Protein AF-A0A1R1JCD8-F1 (afdb_monomer)

Organism: NCBI:txid101571

Nearest PDB structures (foldseek):
  4r8o-assembly1_A  TM=3.939E-01  e=8.264E-03  Phocaeicola vulgatus ATCC 8482
  6h6f-assembly1_F  TM=2.617E-01  e=3.540E-03  Photorhabdus luminescens
  2ol6-assembly1_O  TM=2.353E-01  e=2.708E-02  Borreliella burgdorferi
  3msw-assembly1_A  TM=1.859E-01  e=1.454E-02  Bacteroides fragilis NCTC 9343
  6j9f-assembly1_J  TM=6.272E-01  e=3.699E+00  Xipdecavirus Xp10

Mean predicted aligned error: 13.17 Å

Foldseek 3Di:
DDDDDDDDDDDDPDPPPDPDDDPDLPPQPQQWDDQDPVCLVVWQKFAFLDDLCPVAWAQFPVRDTQGGDDLVCQWDFDQQQFTDTDGSVLRGPSVVGGDPPDRYFQKMWTWTAGPVRDIDTFKIWGKDFDPVLVVVVCVVDDPVRNVVVVVCVVVVDSVVSNVSRNVDDPVRIATAKMKGWGAHNVRHTFWIWIWGDDPPDDRPDHTDTDDIKGWDADPVRGTAAMGRVVSVVDGFLRGQWGFAAAPVNGTAWIWGDDPQKIKIWGADNRSATAAIDIDRPDDPPCPLAHEDDPPLPDLVVQVVQEDEAAALPGDDRFYQAFFFKKWKWFADDGHAPSPPVVDDPVRIDTLDIDTQHGRRHDDDDSSSSNSSQLSQQLGPRGIWMPSHVVDIHGYHYDDPPCLVCQSNGNPDNDSQSNHHRPPDPPDD

Solvent-accessible surface area (backbone atoms only — not comparable to full-atom values): 24212 Å² total; per-residue (Å²): 139,81,90,82,89,84,88,80,86,80,84,78,83,76,80,77,83,74,79,82,75,76,92,61,76,79,72,77,51,62,54,43,38,65,89,48,78,74,47,56,76,76,38,53,60,42,8,22,53,54,49,62,79,75,50,56,66,40,54,20,70,86,72,46,78,41,65,58,55,47,75,88,56,51,74,41,70,46,55,77,25,31,58,41,85,40,50,58,78,72,44,41,42,58,79,82,54,46,43,83,96,40,66,60,34,29,19,26,38,30,30,39,55,32,94,88,63,51,79,40,70,29,36,38,37,35,32,45,73,30,71,69,45,52,53,56,50,58,72,71,44,53,73,70,54,45,54,52,45,60,51,30,70,76,68,71,55,66,78,59,47,46,56,49,40,70,70,52,52,76,85,32,49,30,68,36,34,38,35,41,41,39,28,31,83,84,67,44,78,32,31,39,38,27,26,40,42,62,90,87,52,58,89,84,53,73,48,44,80,74,47,53,37,21,44,40,61,46,98,88,64,45,52,31,33,44,31,50,54,34,61,76,70,35,53,59,76,69,23,42,26,27,40,34,44,34,99,87,52,40,29,34,35,39,38,40,44,56,92,62,30,37,38,32,40,30,33,44,100,78,17,47,58,30,46,43,47,76,46,64,59,72,63,71,70,77,53,87,43,42,72,86,73,78,87,72,81,52,73,79,56,49,74,77,30,63,46,76,31,85,44,50,82,55,83,74,69,25,36,73,54,40,66,29,61,26,39,31,35,34,60,62,85,65,63,48,67,82,48,72,87,78,52,57,80,89,60,44,46,77,65,47,72,52,60,22,38,84,76,5,45,62,86,73,54,70,69,45,40,31,51,51,33,51,47,8,47,50,38,31,30,31,24,36,36,34,64,34,91,93,36,70,31,37,28,32,38,63,70,61,67,71,43,44,53,37,41,70,33,59,82,60,54,57,90,53,37,68,48,56,72,66,62,69,84,78,72,134

Sequence (428 aa):
MAHNSNNVRRRLRVHAFALAAGLAAAPFAHAVCDPSDAALAAMTSVAVDFPLDDAGALLGLDGSRVKASDLDDPLRVTLDGRARPTLWAEQVDWSVYRLPGKRVGPTTLFFDRAADGARHLCRVEQNGFTDAFEDKRAALLTREESDRYAYERRHGGAGNRAADARAAEPGDYRLERKLVLHYDSAGRLAGFDTFSRDRDAGERTPPAQTGRVCLRYDAHGWLAASGADVCDGRAGDQAGLVYVHDADGRLLRVIRRDDGAVRVQTFDARGKPGALYLATSGQKALPHRLPEIRDAYDLSDREQRTLVLDGPNWTIPPVDYGDYDWRFLLLPGDESAGGIIAFRDDELQLLAAGKSGRNGAIRLSAAQKRRIWEAARDRPGRVIWNYAPGQDLVVVAAMPDVVWRQCAGASDRTPDACGKAGAAARNP

Radius of gyration: 29.33 Å; Cα contacts (8 Å, |Δi|>4): 805; chains: 1; bounding box: 74×102×72 Å

pLDDT: mean 76.97, std 18.31, range [27.64, 95.75]

Structure (mmCIF, N/CA/C/O backbone):
data_AF-A0A1R1JCD8-F1
#
_entry.id   AF-A0A1R1JCD8-F1
#
loop_
_atom_site.group_PDB
_atom_site.id
_atom_site.type_symbol
_atom_site.label_atom_id
_atom_site.label_alt_id
_atom_site.label_comp_id
_atom_site.label_asym_id
_atom_site.label_entity_id
_atom_site.label_seq_id
_atom_site.pdbx_PDB_ins_code
_atom_site.Cartn_x
_atom_site.Cartn_y
_atom_site.Cartn_z
_atom_site.occupancy
_atom_site.B_iso_or_equiv
_atom_site.auth_seq_id
_atom_site.auth_comp_id
_atom_site.auth_asym_id
_atom_site.auth_atom_id
_atom_site.pdbx_PDB_model_num
ATOM 1 N N . MET A 1 1 ? 50.771 -69.206 30.016 1.00 35.97 1 MET A N 1
ATOM 2 C CA . MET A 1 1 ? 49.870 -70.093 30.789 1.00 35.97 1 MET A CA 1
ATOM 3 C C . MET A 1 1 ? 49.069 -69.191 31.716 1.00 35.97 1 MET A C 1
ATOM 5 O O . MET A 1 1 ? 49.701 -68.455 32.448 1.00 35.97 1 MET A O 1
ATOM 9 N N . ALA A 1 2 ? 47.748 -69.072 31.698 1.00 34.50 2 ALA A N 1
ATOM 10 C CA . ALA A 1 2 ? 46.684 -69.807 31.035 1.00 34.50 2 ALA A CA 1
ATOM 11 C C . ALA A 1 2 ? 45.528 -68.828 30.735 1.00 34.50 2 ALA A C 1
ATOM 13 O O . ALA A 1 2 ? 45.363 -67.821 31.421 1.00 34.50 2 ALA A O 1
ATOM 14 N N . HIS A 1 3 ? 44.755 -69.128 29.693 1.00 30.06 3 HIS A N 1
ATOM 15 C CA . HIS A 1 3 ? 43.496 -68.464 29.370 1.00 30.06 3 HIS A CA 1
ATOM 16 C C . HIS A 1 3 ? 42.438 -68.723 30.449 1.00 30.06 3 HIS A C 1
ATOM 18 O O . HIS A 1 3 ? 42.308 -69.859 30.897 1.00 30.06 3 HIS A O 1
ATOM 24 N N . ASN A 1 4 ? 41.588 -67.733 30.738 1.00 31.92 4 ASN A N 1
ATOM 25 C CA . ASN A 1 4 ? 40.152 -67.993 30.668 1.00 31.92 4 ASN A CA 1
ATOM 26 C C . ASN A 1 4 ? 39.325 -66.720 30.474 1.00 31.92 4 ASN A C 1
ATOM 28 O O . ASN A 1 4 ? 39.452 -65.735 31.199 1.00 31.92 4 ASN A O 1
ATOM 32 N N . SER A 1 5 ? 38.478 -66.786 29.457 1.00 31.91 5 SER A N 1
ATOM 33 C CA . SER A 1 5 ? 37.497 -65.788 29.055 1.00 31.91 5 SER A CA 1
ATOM 34 C C . SER A 1 5 ? 36.286 -65.838 29.985 1.00 31.91 5 SER A C 1
ATOM 36 O O . SER A 1 5 ? 35.846 -66.927 30.334 1.00 31.91 5 SER A O 1
ATOM 38 N N . ASN A 1 6 ? 35.661 -64.695 30.282 1.00 31.48 6 ASN A N 1
ATOM 39 C CA . ASN A 1 6 ? 34.199 -64.646 30.285 1.00 31.48 6 ASN A CA 1
ATOM 40 C C . ASN A 1 6 ? 33.655 -63.236 30.043 1.00 31.48 6 ASN A C 1
ATOM 42 O O . ASN A 1 6 ? 34.026 -62.253 30.679 1.00 31.48 6 ASN A O 1
ATOM 46 N N . ASN A 1 7 ? 32.774 -63.189 29.049 1.00 31.83 7 ASN A N 1
ATOM 47 C CA . ASN A 1 7 ? 32.091 -62.033 28.500 1.00 31.83 7 ASN A CA 1
ATOM 48 C C . ASN A 1 7 ? 30.900 -61.629 29.377 1.00 31.83 7 ASN A C 1
ATOM 50 O O . ASN A 1 7 ? 30.000 -62.440 29.556 1.00 31.83 7 ASN A O 1
ATOM 54 N N . VAL A 1 8 ? 30.791 -60.350 29.747 1.00 32.34 8 VAL A N 1
ATOM 55 C CA . VAL A 1 8 ? 29.488 -59.671 29.876 1.00 32.34 8 VAL A CA 1
ATOM 56 C C . VAL A 1 8 ? 29.633 -58.252 29.323 1.00 32.34 8 VAL A C 1
ATOM 58 O O . VAL A 1 8 ? 30.171 -57.350 29.961 1.00 32.34 8 VAL A O 1
ATOM 61 N N . ARG A 1 9 ? 29.169 -58.066 28.082 1.00 33.56 9 ARG A N 1
ATOM 62 C CA . ARG A 1 9 ? 29.110 -56.775 27.385 1.00 33.56 9 ARG A CA 1
ATOM 63 C C . ARG A 1 9 ? 28.024 -55.896 28.013 1.00 33.56 9 ARG A C 1
ATOM 65 O O . ARG A 1 9 ? 26.833 -56.147 27.840 1.00 33.56 9 ARG A O 1
ATOM 72 N N . ARG A 1 10 ? 28.446 -54.826 28.686 1.00 34.25 10 ARG A N 1
ATOM 73 C CA . ARG A 1 10 ? 27.611 -53.685 29.089 1.00 34.25 10 ARG A CA 1
ATOM 74 C C . ARG A 1 10 ? 27.251 -52.879 27.832 1.00 34.25 10 ARG A C 1
ATOM 76 O O . ARG A 1 10 ? 28.131 -52.323 27.181 1.00 34.25 10 ARG A O 1
ATOM 83 N N . ARG A 1 11 ? 25.965 -52.821 27.471 1.00 31.91 11 ARG A N 1
ATOM 84 C CA . ARG A 1 11 ? 25.455 -51.919 26.425 1.00 31.91 11 ARG A CA 1
ATOM 85 C C . ARG A 1 11 ? 25.437 -50.484 26.966 1.00 31.91 11 ARG A C 1
ATOM 87 O O . ARG A 1 11 ? 24.501 -50.103 27.658 1.00 31.91 11 ARG A O 1
ATOM 94 N N . LEU A 1 12 ? 26.457 -49.694 26.640 1.00 36.28 12 LEU A N 1
ATOM 95 C CA . LEU A 1 12 ? 26.398 -48.232 26.700 1.00 36.28 12 LEU A CA 1
ATOM 96 C C . LEU A 1 12 ? 25.721 -47.742 25.414 1.00 36.28 12 LEU A C 1
ATOM 98 O O . LEU A 1 12 ? 26.286 -47.839 24.328 1.00 36.28 12 LEU A O 1
ATOM 102 N N . ARG A 1 13 ? 24.481 -47.256 25.536 1.00 31.05 13 ARG A N 1
ATOM 103 C CA . ARG A 1 13 ? 23.841 -46.433 24.505 1.00 31.05 13 ARG A CA 1
ATOM 104 C C . ARG A 1 13 ? 24.541 -45.076 24.519 1.00 31.05 13 ARG A C 1
ATOM 106 O O . ARG A 1 13 ? 24.272 -44.255 25.386 1.00 31.05 13 ARG A O 1
ATOM 113 N N . VAL A 1 14 ? 25.454 -44.868 23.578 1.00 33.91 14 VAL A N 1
ATOM 114 C CA . VAL A 1 14 ? 25.950 -43.535 23.236 1.00 33.91 14 VAL A CA 1
ATOM 115 C C . VAL A 1 14 ? 24.827 -42.844 22.470 1.00 33.91 14 VAL A C 1
ATOM 117 O O . VAL A 1 14 ? 24.479 -43.250 21.362 1.00 33.91 14 VAL A O 1
ATOM 120 N N . HIS A 1 15 ? 24.208 -41.841 23.089 1.00 31.19 15 HIS A N 1
ATOM 121 C CA . HIS A 1 15 ? 23.365 -40.892 22.378 1.00 31.19 15 HIS A CA 1
ATOM 122 C C . HIS A 1 15 ? 24.271 -40.031 21.501 1.00 31.19 15 HIS A C 1
ATOM 124 O O . HIS A 1 15 ? 24.972 -39.147 21.987 1.00 31.19 15 HIS A O 1
ATOM 130 N N . ALA A 1 16 ? 24.279 -40.334 20.205 1.00 30.62 16 ALA A N 1
ATOM 131 C CA . ALA A 1 16 ? 24.777 -39.422 19.197 1.00 30.62 16 ALA A CA 1
ATOM 132 C C . ALA A 1 16 ? 23.846 -38.201 19.176 1.00 30.62 16 ALA A C 1
ATOM 134 O O . ALA A 1 16 ? 22.707 -38.283 18.718 1.00 30.62 16 ALA A O 1
ATOM 135 N N . PHE A 1 17 ? 24.332 -37.082 19.709 1.00 32.50 17 PHE A N 1
ATOM 136 C CA . PHE A 1 17 ? 23.809 -35.760 19.392 1.00 32.50 17 PHE A CA 1
ATOM 137 C C . PHE A 1 17 ? 24.084 -35.508 17.907 1.00 32.50 17 PHE A C 1
ATOM 139 O O . PHE A 1 17 ? 25.184 -35.119 17.521 1.00 32.50 17 PHE A O 1
ATOM 146 N N . ALA A 1 18 ? 23.090 -35.779 17.063 1.00 33.75 18 ALA A N 1
ATOM 147 C CA . ALA A 1 18 ? 23.060 -35.245 15.715 1.00 33.75 18 ALA A CA 1
ATOM 148 C C . ALA A 1 18 ? 22.577 -33.793 15.808 1.00 33.75 18 ALA A C 1
ATOM 150 O O . ALA A 1 18 ? 21.402 -33.525 16.057 1.00 33.75 18 ALA A O 1
ATOM 151 N N . LEU A 1 19 ? 23.518 -32.864 15.644 1.00 33.56 19 LEU A N 1
ATOM 152 C CA . LEU A 1 19 ? 23.251 -31.490 15.240 1.00 33.56 19 LEU A CA 1
ATOM 153 C C . LEU A 1 19 ? 22.434 -31.513 13.936 1.00 33.56 19 LEU A C 1
ATOM 155 O O . LEU A 1 19 ? 22.979 -31.805 12.875 1.00 33.56 19 LEU A O 1
ATOM 159 N N . ALA A 1 20 ? 21.141 -31.203 14.011 1.00 36.00 20 ALA A N 1
ATOM 160 C CA . ALA A 1 20 ? 20.385 -30.680 12.875 1.00 36.00 20 ALA A CA 1
ATOM 161 C C . ALA A 1 20 ? 20.716 -29.175 12.811 1.00 36.00 20 ALA A C 1
ATOM 163 O O . ALA A 1 20 ? 20.299 -28.412 13.674 1.00 36.00 20 ALA A O 1
ATOM 164 N N . ALA A 1 21 ? 21.735 -28.760 12.060 1.00 35.16 21 ALA A N 1
ATOM 165 C CA . ALA A 1 21 ? 21.703 -28.518 10.618 1.00 35.16 21 ALA A CA 1
ATOM 166 C C . ALA A 1 21 ? 20.669 -27.444 10.227 1.00 35.16 21 ALA A C 1
ATOM 168 O O . ALA A 1 21 ? 19.497 -27.734 10.031 1.00 35.16 21 ALA A O 1
ATOM 169 N N . GLY A 1 22 ? 21.164 -26.207 10.109 1.00 29.92 22 GLY A N 1
ATOM 170 C CA . GLY A 1 22 ? 20.742 -25.226 9.108 1.00 29.92 22 GLY A CA 1
ATOM 171 C C . GLY A 1 22 ? 19.290 -24.751 9.125 1.00 29.92 22 GLY A C 1
ATOM 172 O O . GLY A 1 22 ? 18.501 -25.163 8.285 1.00 29.92 22 GLY A O 1
ATOM 173 N N . LEU A 1 23 ? 19.003 -23.717 9.919 1.00 34.03 23 LEU A N 1
ATOM 174 C CA . LEU A 1 23 ? 18.114 -22.646 9.453 1.00 34.03 23 LEU A CA 1
ATOM 175 C C . LEU A 1 23 ? 18.895 -21.818 8.422 1.00 34.03 23 LEU A C 1
ATOM 177 O O . LEU A 1 23 ? 19.347 -20.709 8.692 1.00 34.03 23 LEU A O 1
ATOM 181 N N . ALA A 1 24 ? 19.144 -22.416 7.259 1.00 34.19 24 ALA A N 1
ATOM 182 C CA . ALA A 1 24 ? 19.473 -21.645 6.077 1.00 34.19 24 ALA A CA 1
ATOM 183 C C . ALA A 1 24 ? 18.198 -20.891 5.691 1.00 34.19 24 ALA A C 1
ATOM 185 O O . ALA A 1 24 ? 17.121 -21.492 5.666 1.00 34.19 24 ALA A O 1
ATOM 186 N N . ALA A 1 25 ? 18.323 -19.589 5.422 1.00 39.59 25 ALA A N 1
ATOM 187 C CA . ALA A 1 25 ? 17.318 -18.826 4.694 1.00 39.59 25 ALA A CA 1
ATOM 188 C C . ALA A 1 25 ? 16.778 -19.718 3.574 1.00 39.59 25 ALA A C 1
ATOM 190 O O . ALA A 1 25 ? 17.576 -20.242 2.795 1.00 39.59 25 ALA A O 1
ATOM 191 N N . ALA A 1 26 ? 15.469 -19.985 3.562 1.00 37.44 26 ALA A N 1
ATOM 192 C CA . ALA A 1 26 ? 14.886 -20.839 2.540 1.00 37.44 26 ALA A CA 1
ATOM 193 C C . ALA A 1 26 ? 15.280 -20.240 1.180 1.00 37.44 26 ALA A C 1
ATOM 195 O O . ALA A 1 26 ? 14.887 -19.103 0.904 1.00 37.44 26 ALA A O 1
ATOM 196 N N . PRO A 1 27 ? 16.101 -20.925 0.362 1.00 42.00 27 PRO A N 1
ATOM 197 C CA . PRO A 1 27 ? 16.390 -20.429 -0.967 1.00 42.00 27 PRO A CA 1
ATOM 198 C C . PRO A 1 27 ? 15.047 -20.368 -1.688 1.00 42.00 27 PRO A C 1
ATOM 200 O O . PRO A 1 27 ? 14.294 -21.345 -1.669 1.00 42.00 27 PRO A O 1
ATOM 203 N N . PHE A 1 28 ? 14.716 -19.211 -2.262 1.00 48.25 28 PHE A N 1
ATOM 204 C CA . PHE A 1 28 ? 13.578 -19.096 -3.163 1.00 48.25 28 PHE A CA 1
ATOM 205 C C . PHE A 1 28 ? 13.720 -20.212 -4.203 1.00 48.25 28 PHE A C 1
ATOM 207 O O . PHE A 1 28 ? 14.667 -20.215 -4.987 1.00 48.25 28 PHE A O 1
ATOM 214 N N . ALA A 1 29 ? 12.844 -21.214 -4.171 1.00 45.50 29 ALA A N 1
ATOM 215 C CA . ALA A 1 29 ? 12.808 -22.208 -5.229 1.00 45.50 29 ALA A CA 1
ATOM 216 C C . ALA A 1 29 ? 12.339 -21.477 -6.497 1.00 45.50 29 ALA A C 1
ATOM 218 O O . ALA A 1 29 ? 11.179 -21.083 -6.569 1.00 45.50 29 ALA A O 1
ATOM 219 N N . HIS A 1 30 ? 13.248 -21.240 -7.448 1.00 57.97 30 HIS A N 1
ATOM 220 C CA . HIS A 1 30 ? 13.035 -20.471 -8.684 1.00 57.97 30 HIS A CA 1
ATOM 221 C C . HIS A 1 30 ? 12.098 -21.184 -9.671 1.00 57.97 30 HIS A C 1
ATOM 223 O O . HIS A 1 30 ? 12.516 -21.628 -10.735 1.00 57.97 30 HIS A O 1
ATOM 229 N N . ALA A 1 31 ? 10.826 -21.348 -9.318 1.00 66.00 31 ALA A N 1
ATOM 230 C CA . ALA A 1 31 ? 9.914 -22.170 -10.111 1.00 66.00 31 ALA A CA 1
ATOM 231 C C . ALA A 1 31 ? 9.322 -21.462 -11.337 1.00 66.00 31 ALA A C 1
ATOM 233 O O . ALA A 1 31 ? 8.748 -22.127 -12.195 1.00 66.00 31 ALA A O 1
ATOM 234 N N . VAL A 1 32 ? 9.459 -20.136 -11.421 1.00 79.69 32 VAL A N 1
ATOM 235 C CA . VAL A 1 32 ? 8.959 -19.340 -12.554 1.00 79.69 32 VAL A CA 1
ATOM 236 C C . VAL A 1 32 ? 10.032 -18.413 -13.112 1.00 79.69 32 VAL A C 1
ATOM 238 O O . VAL A 1 32 ? 10.230 -18.376 -14.317 1.00 79.69 32 VAL A O 1
ATOM 241 N N . CYS A 1 33 ? 10.739 -17.686 -12.247 1.00 86.00 33 CYS A N 1
ATOM 242 C CA . CYS A 1 33 ? 11.747 -16.715 -12.658 1.00 86.00 33 CYS A CA 1
ATOM 243 C C . CYS A 1 33 ? 13.133 -17.143 -12.174 1.00 86.00 33 CYS A C 1
ATOM 245 O O . CYS A 1 33 ? 13.333 -17.328 -10.972 1.00 86.00 33 CYS A O 1
ATOM 247 N N . ASP A 1 34 ? 14.089 -17.241 -13.097 1.00 81.00 34 ASP A N 1
ATOM 248 C CA . ASP A 1 34 ? 15.517 -17.257 -12.776 1.00 81.00 34 ASP A CA 1
ATOM 249 C C . ASP A 1 34 ? 16.024 -15.801 -12.739 1.00 81.00 34 ASP A C 1
ATOM 251 O O . ASP A 1 34 ? 15.993 -15.112 -13.762 1.00 81.00 34 ASP A O 1
ATOM 255 N N . PRO A 1 35 ? 16.460 -15.292 -11.573 1.00 71.00 35 PRO A N 1
ATOM 256 C CA . PRO A 1 35 ? 16.855 -13.895 -11.425 1.00 71.00 35 PRO A CA 1
ATOM 257 C C . PRO A 1 35 ? 18.234 -13.575 -12.032 1.00 71.00 35 PRO A C 1
ATOM 259 O O . PRO A 1 35 ? 18.656 -12.415 -11.989 1.00 71.00 35 PRO A O 1
ATOM 262 N N . SER A 1 36 ? 18.964 -14.570 -12.553 1.00 75.88 36 SER A N 1
ATOM 263 C CA . SER A 1 36 ? 20.306 -14.382 -13.102 1.00 75.88 36 SER A CA 1
ATOM 264 C C . SER A 1 36 ? 20.299 -13.580 -14.406 1.00 75.88 36 SER A C 1
ATOM 266 O O . SER A 1 36 ? 19.432 -13.735 -15.266 1.00 75.88 36 SER A O 1
ATOM 268 N N . ASP A 1 37 ? 21.328 -12.751 -14.602 1.00 74.62 37 ASP A N 1
ATOM 269 C CA . ASP A 1 37 ? 21.477 -11.980 -15.845 1.00 74.62 37 ASP A CA 1
ATOM 270 C C . ASP A 1 37 ? 21.623 -12.897 -17.079 1.00 74.62 37 ASP A C 1
ATOM 272 O O . ASP A 1 37 ? 21.238 -12.521 -18.186 1.00 74.62 37 ASP A O 1
ATOM 276 N N . ALA A 1 38 ? 22.117 -14.128 -16.893 1.00 77.62 38 ALA A N 1
ATOM 277 C CA . ALA A 1 38 ? 22.184 -15.140 -17.945 1.00 77.62 38 ALA A CA 1
ATOM 278 C C . ALA A 1 38 ? 20.787 -15.591 -18.410 1.00 77.62 38 ALA A C 1
ATOM 280 O O . ALA A 1 38 ? 20.562 -15.747 -19.612 1.00 77.62 38 ALA A O 1
ATOM 281 N N . ALA A 1 39 ? 19.837 -15.752 -17.486 1.00 81.06 39 ALA A N 1
ATOM 282 C CA . ALA A 1 39 ? 18.470 -16.146 -17.811 1.00 81.06 39 ALA A CA 1
ATOM 283 C C . ALA A 1 39 ? 17.680 -15.041 -18.528 1.00 81.06 39 ALA A C 1
ATOM 285 O O . ALA A 1 39 ? 16.843 -15.340 -19.382 1.00 81.06 39 ALA A O 1
ATOM 286 N N . LEU A 1 40 ? 18.000 -13.762 -18.286 1.00 80.62 40 LEU A N 1
ATOM 287 C CA . LEU A 1 40 ? 17.359 -12.634 -18.982 1.00 80.62 40 LEU A CA 1
ATOM 288 C C . LEU A 1 40 ? 17.490 -12.718 -20.505 1.00 80.62 40 LEU A C 1
ATOM 290 O O . LEU A 1 40 ? 16.622 -12.226 -21.232 1.00 80.62 40 LEU A O 1
ATOM 294 N N . ALA A 1 41 ? 18.562 -13.344 -21.001 1.00 81.56 41 ALA A N 1
ATOM 295 C CA . ALA A 1 41 ? 18.780 -13.541 -22.427 1.00 81.56 41 ALA A CA 1
ATOM 296 C C . ALA A 1 41 ? 17.684 -14.409 -23.075 1.00 81.56 41 ALA A C 1
ATOM 298 O O . ALA A 1 41 ? 17.354 -14.177 -24.243 1.00 81.56 41 ALA A O 1
ATOM 299 N N . ALA A 1 42 ? 17.096 -15.341 -22.321 1.00 85.19 42 ALA A N 1
ATOM 300 C CA . ALA A 1 42 ? 16.033 -16.239 -22.769 1.00 85.19 42 ALA A CA 1
ATOM 301 C C . ALA A 1 42 ? 14.616 -15.687 -22.513 1.00 85.19 42 ALA A C 1
ATOM 303 O O . ALA A 1 42 ? 13.673 -16.099 -23.187 1.00 85.19 42 ALA A O 1
ATOM 304 N N . MET A 1 43 ? 14.465 -14.738 -21.583 1.00 90.06 43 MET A N 1
ATOM 305 C CA . MET A 1 43 ? 13.170 -14.143 -21.238 1.00 90.06 43 MET A CA 1
ATOM 306 C C . MET A 1 43 ? 12.607 -13.246 -22.345 1.00 90.06 43 MET A C 1
ATOM 308 O O . MET A 1 43 ? 13.332 -12.610 -23.118 1.00 90.06 43 MET A O 1
ATOM 312 N N . THR A 1 44 ? 11.278 -13.121 -22.365 1.00 91.81 44 THR A N 1
ATOM 313 C CA . THR A 1 44 ? 10.597 -12.149 -23.226 1.00 91.81 44 THR A CA 1
ATOM 314 C C . THR A 1 44 ? 10.765 -10.754 -22.638 1.00 91.81 44 THR A C 1
ATOM 316 O O . THR A 1 44 ? 10.276 -10.502 -21.539 1.00 91.81 44 THR A O 1
ATOM 319 N N . SER A 1 45 ? 11.389 -9.828 -23.372 1.00 93.25 45 SER A N 1
ATOM 320 C CA . SER A 1 45 ? 11.497 -8.434 -22.932 1.00 93.25 45 SER A CA 1
ATOM 321 C C . SER A 1 45 ? 10.504 -7.498 -23.629 1.00 93.25 45 SER A C 1
ATOM 323 O O . SER A 1 45 ? 10.058 -7.719 -24.763 1.00 93.25 45 SER A O 1
ATOM 325 N N . VAL A 1 46 ? 10.140 -6.427 -22.929 1.00 94.94 46 VAL A N 1
ATOM 326 C CA . VAL A 1 46 ? 9.385 -5.294 -23.462 1.00 94.94 46 VAL A CA 1
ATOM 327 C C . VAL A 1 46 ? 10.099 -4.012 -23.055 1.00 94.94 46 VAL A C 1
ATOM 329 O O . VAL A 1 46 ? 10.143 -3.685 -21.874 1.00 94.94 46 VAL A O 1
ATOM 332 N N . ALA A 1 47 ? 10.655 -3.300 -24.032 1.00 93.88 47 ALA A N 1
ATOM 333 C CA . ALA A 1 47 ? 11.213 -1.967 -23.837 1.00 93.88 47 ALA A CA 1
ATOM 334 C C . ALA A 1 47 ? 10.123 -0.902 -24.019 1.00 93.88 47 ALA A C 1
ATOM 336 O O . ALA A 1 47 ? 9.340 -0.997 -24.966 1.00 93.88 47 ALA A O 1
ATOM 337 N N . VAL A 1 48 ? 10.094 0.109 -23.153 1.00 91.75 48 VAL A N 1
ATOM 338 C CA . VAL A 1 48 ? 9.195 1.275 -23.226 1.00 91.75 48 VAL A CA 1
ATOM 339 C C . VAL A 1 48 ? 9.996 2.569 -23.043 1.00 91.75 48 VAL A C 1
ATOM 341 O O . VAL A 1 48 ? 11.096 2.547 -22.487 1.00 91.75 48 VAL A O 1
ATOM 344 N N . ASP A 1 49 ? 9.478 3.692 -23.540 1.00 84.81 49 ASP A N 1
ATOM 345 C CA . ASP A 1 49 ? 10.213 4.957 -23.702 1.00 84.81 49 ASP A CA 1
ATOM 346 C C . ASP A 1 49 ? 10.115 5.947 -22.532 1.00 84.81 49 ASP A C 1
ATOM 348 O O . ASP A 1 49 ? 10.723 7.020 -22.575 1.00 84.81 49 ASP A O 1
ATOM 352 N N . PHE A 1 50 ? 9.418 5.577 -21.461 1.00 78.44 50 PHE A N 1
ATOM 353 C CA . PHE A 1 50 ? 9.283 6.376 -20.245 1.00 78.44 50 PHE A CA 1
ATOM 354 C C . PHE A 1 50 ? 9.709 5.591 -18.993 1.00 78.44 50 PHE A C 1
ATOM 356 O O . PHE A 1 50 ? 9.614 4.358 -18.962 1.00 78.44 50 PHE A O 1
ATOM 363 N N . PRO A 1 51 ? 10.191 6.275 -17.940 1.00 74.88 51 PRO A N 1
ATOM 364 C CA . PRO A 1 51 ? 10.318 5.672 -16.619 1.00 74.88 51 PRO A CA 1
ATOM 365 C C . PRO A 1 51 ? 8.926 5.473 -16.003 1.00 74.88 51 PRO A C 1
ATOM 367 O O . PRO A 1 51 ? 8.025 6.289 -16.195 1.00 74.88 51 PRO A O 1
ATOM 370 N N . LEU A 1 52 ? 8.743 4.385 -15.254 1.00 76.31 52 LEU A N 1
ATOM 371 C CA . LEU A 1 52 ? 7.444 4.053 -14.644 1.00 76.31 52 LEU A CA 1
ATOM 372 C C . LEU A 1 52 ? 6.935 5.110 -13.657 1.00 76.31 52 LEU A C 1
ATOM 374 O O . LEU A 1 52 ? 5.725 5.270 -13.519 1.00 76.31 52 LEU A O 1
ATOM 378 N N . ASP A 1 53 ? 7.839 5.865 -13.038 1.00 68.50 53 ASP A N 1
ATOM 379 C CA . ASP A 1 53 ? 7.486 6.905 -12.067 1.00 68.50 53 ASP A CA 1
ATOM 380 C C . ASP A 1 53 ? 6.786 8.110 -12.735 1.00 68.50 53 ASP A C 1
ATOM 382 O O . ASP A 1 53 ? 6.002 8.808 -12.095 1.00 68.50 53 ASP A O 1
ATOM 386 N N . ASP A 1 54 ? 6.976 8.289 -14.050 1.00 67.69 54 ASP A N 1
ATOM 387 C CA . ASP A 1 54 ? 6.349 9.344 -14.861 1.00 67.69 54 ASP A CA 1
ATOM 388 C C . ASP A 1 54 ? 5.075 8.850 -15.592 1.00 67.69 54 ASP A C 1
ATOM 390 O O . ASP A 1 54 ? 4.411 9.615 -16.294 1.00 67.69 54 ASP A O 1
ATOM 394 N N . ALA A 1 55 ? 4.718 7.565 -15.464 1.00 67.94 55 ALA A N 1
ATOM 395 C CA . ALA A 1 55 ? 3.749 6.891 -16.338 1.00 67.94 55 ALA A CA 1
ATOM 396 C C . ALA A 1 55 ? 2.272 7.265 -16.097 1.00 67.94 55 ALA A C 1
ATOM 398 O O . ALA A 1 55 ? 1.408 6.964 -16.924 1.00 67.94 55 ALA A O 1
ATOM 399 N N . GLY A 1 56 ? 1.948 7.903 -14.968 1.00 74.81 56 GLY A N 1
ATOM 400 C CA . GLY A 1 56 ? 0.574 8.263 -14.614 1.00 74.81 56 GLY A CA 1
ATOM 401 C C . GLY A 1 56 ? -0.371 7.050 -14.579 1.00 74.81 56 GLY A C 1
ATOM 402 O O . GLY A 1 56 ? -0.263 6.184 -13.708 1.00 74.81 56 GLY A O 1
ATOM 403 N N . ALA A 1 57 ? -1.337 7.003 -15.502 1.00 85.88 57 ALA A N 1
ATOM 404 C CA . ALA A 1 57 ? -2.275 5.889 -15.654 1.00 85.88 57 ALA A CA 1
ATOM 405 C C . ALA A 1 57 ? -2.036 5.148 -16.978 1.00 85.88 57 ALA A C 1
ATOM 407 O O . ALA A 1 57 ? -2.071 5.751 -18.050 1.00 85.88 57 ALA A O 1
ATOM 408 N N . LEU A 1 58 ? -1.857 3.833 -16.885 1.00 90.12 58 LEU A N 1
ATOM 409 C CA . LEU A 1 58 ? -1.591 2.918 -17.991 1.00 90.12 58 LEU A CA 1
ATOM 410 C C . LEU A 1 58 ? -2.835 2.090 -18.338 1.00 90.12 58 LEU A C 1
ATOM 412 O O . LEU A 1 58 ? -3.742 1.935 -17.521 1.00 90.12 58 LEU A O 1
ATOM 416 N N . LEU A 1 59 ? -2.887 1.559 -19.557 1.00 93.81 59 LEU A N 1
ATOM 417 C CA . LEU A 1 59 ? -3.957 0.688 -20.030 1.00 93.81 59 LEU A CA 1
ATOM 418 C C . LEU A 1 59 ? -3.760 -0.729 -19.485 1.00 93.81 59 LEU A C 1
ATOM 420 O O . LEU A 1 59 ? -2.697 -1.326 -19.655 1.00 93.81 59 LEU A O 1
ATOM 424 N N . GLY A 1 60 ? -4.788 -1.261 -18.832 1.00 93.06 60 GLY A N 1
ATOM 425 C CA . GLY A 1 60 ? -4.833 -2.635 -18.353 1.00 93.06 60 GLY A CA 1
ATOM 426 C C . GLY A 1 60 ? -5.142 -3.642 -19.462 1.00 93.06 60 GLY A C 1
ATOM 427 O O . GLY A 1 60 ? -5.762 -3.300 -20.469 1.00 93.06 60 GLY A O 1
ATOM 428 N N . LEU A 1 61 ? -4.770 -4.905 -19.245 1.00 92.19 61 LEU A N 1
ATOM 429 C CA . LEU A 1 61 ? -5.095 -6.048 -20.113 1.00 92.19 61 LEU A CA 1
ATOM 430 C C . LEU A 1 61 ? -6.610 -6.250 -20.296 1.00 92.19 61 LEU A C 1
ATOM 432 O O . LEU A 1 61 ? -7.047 -6.821 -21.289 1.00 92.19 61 LEU A O 1
ATOM 436 N N . ASP A 1 62 ? -7.408 -5.778 -19.341 1.00 92.50 62 ASP A N 1
ATOM 437 C CA . ASP A 1 62 ? -8.872 -5.799 -19.347 1.00 92.50 62 ASP A CA 1
ATOM 438 C C . ASP A 1 62 ? -9.498 -4.487 -19.864 1.00 92.50 62 ASP A C 1
ATOM 440 O O . ASP A 1 62 ? -10.715 -4.309 -19.810 1.00 92.50 62 ASP A O 1
ATOM 444 N N . GLY A 1 63 ? -8.678 -3.548 -20.348 1.00 91.81 63 GLY A N 1
ATOM 445 C CA . GLY A 1 63 ? -9.105 -2.217 -20.782 1.00 91.81 63 GLY A CA 1
ATOM 446 C C . GLY A 1 63 ? -9.307 -1.208 -19.645 1.00 91.81 63 GLY A C 1
ATOM 447 O O . GLY A 1 63 ? -9.711 -0.072 -19.904 1.00 91.81 63 GLY A O 1
ATOM 448 N N . SER A 1 64 ? -9.030 -1.583 -18.392 1.00 91.44 64 SER A N 1
ATOM 449 C CA . SER A 1 64 ? -9.090 -0.669 -17.249 1.00 91.44 64 SER A CA 1
ATOM 450 C C . SER A 1 64 ? -7.931 0.338 -17.244 1.00 91.44 64 SER A C 1
ATOM 452 O O . SER A 1 64 ? -6.998 0.272 -18.046 1.00 91.44 64 SER A O 1
ATOM 454 N N . ARG A 1 65 ? -7.987 1.313 -16.328 1.00 90.06 65 ARG A N 1
ATOM 455 C CA . ARG A 1 65 ? -6.870 2.228 -16.055 1.00 90.06 65 ARG A CA 1
ATOM 456 C C . ARG A 1 65 ? -6.096 1.737 -14.840 1.00 90.06 65 ARG A C 1
ATOM 458 O O . ARG A 1 65 ? -6.594 1.802 -13.717 1.00 90.06 65 ARG A O 1
ATOM 465 N N . VAL A 1 66 ? -4.855 1.329 -15.056 1.00 86.56 66 VAL A N 1
ATOM 466 C CA . VAL A 1 66 ? -3.922 0.917 -14.011 1.00 86.56 66 VAL A CA 1
ATOM 467 C C . VAL A 1 66 ? -3.069 2.118 -13.619 1.00 86.56 66 VAL A C 1
ATOM 469 O O . VAL A 1 66 ? -2.255 2.604 -14.398 1.00 86.56 66 VAL A O 1
ATOM 472 N N . LYS A 1 67 ? -3.243 2.624 -12.397 1.00 83.00 67 LYS A N 1
ATOM 473 C CA . LYS A 1 67 ? -2.348 3.653 -11.848 1.00 83.00 67 LYS A CA 1
ATOM 474 C C . LYS A 1 67 ? -0.974 3.024 -11.608 1.00 83.00 67 LYS A C 1
ATOM 476 O O . LYS A 1 67 ? -0.911 2.088 -10.811 1.00 83.00 67 LYS A O 1
ATOM 481 N N . ALA A 1 68 ? 0.084 3.530 -12.236 1.00 79.56 68 ALA A N 1
ATOM 482 C CA . ALA A 1 68 ? 1.446 3.109 -11.911 1.00 79.56 68 ALA A CA 1
ATOM 483 C C . ALA A 1 68 ? 1.789 3.519 -10.465 1.00 79.56 68 ALA A C 1
ATOM 485 O O . ALA A 1 68 ? 1.273 4.519 -9.957 1.00 79.56 68 ALA A O 1
ATOM 486 N N . SER A 1 69 ? 2.598 2.719 -9.775 1.00 73.19 69 SER A N 1
ATOM 487 C CA . SER A 1 69 ? 3.246 3.121 -8.519 1.00 73.19 69 SER A CA 1
ATOM 488 C C . SER A 1 69 ? 4.758 3.070 -8.676 1.00 73.19 69 SER A C 1
ATOM 490 O O . SER A 1 69 ? 5.256 2.522 -9.661 1.00 73.19 69 SER A O 1
ATOM 492 N N . ASP A 1 70 ? 5.455 3.665 -7.709 1.00 76.12 70 ASP A N 1
ATOM 493 C CA . ASP A 1 70 ? 6.911 3.644 -7.625 1.00 76.12 70 ASP A CA 1
ATOM 494 C C . ASP A 1 70 ? 7.434 2.202 -7.720 1.00 76.12 70 ASP A C 1
ATOM 496 O O . ASP A 1 70 ? 6.834 1.264 -7.181 1.00 76.12 70 ASP A O 1
ATOM 500 N N . LEU A 1 71 ? 8.555 2.027 -8.414 1.00 78.50 71 LEU A N 1
ATOM 501 C CA . LEU A 1 71 ? 9.251 0.750 -8.512 1.00 78.50 71 LEU A CA 1
ATOM 502 C C . LEU A 1 71 ? 9.705 0.210 -7.144 1.00 78.50 71 LEU A C 1
ATOM 504 O O . LEU A 1 71 ? 9.867 -1.003 -7.001 1.00 78.50 71 LEU A O 1
ATOM 508 N N . ASP A 1 72 ? 9.870 1.082 -6.146 1.00 77.38 72 ASP A N 1
ATOM 509 C CA . ASP A 1 72 ? 10.213 0.682 -4.779 1.00 77.38 72 ASP A CA 1
ATOM 510 C C . ASP A 1 72 ? 9.018 0.081 -4.011 1.00 77.38 72 ASP A C 1
ATOM 512 O O . ASP A 1 72 ? 9.222 -0.646 -3.037 1.00 77.38 72 ASP A O 1
ATOM 516 N N . ASP A 1 73 ? 7.782 0.308 -4.480 1.00 78.38 73 ASP A N 1
ATOM 517 C CA . ASP A 1 73 ? 6.552 -0.286 -3.939 1.00 78.38 73 ASP A CA 1
ATOM 518 C C . ASP A 1 73 ? 5.613 -0.794 -5.063 1.00 78.38 73 ASP A C 1
ATOM 520 O O . ASP A 1 73 ? 4.568 -0.201 -5.379 1.00 78.38 73 ASP A O 1
ATOM 524 N N . PRO A 1 74 ? 5.984 -1.908 -5.726 1.00 82.62 74 PRO A N 1
ATOM 525 C CA . PRO A 1 74 ? 5.231 -2.469 -6.846 1.00 82.62 74 PRO A CA 1
ATOM 526 C C . PRO A 1 74 ? 4.036 -3.326 -6.398 1.00 82.62 74 PRO A C 1
ATOM 528 O O . PRO A 1 74 ? 3.189 -3.698 -7.221 1.00 82.62 74 PRO A O 1
ATOM 531 N N . LEU A 1 75 ? 3.973 -3.681 -5.112 1.00 85.06 75 LEU A N 1
ATOM 532 C CA . LEU A 1 75 ? 2.988 -4.595 -4.553 1.00 85.06 75 LEU A CA 1
ATOM 533 C C . LEU A 1 75 ? 1.749 -3.834 -4.088 1.00 85.06 75 LEU A C 1
ATOM 535 O O . LEU A 1 75 ? 1.801 -2.986 -3.207 1.00 85.06 75 LEU A O 1
ATOM 539 N N . ARG A 1 76 ? 0.584 -4.235 -4.589 1.00 82.69 76 ARG A N 1
ATOM 540 C CA . ARG A 1 76 ? -0.706 -3.834 -4.028 1.00 82.69 76 ARG A CA 1
ATOM 541 C C . ARG A 1 76 ? -1.382 -5.029 -3.403 1.00 82.69 76 ARG A C 1
ATOM 543 O O . ARG A 1 76 ? -1.624 -6.023 -4.080 1.00 82.69 76 ARG A O 1
ATOM 550 N N . VAL A 1 77 ? -1.742 -4.928 -2.132 1.00 83.81 77 VAL A N 1
ATOM 551 C CA . VAL A 1 77 ? -2.591 -5.936 -1.498 1.00 83.81 77 VAL A CA 1
ATOM 552 C C . VAL A 1 77 ? -4.028 -5.441 -1.527 1.00 83.81 77 VAL A C 1
ATOM 554 O O . VAL A 1 77 ? -4.395 -4.538 -0.778 1.00 83.81 77 VAL A O 1
ATOM 557 N N . THR A 1 78 ? -4.844 -6.023 -2.403 1.00 81.81 78 THR A N 1
ATOM 558 C CA . THR A 1 78 ? -6.288 -5.765 -2.409 1.00 81.81 78 THR A CA 1
ATOM 559 C C . THR A 1 78 ? -6.901 -6.439 -1.186 1.00 81.81 78 THR A C 1
ATOM 561 O O . THR A 1 78 ? -6.527 -7.564 -0.850 1.00 81.81 78 THR A O 1
ATOM 564 N N . LEU A 1 79 ? -7.810 -5.736 -0.505 1.00 82.62 79 LEU A N 1
ATOM 565 C CA . LEU A 1 79 ? -8.450 -6.172 0.742 1.00 82.62 79 LEU A CA 1
ATOM 566 C C . LEU A 1 79 ? -9.972 -6.356 0.573 1.00 82.62 79 LEU A C 1
ATOM 568 O O . LEU A 1 79 ? -10.736 -6.114 1.501 1.00 82.62 79 LEU A O 1
ATOM 572 N N . ASP A 1 80 ? -10.425 -6.779 -0.609 1.00 73.25 80 ASP A N 1
ATOM 573 C CA . ASP A 1 80 ? -11.833 -6.927 -1.011 1.00 73.25 80 ASP A CA 1
ATOM 574 C C . ASP A 1 80 ? -12.457 -8.226 -0.474 1.00 73.25 80 ASP A C 1
ATOM 576 O O . ASP A 1 80 ? -12.856 -9.136 -1.197 1.00 73.25 80 ASP A O 1
ATOM 580 N N . GLY A 1 81 ? -12.491 -8.345 0.852 1.00 79.62 81 GLY A N 1
ATOM 581 C CA . GLY A 1 81 ? -12.972 -9.542 1.540 1.00 79.62 81 GLY A CA 1
ATOM 582 C C . GLY A 1 81 ? -11.932 -10.654 1.622 1.00 79.62 81 GLY A C 1
ATOM 583 O O . GLY A 1 81 ? -12.093 -11.555 2.435 1.00 79.62 81 GLY A O 1
ATOM 584 N N . ARG A 1 82 ? -10.822 -10.573 0.882 1.00 89.25 82 ARG A N 1
ATOM 585 C CA . ARG A 1 82 ? -9.617 -11.393 1.077 1.00 89.25 82 ARG A CA 1
ATOM 586 C C . ARG A 1 82 ? -8.382 -10.536 0.813 1.00 89.25 82 ARG A C 1
ATOM 588 O O . ARG A 1 82 ? -8.421 -9.653 -0.028 1.00 89.25 82 ARG A O 1
ATOM 595 N N . ALA A 1 83 ? -7.281 -10.827 1.504 1.00 90.50 83 ALA A N 1
ATOM 596 C CA . ALA A 1 83 ? -5.993 -10.205 1.203 1.00 90.50 83 ALA A CA 1
ATOM 597 C C . ALA A 1 83 ? -5.369 -10.905 -0.008 1.00 90.50 83 ALA A C 1
ATOM 599 O O . ALA A 1 83 ? -5.069 -12.102 0.057 1.00 90.50 83 ALA A O 1
ATOM 600 N N . ARG A 1 84 ? -5.209 -10.178 -1.114 1.00 89.50 84 ARG A N 1
ATOM 601 C CA . ARG A 1 84 ? -4.641 -10.704 -2.360 1.00 89.50 84 ARG A CA 1
ATOM 602 C C . ARG A 1 84 ? -3.501 -9.812 -2.837 1.00 89.50 84 ARG A C 1
ATOM 604 O O . ARG A 1 84 ? -3.754 -8.649 -3.148 1.00 89.50 84 ARG A O 1
ATOM 611 N N . PRO A 1 85 ? -2.264 -10.329 -2.900 1.00 90.06 85 PRO A N 1
ATOM 612 C CA . PRO A 1 85 ? -1.166 -9.586 -3.484 1.00 90.06 85 PRO A CA 1
ATOM 613 C C . PRO A 1 85 ? -1.370 -9.501 -4.996 1.00 90.06 85 PRO A C 1
ATOM 615 O O . PRO A 1 85 ? -1.646 -10.497 -5.659 1.00 90.06 85 PRO A O 1
ATOM 618 N N . THR A 1 86 ? -1.246 -8.297 -5.529 1.00 85.38 86 THR A N 1
ATOM 619 C CA . THR A 1 86 ? -1.346 -7.992 -6.951 1.00 85.38 86 THR A CA 1
ATOM 620 C C . THR A 1 86 ? -0.189 -7.086 -7.334 1.00 85.38 86 THR A C 1
ATOM 622 O O . THR A 1 86 ? 0.129 -6.128 -6.630 1.00 85.38 86 THR A O 1
ATOM 625 N N . LEU A 1 87 ? 0.451 -7.386 -8.456 1.00 88.25 87 LEU A N 1
ATOM 626 C CA . LEU A 1 87 ? 1.443 -6.507 -9.055 1.00 88.25 87 LEU A CA 1
ATOM 627 C C . LEU A 1 87 ? 0.717 -5.657 -10.082 1.00 88.25 87 LEU A C 1
ATOM 629 O O . LEU A 1 87 ? 0.104 -6.186 -11.011 1.00 88.25 87 LEU A O 1
ATOM 633 N N . TRP A 1 88 ? 0.747 -4.337 -9.917 1.00 86.56 88 TRP A N 1
ATOM 634 C CA . TRP A 1 88 ? 0.086 -3.448 -10.876 1.00 86.56 88 TRP A CA 1
ATOM 635 C C . TRP A 1 88 ? 0.691 -3.627 -12.276 1.00 86.56 88 TRP A C 1
ATOM 637 O O . TRP A 1 88 ? -0.035 -3.644 -13.264 1.00 86.56 88 TRP A O 1
ATOM 647 N N . ALA A 1 89 ? 2.007 -3.844 -12.354 1.00 90.19 89 ALA A N 1
ATOM 648 C CA . ALA A 1 89 ? 2.723 -3.997 -13.613 1.00 90.19 89 ALA A CA 1
ATOM 649 C C . ALA A 1 89 ? 2.337 -5.279 -14.366 1.00 90.19 89 ALA A C 1
ATOM 651 O O . ALA A 1 89 ? 2.440 -5.312 -15.585 1.00 90.19 89 ALA A O 1
ATOM 652 N N . GLU A 1 90 ? 1.838 -6.321 -13.699 1.00 90.88 90 GLU A N 1
ATOM 653 C CA . GLU A 1 90 ? 1.327 -7.514 -14.394 1.00 90.88 90 GLU A CA 1
ATOM 654 C C . GLU A 1 90 ? -0.062 -7.306 -15.006 1.00 90.88 90 GLU A C 1
ATOM 656 O O . GLU A 1 90 ? -0.454 -8.043 -15.906 1.00 90.88 90 GLU A O 1
ATOM 661 N N . GLN A 1 91 ? -0.796 -6.286 -14.559 1.00 90.25 91 GLN A N 1
ATOM 662 C CA . GLN A 1 91 ? -2.134 -5.972 -15.063 1.00 90.25 91 GLN A CA 1
ATOM 663 C C . GLN A 1 91 ? -2.098 -5.097 -16.319 1.00 90.25 91 GLN A C 1
ATOM 665 O O . GLN A 1 91 ? -3.124 -4.943 -16.973 1.00 90.25 91 GLN A O 1
ATOM 670 N N . VAL A 1 92 ? -0.947 -4.510 -16.656 1.00 92.44 92 VAL A N 1
ATOM 671 C CA . VAL A 1 92 ? -0.792 -3.568 -17.773 1.00 92.44 92 VAL A CA 1
ATOM 672 C C . VAL A 1 92 ? -0.647 -4.301 -19.107 1.00 92.44 92 VAL A C 1
ATOM 674 O O . VAL A 1 92 ? 0.130 -5.253 -19.238 1.00 92.44 92 VAL A O 1
ATOM 677 N N . ASP A 1 93 ? -1.330 -3.800 -20.137 1.00 93.75 93 ASP A N 1
ATOM 678 C CA . ASP A 1 93 ? -1.076 -4.200 -21.517 1.00 93.75 93 ASP A CA 1
ATOM 679 C C . ASP A 1 93 ? 0.164 -3.485 -22.072 1.00 93.75 93 ASP A C 1
ATOM 681 O O . ASP A 1 93 ? 0.107 -2.449 -22.738 1.00 93.75 93 ASP A O 1
ATOM 685 N N . TRP A 1 94 ? 1.329 -4.073 -21.806 1.00 92.75 94 TRP A N 1
ATOM 686 C CA . TRP A 1 94 ? 2.610 -3.541 -22.273 1.00 92.75 94 TRP A CA 1
ATOM 687 C C . TRP A 1 94 ? 2.791 -3.564 -23.794 1.00 92.75 94 TRP A C 1
ATOM 689 O O . TRP A 1 94 ? 3.731 -2.947 -24.294 1.00 92.75 94 TRP A O 1
ATOM 699 N N . SER A 1 95 ? 1.936 -4.267 -24.547 1.00 90.19 95 SER A N 1
ATOM 700 C CA . SER A 1 95 ? 2.058 -4.310 -26.008 1.00 90.19 95 SER A CA 1
ATOM 701 C C . SER A 1 95 ? 1.825 -2.937 -26.647 1.00 90.19 95 SER A C 1
ATOM 703 O O . SER A 1 95 ? 2.469 -2.615 -27.645 1.00 90.19 95 SER A O 1
ATOM 705 N N . VAL A 1 96 ? 0.993 -2.104 -26.014 1.00 91.56 96 VAL A N 1
ATOM 706 C CA . VAL A 1 96 ? 0.638 -0.750 -26.466 1.00 91.56 96 VAL A CA 1
ATOM 707 C C . VAL A 1 96 ? 1.786 0.247 -26.294 1.00 91.56 96 VAL A C 1
ATOM 709 O O . VAL A 1 96 ? 1.896 1.201 -27.059 1.00 91.56 96 VAL A O 1
ATOM 712 N N . TYR A 1 97 ? 2.665 0.013 -25.320 1.00 90.50 97 TYR A N 1
ATOM 713 C CA . TYR A 1 97 ? 3.758 0.924 -24.953 1.00 90.50 97 TYR A CA 1
ATOM 714 C C . TYR A 1 97 ? 5.118 0.509 -25.516 1.00 90.50 97 TYR A C 1
ATOM 716 O O . TYR A 1 97 ? 6.125 1.178 -25.287 1.00 90.50 97 TYR A O 1
ATOM 724 N N . ARG A 1 98 ? 5.171 -0.623 -26.223 1.00 91.94 98 ARG A N 1
ATOM 725 C CA . ARG A 1 98 ? 6.422 -1.212 -26.689 1.00 91.94 98 ARG A CA 1
ATOM 726 C C . ARG A 1 98 ? 7.129 -0.292 -27.686 1.00 91.94 98 ARG A C 1
ATOM 728 O O . ARG A 1 98 ? 6.560 0.086 -28.707 1.00 91.94 98 ARG A O 1
ATOM 735 N N . LEU A 1 99 ? 8.420 -0.070 -27.459 1.00 90.00 99 LEU A N 1
ATOM 736 C CA . LEU A 1 99 ? 9.351 0.462 -28.449 1.00 90.00 99 LEU A CA 1
ATOM 737 C C . LEU A 1 99 ? 9.590 -0.577 -29.562 1.00 90.00 99 LEU A C 1
ATOM 739 O O . LEU A 1 99 ? 10.172 -1.636 -29.300 1.00 90.00 99 LEU A O 1
ATOM 743 N N . PRO A 1 100 ? 9.160 -0.319 -30.812 1.00 86.88 100 PRO A N 1
ATOM 744 C CA . PRO A 1 100 ? 9.305 -1.287 -31.894 1.00 86.88 100 PRO A CA 1
ATOM 745 C C . PRO A 1 100 ? 10.776 -1.604 -32.182 1.00 86.88 100 PRO A C 1
ATOM 747 O O . PRO A 1 100 ? 11.603 -0.705 -32.298 1.00 86.88 100 PRO A O 1
ATOM 750 N N . GLY A 1 101 ? 11.103 -2.893 -32.307 1.00 86.94 101 GLY A N 1
ATOM 751 C CA . GLY A 1 101 ? 12.455 -3.357 -32.645 1.00 86.94 101 GLY A CA 1
ATOM 752 C C . GLY A 1 101 ? 13.505 -3.196 -31.538 1.00 86.94 101 GLY A C 1
ATOM 753 O O . GLY A 1 101 ? 14.652 -3.581 -31.747 1.00 86.94 101 GLY A O 1
ATOM 754 N N . LYS A 1 102 ? 13.139 -2.670 -30.362 1.00 89.31 102 LYS A N 1
ATOM 755 C CA . LYS A 1 102 ? 14.059 -2.485 -29.236 1.00 89.31 102 LYS A CA 1
ATOM 756 C C . LYS A 1 102 ? 13.824 -3.548 -28.164 1.00 89.31 102 LYS A C 1
ATOM 758 O O . LYS A 1 102 ? 12.695 -3.813 -27.753 1.00 89.31 102 LYS A O 1
ATOM 763 N N . ARG A 1 103 ? 14.921 -4.159 -27.707 1.00 88.31 103 ARG A N 1
ATOM 764 C CA . ARG A 1 103 ? 14.929 -5.122 -26.593 1.00 88.31 103 ARG A CA 1
ATOM 765 C C . ARG A 1 103 ? 15.130 -4.438 -25.239 1.00 88.31 103 ARG A C 1
ATOM 767 O O . ARG A 1 103 ? 14.613 -4.936 -24.242 1.00 88.31 103 ARG A O 1
ATOM 774 N N . VAL A 1 104 ? 15.871 -3.330 -25.242 1.00 89.19 104 VAL A N 1
ATOM 775 C CA . VAL A 1 104 ? 16.236 -2.501 -24.086 1.00 89.19 104 VAL A CA 1
ATOM 776 C C . VAL A 1 104 ? 15.800 -1.067 -24.375 1.00 89.19 104 VAL A C 1
ATOM 778 O O . VAL A 1 104 ? 15.916 -0.609 -25.512 1.00 89.19 104 VAL A O 1
ATOM 781 N N . GLY A 1 105 ? 15.276 -0.388 -23.361 1.00 90.44 105 GLY A N 1
ATOM 782 C CA . GLY A 1 105 ? 14.883 1.019 -23.413 1.00 90.44 105 GLY A CA 1
ATOM 783 C C . GLY A 1 105 ? 14.930 1.668 -22.026 1.00 90.44 105 GLY A C 1
ATOM 784 O O . GLY A 1 105 ? 15.355 1.009 -21.071 1.00 90.44 105 GLY A O 1
ATOM 785 N N . PRO A 1 106 ? 14.467 2.927 -21.890 1.00 89.19 106 PRO A N 1
ATOM 786 C CA . PRO A 1 106 ? 14.396 3.638 -20.611 1.00 89.19 106 PRO A CA 1
ATOM 787 C C . PRO A 1 106 ? 13.738 2.837 -19.489 1.00 89.19 106 PRO A C 1
ATOM 789 O O . PRO A 1 106 ? 14.218 2.864 -18.364 1.00 89.19 106 PRO A O 1
ATOM 792 N N . THR A 1 107 ? 12.694 2.068 -19.798 1.00 92.12 107 THR A N 1
ATOM 793 C CA . THR A 1 107 ? 12.243 0.979 -18.930 1.00 92.12 107 THR A CA 1
ATOM 794 C C . THR A 1 107 ? 12.209 -0.316 -19.728 1.00 92.12 107 THR A C 1
ATOM 796 O O . THR A 1 107 ? 11.725 -0.344 -20.860 1.00 92.12 107 THR A O 1
ATOM 799 N N . THR A 1 108 ? 12.707 -1.403 -19.143 1.00 94.06 108 THR A N 1
ATOM 800 C CA . THR A 1 108 ? 12.673 -2.742 -19.739 1.00 94.06 108 THR A CA 1
ATOM 801 C C . THR A 1 108 ? 12.030 -3.725 -18.772 1.00 94.06 108 THR A C 1
ATOM 803 O O . THR A 1 108 ? 12.477 -3.883 -17.641 1.00 94.06 108 THR A O 1
ATOM 806 N N . LEU A 1 109 ? 10.972 -4.395 -19.218 1.00 94.69 109 LEU A N 1
ATOM 807 C CA . LEU A 1 109 ? 10.261 -5.413 -18.452 1.00 94.69 109 LEU A CA 1
ATOM 808 C C . LEU A 1 109 ? 10.592 -6.801 -18.994 1.00 94.69 109 LEU A C 1
ATOM 810 O O . LEU A 1 109 ? 10.511 -7.017 -20.203 1.00 94.69 109 LEU A O 1
ATOM 814 N N . PHE A 1 110 ? 10.910 -7.743 -18.114 1.00 94.31 110 PHE A N 1
ATOM 815 C CA . PHE A 1 110 ? 11.255 -9.119 -18.457 1.00 94.31 110 PHE A CA 1
ATOM 816 C C . PHE A 1 110 ? 10.200 -10.073 -17.924 1.00 94.31 110 PHE A C 1
ATOM 818 O O . PHE A 1 110 ? 9.852 -10.032 -16.744 1.00 94.31 110 PHE A O 1
ATOM 825 N N . PHE A 1 111 ? 9.715 -10.938 -18.805 1.00 93.31 111 PHE A N 1
ATOM 826 C CA . PHE A 1 111 ? 8.660 -11.890 -18.517 1.00 93.31 111 PHE A CA 1
ATOM 827 C C . PHE A 1 111 ? 9.097 -13.306 -18.845 1.00 93.31 111 PHE A C 1
ATOM 829 O O . PHE A 1 111 ? 9.744 -13.541 -19.872 1.00 93.31 111 PHE A O 1
ATOM 836 N N . ASP A 1 112 ? 8.628 -14.234 -18.024 1.00 91.88 112 ASP A N 1
ATOM 837 C CA . ASP A 1 112 ? 8.722 -15.667 -18.268 1.00 91.88 112 ASP A CA 1
ATOM 838 C C . ASP A 1 112 ? 7.339 -16.323 -18.151 1.00 91.88 112 ASP A C 1
ATOM 840 O O . ASP A 1 112 ? 6.339 -15.657 -17.852 1.00 91.88 112 ASP A O 1
ATOM 844 N N . ARG A 1 113 ? 7.257 -17.617 -18.453 1.00 88.25 113 ARG A N 1
ATOM 845 C CA . ARG A 1 113 ? 6.039 -18.410 -18.310 1.00 88.25 113 ARG A CA 1
ATOM 846 C C . ARG A 1 113 ? 6.203 -19.460 -17.225 1.00 88.25 113 ARG A C 1
ATOM 848 O O . ARG A 1 113 ? 7.162 -20.224 -17.231 1.00 88.25 113 ARG A O 1
ATOM 855 N N . ALA A 1 114 ? 5.220 -19.539 -16.338 1.00 83.56 114 ALA A N 1
ATOM 856 C CA . ALA A 1 114 ? 5.101 -20.646 -15.404 1.00 83.56 114 ALA A CA 1
ATOM 857 C C . ALA A 1 114 ? 4.733 -21.951 -16.136 1.00 83.56 114 ALA A C 1
ATOM 859 O O . ALA A 1 114 ? 4.365 -21.957 -17.315 1.00 83.56 114 ALA A O 1
ATOM 860 N N . ALA A 1 115 ? 4.816 -23.076 -15.421 1.00 80.50 115 ALA A N 1
ATOM 861 C CA . ALA A 1 115 ? 4.512 -24.403 -15.963 1.00 80.50 115 ALA A CA 1
ATOM 862 C C . ALA A 1 115 ? 3.061 -24.552 -16.468 1.00 80.50 115 ALA A C 1
ATOM 864 O O . ALA A 1 115 ? 2.794 -25.377 -17.338 1.00 80.50 115 ALA A O 1
ATOM 865 N N . ASP A 1 116 ? 2.132 -23.750 -15.947 1.00 80.50 116 ASP A N 1
ATOM 866 C CA . ASP A 1 116 ? 0.734 -23.674 -16.389 1.00 80.50 116 ASP A CA 1
ATOM 867 C C . ASP A 1 116 ? 0.531 -22.773 -17.627 1.00 80.50 116 ASP A C 1
ATOM 869 O O . ASP A 1 116 ? -0.578 -22.661 -18.149 1.00 80.50 116 ASP A O 1
ATOM 873 N N . GLY A 1 117 ? 1.603 -22.147 -18.123 1.00 83.31 117 GLY A N 1
ATOM 874 C CA . GLY A 1 117 ? 1.592 -21.226 -19.254 1.00 83.31 117 GLY A CA 1
ATOM 875 C C . GLY A 1 117 ? 1.250 -19.779 -18.891 1.00 83.31 117 GLY A C 1
ATOM 876 O O . GLY A 1 117 ? 1.271 -18.931 -19.792 1.00 83.31 117 GLY A O 1
ATOM 877 N N . ALA A 1 118 ? 0.971 -19.473 -17.619 1.00 85.56 118 ALA A N 1
ATOM 878 C CA . ALA A 1 118 ? 0.740 -18.111 -17.159 1.00 85.56 118 ALA A CA 1
ATOM 879 C C . ALA A 1 118 ? 2.008 -17.268 -17.332 1.00 85.56 118 ALA A C 1
ATOM 881 O O . ALA A 1 118 ? 3.122 -17.712 -17.055 1.00 85.56 118 ALA A O 1
ATOM 882 N N . ARG A 1 119 ? 1.843 -16.040 -17.827 1.00 89.12 119 ARG A N 1
ATOM 883 C CA . ARG A 1 119 ? 2.944 -15.090 -18.006 1.00 89.12 119 ARG A CA 1
ATOM 884 C C . ARG A 1 119 ? 3.167 -14.336 -16.701 1.00 89.12 119 ARG A C 1
ATOM 886 O O . ARG A 1 119 ? 2.242 -13.683 -16.232 1.00 89.12 119 ARG A O 1
ATOM 893 N N . HIS A 1 120 ? 4.398 -14.350 -16.209 1.00 91.56 120 HIS A N 1
ATOM 894 C CA . HIS A 1 120 ? 4.808 -13.635 -15.007 1.00 91.56 120 HIS A CA 1
ATOM 895 C C . HIS A 1 120 ? 5.869 -12.591 -15.319 1.00 91.56 120 HIS A C 1
ATOM 897 O O . HIS A 1 120 ? 6.754 -12.808 -16.149 1.00 91.56 120 HIS A O 1
ATOM 903 N N . LEU A 1 121 ? 5.778 -11.444 -14.655 1.00 93.50 121 LEU A N 1
ATOM 904 C CA . LEU A 1 121 ? 6.829 -10.441 -14.636 1.00 93.50 121 LEU A CA 1
ATOM 905 C C . LEU A 1 121 ? 7.928 -10.920 -13.685 1.00 93.50 121 LEU A C 1
ATOM 907 O O . LEU A 1 121 ? 7.665 -11.206 -12.519 1.00 93.50 121 LEU A O 1
ATOM 911 N N . CYS A 1 122 ? 9.157 -10.997 -14.181 1.00 93.12 122 CYS A N 1
ATOM 912 C CA . CYS A 1 122 ? 10.312 -11.483 -13.427 1.00 93.12 122 CYS A CA 1
ATOM 913 C C . CYS A 1 122 ? 11.258 -10.356 -13.019 1.00 93.12 122 CYS A C 1
ATOM 915 O O . CYS A 1 122 ? 11.849 -10.392 -11.940 1.00 93.12 122 CYS A O 1
ATOM 917 N N . ARG A 1 123 ? 11.413 -9.343 -13.877 1.00 93.44 123 ARG A N 1
ATOM 918 C CA . ARG A 1 123 ? 12.303 -8.210 -13.620 1.00 93.44 123 ARG A CA 1
ATOM 919 C C . ARG A 1 123 ? 11.807 -6.955 -14.315 1.00 93.44 123 ARG A C 1
ATOM 921 O O . ARG A 1 123 ? 11.266 -7.021 -15.417 1.00 93.44 123 ARG A O 1
ATOM 928 N N . VAL A 1 124 ? 12.042 -5.815 -13.686 1.00 93.75 124 VAL A N 1
ATOM 929 C CA . VAL A 1 124 ? 11.893 -4.498 -14.302 1.00 93.75 124 VAL A CA 1
ATOM 930 C C . VAL A 1 124 ? 13.202 -3.753 -14.132 1.00 93.75 124 VAL A C 1
ATOM 932 O O . VAL A 1 124 ? 13.781 -3.752 -13.050 1.00 93.75 124 VAL A O 1
ATOM 935 N N . GLU A 1 125 ? 13.659 -3.123 -15.198 1.00 93.38 125 GLU A N 1
ATOM 936 C CA . GLU A 1 125 ? 14.850 -2.288 -15.223 1.00 93.38 125 GLU A CA 1
ATOM 937 C C . GLU A 1 125 ? 14.463 -0.879 -15.631 1.00 93.38 125 GLU A C 1
ATOM 939 O O . GLU A 1 125 ? 13.769 -0.703 -16.631 1.00 93.38 125 GLU A O 1
ATOM 944 N N . GLN A 1 126 ? 14.929 0.111 -14.878 1.00 92.06 126 GLN A N 1
ATOM 945 C CA . GLN A 1 126 ? 14.905 1.507 -15.285 1.00 92.06 126 GLN A CA 1
ATOM 946 C C . GLN A 1 126 ? 16.330 1.944 -15.617 1.00 92.06 126 GLN A C 1
ATOM 948 O O . GLN A 1 126 ? 17.252 1.821 -14.804 1.00 92.06 126 GLN A O 1
ATOM 953 N N . ASN A 1 127 ? 16.489 2.453 -16.831 1.00 90.19 127 ASN A N 1
ATOM 954 C CA . ASN A 1 127 ? 17.756 2.806 -17.433 1.00 90.19 127 ASN A CA 1
ATOM 955 C C . ASN A 1 127 ? 17.843 4.318 -17.653 1.00 90.19 127 ASN A C 1
ATOM 957 O O . ASN A 1 127 ? 16.937 4.940 -18.212 1.00 90.19 127 ASN A O 1
ATOM 961 N N . GLY A 1 128 ? 18.969 4.894 -17.249 1.00 87.50 128 GLY A N 1
ATOM 962 C CA . GLY A 1 128 ? 19.415 6.205 -17.697 1.00 87.50 128 GLY A CA 1
ATOM 963 C C . GLY A 1 128 ? 20.184 6.093 -19.011 1.00 87.50 128 GLY A C 1
ATOM 964 O O . GLY A 1 128 ? 20.559 4.998 -19.435 1.00 87.50 128 GLY A O 1
ATOM 965 N N . PHE A 1 129 ? 20.440 7.231 -19.648 1.00 87.25 129 PHE A N 1
ATOM 966 C CA . PHE A 1 129 ? 21.412 7.296 -20.735 1.00 87.25 129 PHE A CA 1
ATOM 967 C C . PHE A 1 129 ? 22.829 7.411 -20.169 1.00 87.25 129 PHE A C 1
ATOM 969 O O . PHE A 1 129 ? 23.029 7.983 -19.094 1.00 87.25 129 PHE A O 1
ATOM 976 N N . THR A 1 130 ? 23.798 6.853 -20.888 1.00 88.25 130 THR A N 1
ATOM 977 C CA . THR A 1 130 ? 25.223 7.030 -20.597 1.00 88.25 130 THR A CA 1
ATOM 978 C C . THR A 1 130 ? 25.658 8.469 -20.851 1.00 88.25 130 THR A C 1
ATOM 980 O O . THR A 1 130 ? 25.065 9.182 -21.667 1.00 88.25 130 THR A O 1
ATOM 983 N N . ASP A 1 131 ? 26.737 8.885 -20.193 1.00 85.00 131 ASP A N 1
ATOM 984 C CA . ASP A 1 131 ? 27.291 10.231 -20.384 1.00 85.00 131 ASP A CA 1
ATOM 985 C C . ASP A 1 131 ? 27.772 10.392 -21.842 1.00 85.00 131 ASP A C 1
ATOM 987 O O . ASP A 1 131 ? 27.534 11.411 -22.486 1.00 85.00 131 ASP A O 1
ATOM 991 N N . ALA A 1 132 ? 28.332 9.321 -22.419 1.00 85.50 132 ALA A N 1
ATOM 992 C CA . ALA A 1 132 ? 28.756 9.272 -23.818 1.00 85.50 132 ALA A CA 1
ATOM 993 C C . ALA A 1 132 ? 27.602 9.458 -24.821 1.00 85.50 132 ALA A C 1
ATOM 995 O O . ALA A 1 132 ? 27.779 10.111 -25.855 1.00 85.50 132 ALA A O 1
ATOM 996 N N . PHE A 1 133 ? 26.423 8.888 -24.545 1.00 87.19 133 PHE A N 1
ATOM 997 C CA . PHE A 1 133 ? 25.251 9.105 -25.390 1.00 87.19 133 PHE A CA 1
ATOM 998 C C . PHE A 1 133 ? 24.767 10.551 -25.295 1.00 87.19 133 PHE A C 1
ATOM 1000 O O . PHE A 1 133 ? 24.467 11.164 -26.320 1.00 87.19 133 PHE A O 1
ATOM 1007 N N . GLU A 1 134 ? 24.725 11.111 -24.086 1.00 82.56 134 GLU A N 1
ATOM 1008 C CA . GLU A 1 134 ? 24.310 12.499 -23.869 1.00 82.56 134 GLU A CA 1
ATOM 1009 C C . GLU A 1 134 ? 25.268 13.489 -24.555 1.00 82.56 134 GLU A C 1
ATOM 1011 O O . GLU A 1 134 ? 24.805 14.425 -25.207 1.00 82.56 134 GLU A O 1
ATOM 1016 N N . ASP A 1 135 ? 26.580 13.238 -24.527 1.00 81.75 135 ASP A N 1
ATOM 1017 C CA . ASP A 1 135 ? 27.578 14.038 -25.249 1.00 81.75 135 ASP A CA 1
ATOM 1018 C C . ASP A 1 135 ? 27.393 13.955 -26.772 1.00 81.75 135 ASP A C 1
ATOM 1020 O O . ASP A 1 135 ? 27.354 14.976 -27.469 1.00 81.75 135 ASP A O 1
ATOM 1024 N N . LYS A 1 136 ? 27.225 12.735 -27.307 1.00 80.56 136 LYS A N 1
ATOM 1025 C CA . LYS A 1 136 ? 26.948 12.504 -28.736 1.00 80.56 136 LYS A CA 1
ATOM 1026 C C . LYS A 1 136 ? 25.677 13.227 -29.168 1.00 80.56 136 LYS A C 1
ATOM 1028 O O . LYS A 1 136 ? 25.636 13.826 -30.239 1.00 80.56 136 LYS A O 1
ATOM 1033 N N . ARG A 1 137 ? 24.637 13.162 -28.345 1.00 75.00 137 ARG A N 1
ATOM 1034 C CA . ARG A 1 137 ? 23.357 13.811 -28.595 1.00 75.00 137 ARG A CA 1
ATOM 1035 C C . ARG A 1 137 ? 23.490 15.331 -28.575 1.00 75.00 137 ARG A C 1
ATOM 1037 O O . ARG A 1 137 ? 23.002 15.975 -29.497 1.00 75.00 137 ARG A O 1
ATOM 1044 N N . ALA A 1 138 ? 24.158 15.904 -27.575 1.00 71.94 138 ALA A N 1
ATOM 1045 C CA . ALA A 1 138 ? 24.365 17.348 -27.480 1.00 71.94 138 ALA A CA 1
ATOM 1046 C C . ALA A 1 138 ? 25.111 17.902 -28.705 1.00 71.94 138 ALA A C 1
ATOM 1048 O O . ALA A 1 138 ? 24.777 18.981 -29.191 1.00 71.94 138 ALA A O 1
ATOM 1049 N N . ALA A 1 139 ? 26.060 17.137 -29.252 1.00 69.88 139 ALA A N 1
ATOM 1050 C CA . ALA A 1 139 ? 26.786 17.490 -30.471 1.00 69.88 139 ALA A CA 1
ATOM 1051 C C . ALA A 1 139 ? 25.928 17.460 -31.754 1.00 69.88 139 ALA A C 1
ATOM 1053 O O . ALA A 1 139 ? 26.321 18.047 -32.762 1.00 69.88 139 ALA A O 1
ATOM 1054 N N . LEU A 1 140 ? 24.777 16.777 -31.734 1.00 66.38 140 LEU A N 1
ATOM 1055 C CA . LEU A 1 140 ? 23.855 16.660 -32.870 1.00 66.38 140 LEU A CA 1
ATOM 1056 C C . LEU A 1 140 ? 22.718 17.692 -32.840 1.00 66.38 140 LEU A C 1
ATOM 1058 O O . LEU A 1 140 ? 22.029 17.849 -33.847 1.00 66.38 140 LEU A O 1
ATOM 1062 N N . LEU 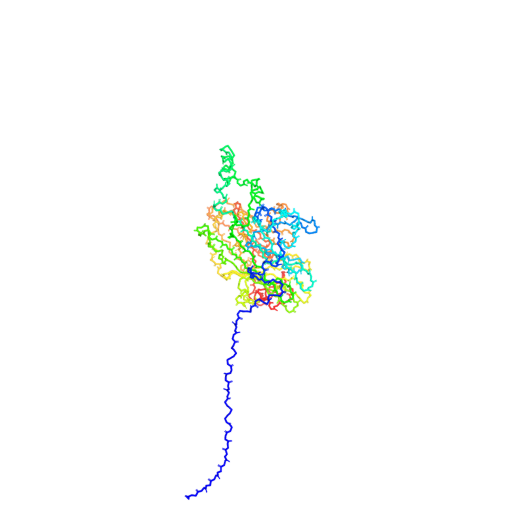A 1 141 ? 22.516 18.390 -31.720 1.00 68.00 141 LEU A N 1
ATOM 1063 C CA . LEU A 1 141 ? 21.504 19.439 -31.594 1.00 68.00 141 LEU A CA 1
ATOM 1064 C C . LEU A 1 141 ? 22.044 20.770 -32.127 1.00 68.00 141 LEU A C 1
ATOM 1066 O O . LEU A 1 141 ? 23.184 21.153 -31.856 1.00 68.00 141 LEU A O 1
ATOM 1070 N N . THR A 1 142 ? 21.214 21.527 -32.847 1.00 69.00 142 THR A N 1
ATOM 1071 C CA . THR A 1 142 ? 21.539 22.932 -33.129 1.00 69.00 142 THR A CA 1
ATOM 1072 C C . THR A 1 142 ? 21.584 23.736 -31.822 1.00 69.00 142 THR A C 1
ATOM 1074 O O . THR A 1 142 ? 21.020 23.336 -30.804 1.00 69.00 142 THR A O 1
ATOM 1077 N N . ARG A 1 143 ? 22.242 24.903 -31.819 1.00 63.50 143 ARG A N 1
ATOM 1078 C CA . ARG A 1 143 ? 22.363 25.747 -30.613 1.00 63.50 143 ARG A CA 1
ATOM 1079 C C . ARG A 1 143 ? 21.000 26.112 -30.002 1.00 63.50 143 ARG A C 1
ATOM 1081 O O . ARG A 1 143 ? 20.848 26.077 -28.789 1.00 63.50 143 ARG A O 1
ATOM 1088 N N . GLU A 1 144 ? 20.013 26.401 -30.845 1.00 61.59 144 GLU A N 1
ATOM 1089 C CA . GLU A 1 144 ? 18.651 26.770 -30.438 1.00 61.59 144 GLU A CA 1
ATOM 1090 C C . GLU A 1 144 ? 17.869 25.569 -29.867 1.00 61.59 144 GLU A C 1
ATOM 1092 O O . GLU A 1 144 ? 17.129 25.698 -28.890 1.00 61.59 144 GLU A O 1
ATOM 1097 N N . GLU A 1 145 ? 18.096 24.367 -30.406 1.00 66.38 145 GLU A N 1
ATOM 1098 C CA . GLU A 1 145 ? 17.546 23.117 -29.866 1.00 66.38 145 GLU A CA 1
ATOM 1099 C C . GLU A 1 145 ? 18.214 22.707 -28.553 1.00 66.38 145 GLU A C 1
ATOM 1101 O O . GLU A 1 145 ? 17.529 22.214 -27.659 1.00 66.38 145 GLU A O 1
ATOM 1106 N N . SER A 1 146 ? 19.518 22.955 -28.410 1.00 62.66 146 SER A N 1
ATOM 1107 C CA . SER A 1 146 ? 20.277 22.721 -27.179 1.00 62.66 146 SER A CA 1
ATOM 1108 C C . SER A 1 146 ? 19.797 23.622 -26.033 1.00 62.66 146 SER A C 1
ATOM 1110 O O . SER A 1 146 ? 19.565 23.137 -24.926 1.00 62.66 146 SER A O 1
ATOM 1112 N N . ASP A 1 147 ? 19.535 24.907 -26.302 1.00 62.16 147 ASP A N 1
ATOM 1113 C CA . ASP A 1 147 ? 19.017 25.851 -25.302 1.00 62.16 147 ASP A CA 1
ATOM 1114 C C . ASP A 1 147 ? 17.572 25.512 -24.881 1.00 62.16 147 ASP A C 1
ATOM 1116 O O . ASP A 1 147 ? 17.253 25.504 -23.685 1.00 62.16 147 ASP A O 1
ATOM 1120 N N . ARG A 1 148 ? 16.701 25.143 -25.836 1.00 61.50 148 ARG A N 1
ATOM 1121 C CA . ARG A 1 148 ? 15.342 24.648 -25.544 1.00 61.50 148 ARG A CA 1
ATOM 1122 C C . ARG A 1 148 ? 15.374 23.337 -24.756 1.00 61.50 148 ARG A C 1
ATOM 1124 O O . ARG A 1 148 ? 14.605 23.168 -23.813 1.00 61.50 148 ARG A O 1
ATOM 1131 N N . TYR A 1 149 ? 16.290 22.435 -25.089 1.00 59.31 149 TYR A N 1
ATOM 1132 C CA . TYR A 1 149 ? 16.478 21.168 -24.388 1.00 59.31 149 TYR A CA 1
ATOM 1133 C C . TYR A 1 149 ? 17.001 21.364 -22.956 1.00 59.31 149 TYR A C 1
ATOM 1135 O O . TYR A 1 149 ? 16.469 20.776 -22.016 1.00 59.31 149 TYR A O 1
ATOM 1143 N N . ALA A 1 150 ? 17.983 22.245 -22.746 1.00 58.56 150 ALA A N 1
ATOM 1144 C CA . ALA A 1 150 ? 18.473 22.600 -21.414 1.00 58.56 150 ALA A CA 1
ATOM 1145 C C . ALA A 1 150 ? 17.384 23.261 -20.550 1.00 58.56 150 ALA A C 1
ATOM 1147 O O . ALA A 1 150 ? 17.376 23.093 -19.326 1.00 58.56 150 ALA A O 1
ATOM 1148 N N . TYR A 1 151 ? 16.455 23.990 -21.176 1.00 60.28 151 TYR A N 1
ATOM 1149 C CA . TYR A 1 151 ? 15.263 24.528 -20.526 1.00 60.28 151 TYR A CA 1
ATOM 1150 C C . TYR A 1 151 ? 14.253 23.422 -20.172 1.00 60.28 151 TYR A C 1
ATOM 1152 O O . TYR A 1 151 ? 13.834 23.337 -19.020 1.00 60.28 151 TYR A O 1
ATOM 1160 N N . GLU A 1 152 ? 13.914 22.523 -21.098 1.00 57.31 152 GLU A N 1
ATOM 1161 C CA . GLU A 1 152 ? 12.981 21.410 -20.858 1.00 57.31 152 GLU A CA 1
ATOM 1162 C C . GLU A 1 152 ? 13.510 20.381 -19.847 1.00 57.31 152 GLU A C 1
ATOM 1164 O O . GLU A 1 152 ? 12.735 19.885 -19.032 1.00 57.31 152 GLU A O 1
ATOM 1169 N N . ARG A 1 153 ? 14.824 20.115 -19.810 1.00 55.78 153 ARG A N 1
ATOM 1170 C CA . ARG A 1 153 ? 15.472 19.267 -18.789 1.00 55.78 153 ARG A CA 1
ATOM 1171 C C . ARG A 1 153 ? 15.284 19.830 -17.377 1.00 55.78 153 ARG A C 1
ATOM 1173 O O . ARG A 1 153 ? 15.122 19.062 -16.435 1.00 55.78 153 ARG A O 1
ATOM 1180 N N . ARG A 1 154 ? 15.264 21.162 -17.223 1.00 52.53 154 ARG A N 1
ATOM 1181 C CA . ARG A 1 154 ? 14.958 21.826 -15.938 1.00 52.53 154 ARG A CA 1
ATOM 1182 C C . ARG A 1 154 ? 13.471 21.787 -15.578 1.00 52.53 154 ARG A C 1
ATOM 1184 O O . ARG A 1 154 ? 13.149 21.994 -14.415 1.00 52.53 154 ARG A O 1
ATOM 1191 N N . HIS A 1 155 ? 12.591 21.525 -16.546 1.00 43.53 155 HIS A N 1
ATOM 1192 C CA . HIS A 1 155 ? 11.133 21.581 -16.385 1.00 43.53 155 HIS A CA 1
ATOM 1193 C C . HIS A 1 155 ? 10.421 20.245 -16.695 1.00 43.53 155 HIS A C 1
ATOM 1195 O O . HIS A 1 155 ? 9.204 20.230 -16.847 1.00 43.53 155 HIS A O 1
ATOM 1201 N N . GLY A 1 156 ? 11.148 19.122 -16.778 1.00 45.22 156 GLY A N 1
ATOM 1202 C CA . GLY A 1 156 ? 10.566 17.778 -16.908 1.00 45.22 156 GLY A CA 1
ATOM 1203 C C . GLY A 1 156 ? 9.924 17.450 -18.266 1.00 45.22 156 GLY A C 1
ATOM 1204 O O . GLY A 1 156 ? 8.981 16.666 -18.321 1.00 45.22 156 GLY A O 1
ATOM 1205 N N . GLY A 1 157 ? 10.393 18.039 -19.371 1.00 46.72 157 GLY A N 1
ATOM 1206 C CA . GLY A 1 157 ? 9.810 17.811 -20.700 1.00 46.72 157 GLY A CA 1
ATOM 1207 C C . GLY A 1 157 ? 9.981 16.372 -21.219 1.00 46.72 157 GLY A C 1
ATOM 1208 O O . GLY A 1 157 ? 11.080 15.960 -21.580 1.00 46.72 157 GLY A O 1
ATOM 1209 N N . ALA A 1 158 ? 8.880 15.618 -21.324 1.00 45.34 158 ALA A N 1
ATOM 1210 C CA . ALA A 1 158 ? 8.855 14.228 -21.806 1.00 45.34 158 ALA A CA 1
ATOM 1211 C C . ALA A 1 158 ? 9.088 14.062 -23.328 1.00 45.34 158 ALA A C 1
ATOM 1213 O O . ALA A 1 158 ? 9.431 12.972 -23.787 1.00 45.34 158 ALA A O 1
ATOM 1214 N N . GLY A 1 159 ? 8.918 15.127 -24.123 1.00 47.84 159 GLY A N 1
ATOM 1215 C CA . GLY A 1 159 ? 8.864 15.050 -25.592 1.00 47.84 159 GLY A CA 1
ATOM 1216 C C . GLY A 1 159 ? 10.155 14.577 -26.268 1.00 47.84 159 GLY A C 1
ATOM 1217 O O . GLY A 1 159 ? 10.096 13.888 -27.285 1.00 47.84 159 GLY A O 1
ATOM 1218 N N . ASN A 1 160 ? 11.316 14.878 -25.683 1.00 62.72 160 ASN A N 1
ATOM 1219 C CA . ASN A 1 160 ? 12.604 14.511 -26.273 1.00 62.72 160 ASN A CA 1
ATOM 1220 C C . ASN A 1 160 ? 13.072 13.098 -25.879 1.00 62.72 160 ASN A C 1
ATOM 1222 O O . ASN A 1 160 ? 13.739 12.440 -26.674 1.00 62.72 160 ASN A O 1
ATOM 1226 N N . ARG A 1 161 ? 12.641 12.578 -24.720 1.00 68.69 161 ARG A N 1
ATOM 1227 C CA . ARG A 1 161 ? 13.073 11.268 -24.198 1.00 68.69 161 ARG A CA 1
ATOM 1228 C C . ARG A 1 161 ? 12.648 10.101 -25.100 1.00 68.69 161 ARG A C 1
ATOM 1230 O O . ARG A 1 161 ? 13.410 9.155 -25.279 1.00 68.69 161 ARG A O 1
ATOM 1237 N N . ALA A 1 162 ? 11.472 10.187 -25.723 1.00 71.12 162 ALA A N 1
ATOM 1238 C CA . ALA A 1 162 ? 10.991 9.166 -26.655 1.00 71.12 162 ALA A CA 1
ATOM 1239 C C . ALA A 1 162 ? 11.808 9.102 -27.957 1.00 71.12 162 ALA A C 1
ATOM 1241 O O . ALA A 1 162 ? 12.015 8.023 -28.515 1.00 71.12 162 ALA A O 1
ATOM 1242 N N . ALA A 1 163 ? 12.282 10.248 -28.454 1.00 76.12 163 ALA A N 1
ATOM 1243 C CA . ALA A 1 163 ? 13.159 10.296 -29.621 1.00 76.12 163 ALA A CA 1
ATOM 1244 C C . ALA A 1 163 ? 14.538 9.709 -29.291 1.00 76.12 163 ALA A C 1
ATOM 1246 O O . ALA A 1 163 ? 15.041 8.871 -30.041 1.00 76.12 163 ALA A O 1
ATOM 1247 N N . ASP A 1 164 ? 15.091 10.064 -28.130 1.00 81.44 164 ASP A N 1
ATOM 1248 C CA . ASP A 1 164 ? 16.359 9.512 -27.648 1.00 81.44 164 ASP A CA 1
ATOM 1249 C C . ASP A 1 164 ? 16.284 8.002 -27.475 1.00 81.44 164 ASP A C 1
ATOM 1251 O O . ASP A 1 164 ? 17.165 7.283 -27.928 1.00 81.44 164 ASP A O 1
ATOM 1255 N N . ALA A 1 165 ? 15.194 7.504 -26.887 1.00 83.00 165 ALA A N 1
ATOM 1256 C CA . ALA A 1 165 ? 14.995 6.079 -26.671 1.00 83.00 165 ALA A CA 1
ATOM 1257 C C . ALA A 1 165 ? 14.927 5.278 -27.982 1.00 83.00 165 ALA A C 1
ATOM 1259 O O . ALA A 1 165 ? 15.315 4.113 -28.029 1.00 83.00 165 ALA A O 1
ATOM 1260 N N . ARG A 1 166 ? 14.446 5.893 -29.068 1.00 81.94 166 ARG A N 1
ATOM 1261 C CA . ARG A 1 166 ? 14.452 5.273 -30.402 1.00 81.94 166 ARG A CA 1
ATOM 1262 C C . ARG A 1 166 ? 15.848 5.278 -31.025 1.00 81.94 166 ARG A C 1
ATOM 1264 O O . ARG A 1 166 ? 16.187 4.324 -31.726 1.00 81.94 166 ARG A O 1
ATOM 1271 N N . ALA A 1 167 ? 16.634 6.325 -30.779 1.00 83.56 167 ALA A N 1
ATOM 1272 C CA . ALA A 1 167 ? 17.977 6.499 -31.332 1.00 83.56 167 ALA A CA 1
ATOM 1273 C C . ALA A 1 167 ? 19.066 5.728 -30.566 1.00 83.56 167 ALA A C 1
ATOM 1275 O O . ALA A 1 167 ? 20.054 5.321 -31.171 1.00 83.56 167 ALA A O 1
ATOM 1276 N N . ALA A 1 168 ? 18.889 5.541 -29.261 1.00 86.12 168 ALA A N 1
ATOM 1277 C CA . ALA A 1 168 ? 19.837 4.871 -28.385 1.00 86.12 168 ALA A CA 1
ATOM 1278 C C . ALA A 1 168 ? 19.939 3.373 -28.691 1.00 86.12 168 ALA A C 1
ATOM 1280 O O . ALA A 1 168 ? 18.942 2.682 -28.934 1.00 86.12 168 ALA A O 1
ATOM 1281 N N . GLU A 1 169 ? 21.160 2.863 -28.659 1.00 88.19 169 GLU A N 1
ATOM 1282 C CA . GLU A 1 169 ? 21.472 1.443 -28.754 1.00 88.19 169 GLU A CA 1
ATOM 1283 C C . GLU A 1 169 ? 21.645 0.827 -27.355 1.00 88.19 169 GLU A C 1
ATOM 1285 O O . GLU A 1 169 ? 21.812 1.553 -26.379 1.00 88.19 169 GLU A O 1
ATOM 1290 N N . PRO A 1 170 ? 21.618 -0.510 -27.195 1.00 84.94 170 PRO A N 1
ATOM 1291 C CA . PRO A 1 170 ? 21.703 -1.138 -25.873 1.00 84.94 170 PRO A CA 1
ATOM 1292 C C . PRO A 1 170 ? 22.893 -0.688 -25.005 1.00 84.94 170 PRO A C 1
ATOM 1294 O O . PRO A 1 170 ? 22.765 -0.647 -23.788 1.00 84.94 170 PRO A O 1
ATOM 1297 N N . GLY A 1 171 ? 24.031 -0.332 -25.616 1.00 86.75 171 GLY A N 1
ATOM 1298 C CA . GLY A 1 171 ? 25.217 0.179 -24.911 1.00 86.75 171 GLY A CA 1
ATOM 1299 C C . GLY A 1 171 ? 25.149 1.659 -24.511 1.00 86.75 171 GLY A C 1
ATOM 1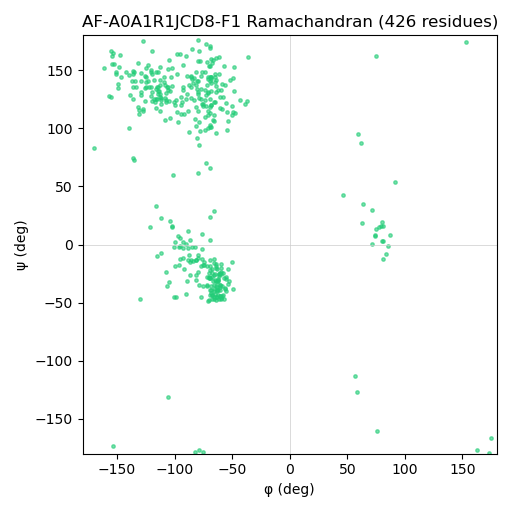300 O O . GLY A 1 171 ? 26.005 2.119 -23.763 1.00 86.75 171 GLY A O 1
ATOM 1301 N N . ASP A 1 172 ? 24.140 2.390 -24.986 1.00 90.00 172 ASP A N 1
ATOM 1302 C CA . ASP A 1 172 ? 23.879 3.789 -24.629 1.00 90.00 172 ASP A CA 1
ATOM 1303 C C . ASP A 1 172 ? 23.050 3.908 -23.338 1.00 90.00 172 ASP A C 1
ATOM 1305 O O . ASP A 1 172 ? 22.770 5.011 -22.868 1.00 90.00 172 ASP A O 1
ATOM 1309 N N . TYR A 1 173 ? 22.655 2.771 -22.759 1.00 89.75 173 TYR A N 1
ATOM 1310 C CA . TYR A 1 173 ? 21.899 2.696 -21.519 1.00 89.75 173 TYR A CA 1
ATOM 1311 C C . TYR A 1 173 ? 22.776 2.298 -20.340 1.00 89.75 173 TYR A C 1
ATOM 1313 O O . TYR A 1 173 ? 23.645 1.430 -20.430 1.00 89.75 173 TYR A O 1
ATOM 1321 N N . ARG A 1 174 ? 22.462 2.891 -19.193 1.00 90.19 174 ARG A N 1
ATOM 1322 C CA . ARG A 1 174 ? 23.008 2.536 -17.891 1.00 90.19 174 ARG A CA 1
ATOM 1323 C C . ARG A 1 174 ? 21.873 2.136 -16.966 1.00 90.19 174 ARG A C 1
ATOM 1325 O O . ARG A 1 174 ? 20.928 2.899 -16.788 1.00 90.19 174 ARG A O 1
ATOM 1332 N N . LEU A 1 175 ? 21.992 0.968 -16.344 1.00 90.94 175 LEU A N 1
ATOM 1333 C CA . LEU A 1 175 ? 21.017 0.502 -15.367 1.00 90.94 175 LEU A CA 1
ATOM 1334 C C . LEU A 1 175 ? 21.087 1.358 -14.096 1.00 90.94 175 LEU A C 1
ATOM 1336 O O . LEU A 1 175 ? 22.110 1.372 -13.413 1.00 90.94 175 LEU A O 1
ATOM 1340 N N . GLU A 1 176 ? 19.992 2.043 -13.774 1.00 90.56 176 GLU A N 1
ATOM 1341 C CA . GLU A 1 176 ? 19.889 2.897 -12.585 1.00 90.56 176 GLU A CA 1
ATOM 1342 C C . GLU A 1 176 ? 19.139 2.186 -11.464 1.00 90.56 176 GLU A C 1
ATOM 1344 O O . GLU A 1 176 ? 19.582 2.190 -10.318 1.00 90.56 176 GLU A O 1
ATOM 1349 N N . ARG A 1 177 ? 18.013 1.544 -11.787 1.00 91.75 177 ARG A N 1
ATOM 1350 C CA . ARG A 1 177 ? 17.189 0.819 -10.816 1.00 91.75 177 ARG A CA 1
ATOM 1351 C C . ARG A 1 177 ? 16.746 -0.513 -11.390 1.00 91.75 177 ARG A C 1
ATOM 1353 O O . ARG A 1 177 ? 16.501 -0.629 -12.592 1.00 91.75 177 ARG A O 1
ATOM 1360 N N . LYS A 1 178 ? 16.612 -1.519 -10.530 1.00 91.94 178 LYS A N 1
ATOM 1361 C CA . LYS A 1 178 ? 15.972 -2.784 -10.905 1.00 91.94 178 LYS A CA 1
ATOM 1362 C C . LYS A 1 178 ? 15.079 -3.318 -9.795 1.00 91.94 178 LYS A C 1
ATOM 1364 O O . LYS A 1 178 ? 15.402 -3.210 -8.617 1.00 91.94 178 LYS A O 1
ATOM 1369 N N . LEU A 1 179 ? 13.994 -3.951 -10.213 1.00 92.62 179 LEU A N 1
ATOM 1370 C CA . LEU A 1 179 ? 13.099 -4.755 -9.394 1.00 92.62 179 LEU A CA 1
ATOM 1371 C C . LEU A 1 179 ? 13.228 -6.208 -9.842 1.00 92.62 179 LEU A C 1
ATOM 1373 O O . LEU A 1 179 ? 13.105 -6.483 -11.035 1.00 92.62 179 LEU A O 1
ATOM 1377 N N . VAL A 1 180 ? 13.443 -7.128 -8.907 1.00 93.12 180 VAL A N 1
ATOM 1378 C CA . VAL A 1 180 ? 13.500 -8.575 -9.165 1.00 93.12 180 VAL A CA 1
ATOM 1379 C C . VAL A 1 180 ? 12.377 -9.253 -8.393 1.00 93.12 180 VAL A C 1
ATOM 1381 O O . VAL A 1 180 ? 12.278 -9.076 -7.183 1.00 93.12 180 VAL A O 1
ATOM 1384 N N . LEU A 1 181 ? 11.532 -10.013 -9.087 1.00 93.06 181 LEU A N 1
ATOM 1385 C CA . LEU A 1 181 ? 10.354 -10.673 -8.526 1.00 93.06 181 LEU A CA 1
ATOM 1386 C C . LEU A 1 181 ? 10.631 -12.159 -8.295 1.00 93.06 181 LEU A C 1
ATOM 1388 O O . LEU A 1 181 ? 11.193 -12.844 -9.150 1.00 93.06 181 LEU A O 1
ATOM 1392 N N . HIS A 1 182 ? 10.198 -12.658 -7.140 1.00 91.44 182 HIS A N 1
ATOM 1393 C CA . HIS A 1 182 ? 10.405 -14.037 -6.708 1.00 91.44 182 HIS A CA 1
ATOM 1394 C C . HIS A 1 182 ? 9.071 -14.752 -6.584 1.00 91.44 182 HIS A C 1
ATOM 1396 O O . HIS A 1 182 ? 8.151 -14.239 -5.949 1.00 91.44 182 HIS A O 1
ATOM 1402 N N . TYR A 1 183 ? 8.985 -15.964 -7.123 1.00 90.50 183 TYR A N 1
ATOM 1403 C CA . TYR A 1 183 ? 7.785 -16.797 -7.070 1.00 90.50 183 TYR A CA 1
ATOM 1404 C C . TYR A 1 183 ? 8.084 -18.117 -6.368 1.00 90.50 183 TYR A C 1
ATOM 1406 O O . TYR A 1 183 ? 9.203 -18.623 -6.441 1.00 90.50 183 TYR A O 1
ATOM 1414 N N . ASP A 1 184 ? 7.090 -18.665 -5.674 1.00 87.56 184 ASP A N 1
ATOM 1415 C CA . ASP A 1 184 ? 7.180 -19.990 -5.070 1.00 87.56 184 ASP A CA 1
ATOM 1416 C C . ASP A 1 184 ? 6.937 -21.110 -6.097 1.00 87.56 184 ASP A C 1
ATOM 1418 O O . ASP A 1 184 ? 6.583 -20.874 -7.252 1.00 87.56 184 ASP A O 1
ATOM 1422 N N . SER A 1 185 ? 7.088 -22.363 -5.658 1.00 84.31 185 SER A N 1
ATOM 1423 C CA . SER A 1 185 ? 6.847 -23.563 -6.472 1.00 84.31 185 SER A CA 1
ATOM 1424 C C . SER A 1 185 ? 5.430 -23.702 -7.026 1.00 84.31 185 SER A C 1
ATOM 1426 O O . SER A 1 185 ? 5.210 -24.517 -7.916 1.00 84.31 185 SER A O 1
ATOM 1428 N N . ALA A 1 186 ? 4.468 -22.960 -6.479 1.00 84.44 186 ALA A N 1
ATOM 1429 C CA . ALA A 1 186 ? 3.092 -22.930 -6.951 1.00 84.44 186 ALA A CA 1
ATOM 1430 C C . ALA A 1 186 ? 2.830 -21.742 -7.895 1.00 84.44 186 ALA A C 1
ATOM 1432 O O . ALA A 1 186 ? 1.678 -21.493 -8.239 1.00 84.44 186 ALA A O 1
ATOM 1433 N N . GLY A 1 187 ? 3.870 -20.997 -8.289 1.00 86.31 187 GLY A N 1
ATOM 1434 C CA . GLY A 1 187 ? 3.760 -19.824 -9.157 1.00 86.31 187 GLY A CA 1
ATOM 1435 C C . GLY A 1 187 ? 3.198 -18.584 -8.461 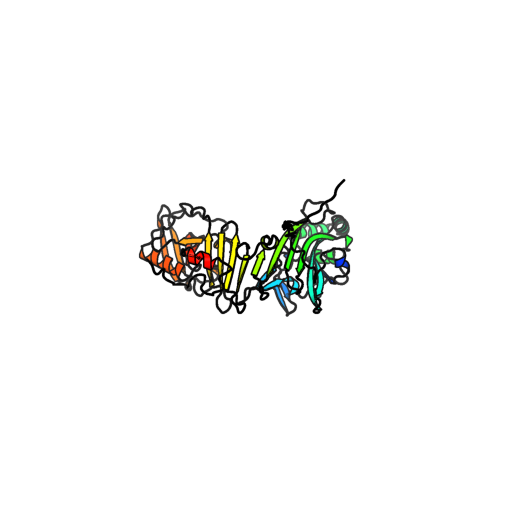1.00 86.31 187 GLY A C 1
ATOM 1436 O O . GLY A 1 187 ? 2.823 -17.620 -9.123 1.00 86.31 187 GLY A O 1
ATOM 1437 N N . ARG A 1 188 ? 3.121 -18.568 -7.124 1.00 89.44 188 ARG A N 1
ATOM 1438 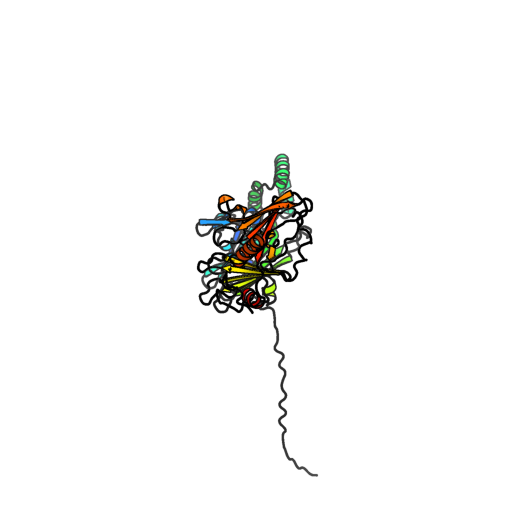C CA . ARG A 1 188 ? 2.623 -17.407 -6.372 1.00 89.44 188 ARG A CA 1
ATOM 1439 C C . ARG A 1 188 ? 3.764 -16.458 -6.058 1.00 89.44 188 ARG A C 1
ATOM 1441 O O . ARG A 1 188 ? 4.861 -16.906 -5.737 1.00 89.44 188 ARG A O 1
ATOM 1448 N N . LEU A 1 189 ? 3.492 -15.153 -6.065 1.00 91.75 189 LEU A N 1
ATOM 1449 C CA . LEU A 1 189 ? 4.475 -14.147 -5.665 1.00 91.75 189 LEU A CA 1
ATOM 1450 C C . LEU A 1 189 ? 4.938 -14.405 -4.223 1.00 91.75 189 LEU A C 1
ATOM 1452 O O . LEU A 1 189 ? 4.143 -14.330 -3.286 1.00 91.75 189 LEU A O 1
ATOM 1456 N N . ALA A 1 190 ? 6.220 -14.699 -4.055 1.00 92.19 190 ALA A N 1
ATOM 1457 C CA . ALA A 1 190 ? 6.874 -14.966 -2.780 1.00 92.19 190 ALA A CA 1
ATOM 1458 C C . ALA A 1 190 ? 7.630 -13.745 -2.241 1.00 92.19 190 ALA A C 1
ATOM 1460 O O . ALA A 1 190 ? 7.933 -13.689 -1.052 1.00 92.19 190 ALA A O 1
ATOM 1461 N N . GLY A 1 191 ? 7.936 -12.763 -3.087 1.00 92.50 191 GLY A N 1
ATOM 1462 C CA . GLY A 1 191 ? 8.646 -11.561 -2.672 1.00 92.50 191 GLY A CA 1
ATOM 1463 C C . GLY A 1 191 ? 9.239 -10.787 -3.833 1.00 92.50 191 GLY A C 1
ATOM 1464 O O . GLY A 1 191 ? 9.069 -11.155 -4.995 1.00 92.50 191 GLY A O 1
ATOM 1465 N N . PHE A 1 192 ? 9.956 -9.721 -3.506 1.00 92.88 192 PHE A N 1
ATOM 1466 C CA . PHE A 1 192 ? 10.733 -8.951 -4.461 1.00 92.88 192 PHE A CA 1
ATOM 1467 C C . PHE A 1 192 ? 11.927 -8.258 -3.808 1.00 92.88 192 PHE A C 1
ATOM 1469 O O . PHE A 1 192 ? 11.916 -7.966 -2.611 1.00 92.88 192 PHE A O 1
ATOM 1476 N N . ASP A 1 193 ? 12.941 -7.988 -4.623 1.00 93.38 193 ASP A N 1
ATOM 1477 C CA . ASP A 1 193 ? 14.122 -7.203 -4.276 1.00 93.38 193 ASP A CA 1
ATOM 1478 C C . ASP A 1 193 ? 14.159 -5.925 -5.112 1.00 93.38 193 ASP A C 1
ATOM 1480 O O . ASP A 1 193 ? 13.974 -5.972 -6.332 1.00 93.38 193 ASP A O 1
ATOM 1484 N N . THR A 1 194 ? 14.456 -4.798 -4.471 1.00 93.12 194 THR A N 1
ATOM 1485 C CA . THR A 1 194 ? 14.672 -3.511 -5.139 1.00 93.12 194 THR A CA 1
ATOM 1486 C C . THR A 1 194 ? 16.144 -3.141 -5.077 1.00 93.12 194 THR A C 1
ATOM 1488 O O . THR A 1 194 ? 16.850 -3.441 -4.109 1.00 93.12 194 THR A O 1
ATOM 1491 N N . PHE A 1 195 ? 16.629 -2.522 -6.145 1.00 93.31 195 PHE A N 1
ATOM 1492 C CA . PHE A 1 195 ? 18.005 -2.081 -6.269 1.00 93.31 195 PHE A CA 1
ATOM 1493 C C . PHE A 1 195 ? 18.037 -0.689 -6.878 1.00 93.31 195 PHE A C 1
ATOM 1495 O O . PHE A 1 195 ? 17.321 -0.419 -7.845 1.00 93.31 195 PHE A O 1
ATOM 1502 N N . SER A 1 196 ? 18.937 0.147 -6.376 1.00 92.31 196 SER A N 1
ATOM 1503 C CA . SER A 1 196 ? 19.202 1.474 -6.918 1.00 92.31 196 SER A CA 1
ATOM 1504 C C . SER A 1 196 ? 20.699 1.721 -6.999 1.00 92.31 196 SER A C 1
ATOM 1506 O O . SER A 1 196 ? 21.488 1.218 -6.195 1.00 92.31 196 SER A O 1
ATOM 1508 N N . ARG A 1 197 ? 21.097 2.499 -7.998 1.00 90.31 197 ARG A N 1
ATOM 1509 C CA . ARG A 1 197 ? 22.433 3.063 -8.110 1.00 90.31 197 ARG A CA 1
ATOM 1510 C C . ARG A 1 197 ? 22.477 4.371 -7.329 1.00 90.31 197 ARG A C 1
ATOM 1512 O O . ARG A 1 197 ? 21.565 5.191 -7.438 1.00 90.31 197 ARG A O 1
ATOM 1519 N N . ASP A 1 198 ? 23.537 4.570 -6.553 1.00 85.44 198 ASP A N 1
ATOM 1520 C CA . ASP A 1 198 ? 23.802 5.881 -5.967 1.00 85.44 198 ASP A CA 1
ATOM 1521 C C . ASP A 1 198 ? 24.109 6.882 -7.081 1.00 85.44 198 ASP A C 1
ATOM 1523 O O . ASP A 1 198 ? 24.827 6.571 -8.034 1.00 85.44 198 ASP A O 1
ATOM 1527 N N . ARG A 1 199 ? 23.591 8.106 -6.949 1.00 78.31 199 ARG A N 1
ATOM 1528 C CA . ARG A 1 199 ? 23.758 9.162 -7.959 1.00 78.31 199 ARG A CA 1
ATOM 1529 C C . ARG A 1 199 ? 25.229 9.445 -8.274 1.00 78.31 199 ARG A C 1
ATOM 1531 O O . ARG A 1 199 ? 25.567 9.675 -9.432 1.00 78.31 199 ARG A O 1
ATOM 1538 N N . ASP A 1 200 ? 26.075 9.400 -7.249 1.00 81.19 200 ASP A N 1
ATOM 1539 C CA . ASP A 1 200 ? 27.503 9.718 -7.340 1.00 81.19 200 ASP A CA 1
ATOM 1540 C C . ASP A 1 200 ? 28.364 8.490 -7.678 1.00 81.19 200 ASP A C 1
ATOM 1542 O O . ASP A 1 200 ? 29.589 8.585 -7.785 1.00 81.19 200 ASP A O 1
ATOM 1546 N N . ALA A 1 201 ? 27.748 7.315 -7.848 1.00 82.00 201 ALA A N 1
ATOM 1547 C CA . ALA A 1 201 ? 28.471 6.127 -8.259 1.00 82.00 201 ALA A CA 1
ATOM 1548 C C . ALA A 1 201 ? 28.966 6.272 -9.705 1.00 82.00 201 ALA A C 1
ATOM 1550 O O . ALA A 1 201 ? 28.280 6.808 -10.581 1.00 82.00 201 ALA A O 1
ATOM 1551 N N . GLY A 1 202 ? 30.157 5.735 -9.977 1.00 79.75 202 GLY A N 1
ATOM 1552 C CA . GLY A 1 202 ? 30.706 5.685 -11.330 1.00 79.75 202 GLY A CA 1
ATOM 1553 C C . GLY A 1 202 ? 29.784 4.948 -12.309 1.00 79.75 202 GLY A C 1
ATOM 1554 O O . GLY A 1 202 ? 29.009 4.071 -11.928 1.00 79.75 202 GLY A O 1
ATOM 1555 N N . GLU A 1 203 ? 29.887 5.287 -13.593 1.00 75.88 203 GLU A N 1
ATOM 1556 C CA . GLU A 1 203 ? 28.999 4.799 -14.660 1.00 75.88 203 GLU A CA 1
ATOM 1557 C C . GLU A 1 203 ? 28.920 3.264 -14.762 1.00 75.88 203 GLU A C 1
ATOM 1559 O O . GLU A 1 203 ? 27.891 2.707 -15.131 1.00 75.88 203 GLU A O 1
ATOM 1564 N N . ARG A 1 204 ? 30.006 2.575 -14.395 1.00 80.44 204 ARG A N 1
ATOM 1565 C CA . ARG A 1 204 ? 30.125 1.109 -14.440 1.00 80.44 204 ARG A CA 1
ATOM 1566 C C . ARG A 1 204 ? 29.744 0.414 -13.134 1.00 80.44 204 ARG A C 1
ATOM 1568 O O . ARG A 1 204 ? 29.801 -0.812 -13.067 1.00 80.44 204 ARG A O 1
ATOM 1575 N N . THR A 1 205 ? 29.419 1.171 -12.091 1.00 85.56 205 THR A N 1
ATOM 1576 C CA . THR A 1 205 ? 29.034 0.601 -10.802 1.00 85.56 205 THR A CA 1
ATOM 1577 C C . THR A 1 205 ? 27.608 0.056 -10.906 1.00 85.56 205 THR A C 1
ATOM 1579 O O . THR A 1 205 ? 26.697 0.826 -11.217 1.00 85.56 205 THR A O 1
ATOM 1582 N N . PRO A 1 206 ? 27.383 -1.247 -10.660 1.00 84.44 206 PRO A N 1
ATOM 1583 C CA . PRO A 1 206 ? 26.043 -1.819 -10.718 1.00 84.44 206 PRO A CA 1
ATOM 1584 C C . PRO A 1 206 ? 25.165 -1.304 -9.560 1.00 84.44 206 PRO A C 1
ATOM 1586 O O . PRO A 1 206 ? 25.698 -0.988 -8.493 1.00 84.44 206 PRO A O 1
ATOM 1589 N N . PRO A 1 207 ? 23.827 -1.269 -9.724 1.00 91.25 207 PRO A N 1
ATOM 1590 C CA . PRO A 1 207 ? 22.904 -0.962 -8.633 1.00 91.25 207 PRO A CA 1
ATOM 1591 C C . PRO A 1 207 ? 23.078 -1.905 -7.437 1.00 91.25 207 PRO A C 1
ATOM 1593 O O . PRO A 1 207 ? 23.179 -3.126 -7.607 1.00 91.25 207 PRO A O 1
ATOM 1596 N N . ALA A 1 208 ? 23.053 -1.343 -6.230 1.00 92.88 208 ALA A N 1
ATOM 1597 C CA . ALA A 1 208 ? 23.081 -2.091 -4.978 1.00 92.88 208 ALA A CA 1
ATOM 1598 C C . ALA A 1 208 ? 21.655 -2.374 -4.490 1.00 92.88 208 ALA A C 1
ATOM 1600 O O . ALA A 1 208 ? 20.722 -1.648 -4.830 1.00 92.88 208 ALA A O 1
ATOM 1601 N N . GLN A 1 209 ? 21.475 -3.441 -3.709 1.00 92.62 209 GLN A N 1
ATOM 1602 C CA . GLN A 1 209 ? 20.166 -3.779 -3.156 1.00 92.62 209 GLN A CA 1
ATOM 1603 C C . GLN A 1 209 ? 19.759 -2.741 -2.103 1.00 92.62 209 GLN A C 1
ATOM 1605 O O . GLN A 1 209 ? 20.497 -2.515 -1.147 1.00 92.62 209 GLN A O 1
ATOM 1610 N N . THR A 1 210 ? 18.586 -2.138 -2.274 1.00 92.00 210 THR A N 1
ATOM 1611 C CA . THR A 1 210 ? 18.034 -1.109 -1.380 1.00 92.00 210 THR A CA 1
ATOM 1612 C C . THR A 1 210 ? 16.871 -1.623 -0.544 1.00 92.00 210 THR A C 1
ATOM 1614 O O . THR A 1 210 ? 16.626 -1.101 0.541 1.00 92.00 210 THR A O 1
ATOM 1617 N N . GLY A 1 211 ? 16.181 -2.668 -1.001 1.00 89.75 211 GLY A N 1
ATOM 1618 C CA . GLY A 1 211 ? 15.041 -3.230 -0.292 1.00 89.75 211 GLY A CA 1
ATOM 1619 C C . GLY A 1 211 ? 14.787 -4.695 -0.614 1.00 89.75 211 GLY A C 1
ATOM 1620 O O . GLY A 1 211 ? 15.280 -5.258 -1.597 1.00 89.75 211 GLY A O 1
ATOM 1621 N N . ARG A 1 212 ? 14.014 -5.323 0.270 1.00 91.44 212 ARG A N 1
ATOM 1622 C CA . ARG A 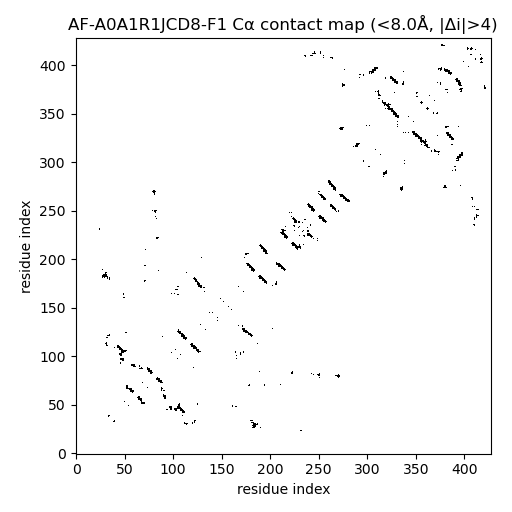1 212 ? 13.487 -6.675 0.113 1.00 91.44 212 ARG A CA 1
ATOM 1623 C C . ARG A 1 212 ? 12.147 -6.776 0.823 1.00 91.44 212 ARG A C 1
ATOM 1625 O O . ARG A 1 212 ? 12.028 -6.367 1.975 1.00 91.44 212 ARG A O 1
ATOM 1632 N N . VAL A 1 213 ? 11.172 -7.385 0.164 1.00 90.81 213 VAL A N 1
ATOM 1633 C CA . VAL A 1 213 ? 9.875 -7.725 0.754 1.00 90.81 213 VAL A CA 1
ATOM 1634 C C . VAL A 1 213 ? 9.584 -9.186 0.467 1.00 90.81 213 VAL A C 1
ATOM 1636 O O . VAL A 1 213 ? 9.675 -9.618 -0.678 1.00 90.81 213 VAL A O 1
ATOM 1639 N N . CYS A 1 214 ? 9.195 -9.946 1.487 1.00 92.38 214 CYS A N 1
ATOM 1640 C CA . CYS A 1 214 ? 8.751 -11.327 1.329 1.00 92.38 214 CYS A CA 1
ATOM 1641 C C . CYS A 1 214 ? 7.281 -11.457 1.688 1.00 92.38 214 CYS A C 1
ATOM 1643 O O . CYS A 1 214 ? 6.767 -10.742 2.547 1.00 92.38 214 CYS A O 1
ATOM 1645 N N . LEU A 1 215 ? 6.609 -12.384 1.020 1.00 93.38 215 LEU A N 1
ATOM 1646 C CA . LEU A 1 215 ? 5.217 -12.737 1.225 1.00 93.38 215 LEU A CA 1
ATOM 1647 C C . LEU A 1 215 ? 5.164 -14.165 1.750 1.00 93.38 215 LEU A C 1
ATOM 1649 O O . LEU A 1 215 ? 5.824 -15.068 1.235 1.00 93.38 215 LEU A O 1
ATOM 1653 N N . ARG A 1 216 ? 4.338 -14.380 2.769 1.00 92.94 216 ARG A N 1
ATOM 1654 C CA . ARG A 1 216 ? 4.100 -15.701 3.341 1.00 92.94 216 ARG A CA 1
ATOM 1655 C C . ARG A 1 216 ? 2.625 -16.033 3.277 1.00 92.94 216 ARG A C 1
ATOM 1657 O O . ARG A 1 216 ? 1.789 -15.225 3.670 1.00 92.94 216 ARG A O 1
ATOM 1664 N N . TYR A 1 217 ? 2.331 -17.256 2.862 1.00 92.44 217 TYR A N 1
ATOM 1665 C CA . TYR A 1 217 ? 0.977 -17.788 2.790 1.00 92.44 217 TYR A CA 1
ATOM 1666 C C . TYR A 1 217 ? 0.727 -18.793 3.920 1.00 92.44 217 TYR A C 1
ATOM 1668 O O . TYR A 1 217 ? 1.665 -19.433 4.406 1.00 92.44 217 TYR A O 1
ATOM 1676 N N . ASP A 1 218 ? -0.523 -18.923 4.360 1.00 89.62 218 ASP A N 1
ATOM 1677 C CA . ASP A 1 218 ? -0.924 -19.970 5.300 1.00 89.62 218 ASP A CA 1
ATOM 1678 C C . ASP A 1 218 ? -1.186 -21.315 4.596 1.00 89.62 218 ASP A C 1
ATOM 1680 O O . ASP A 1 218 ? -1.016 -21.455 3.383 1.00 89.62 218 ASP A O 1
ATOM 1684 N N . ALA A 1 219 ? -1.583 -22.330 5.369 1.00 89.56 219 ALA A N 1
ATOM 1685 C CA . ALA A 1 219 ? -1.833 -23.678 4.859 1.00 89.56 219 ALA A CA 1
ATOM 1686 C C . ALA A 1 219 ? -2.991 -23.758 3.843 1.00 89.56 219 ALA A C 1
ATOM 1688 O O . ALA A 1 219 ? -3.031 -24.695 3.050 1.00 89.56 219 ALA A O 1
ATOM 1689 N N . HIS A 1 220 ? -3.904 -22.781 3.836 1.00 90.62 220 HIS A N 1
ATOM 1690 C CA . HIS A 1 220 ? -4.985 -22.672 2.850 1.00 90.62 220 HIS A CA 1
ATOM 1691 C C . HIS A 1 220 ? -4.557 -21.873 1.612 1.00 90.62 220 HIS A C 1
ATOM 1693 O O . HIS A 1 220 ? -5.323 -21.722 0.661 1.00 90.62 220 HIS A O 1
ATOM 1699 N N . GLY A 1 221 ? -3.329 -21.348 1.620 1.00 90.62 221 GLY A N 1
ATOM 1700 C CA . GLY A 1 221 ? -2.762 -20.550 0.550 1.00 90.62 221 GLY A CA 1
ATOM 1701 C C . GLY A 1 221 ? -3.183 -19.084 0.564 1.00 90.62 221 GLY A C 1
ATOM 1702 O O . GLY A 1 221 ? -2.994 -18.408 -0.446 1.00 90.62 221 GLY A O 1
ATOM 1703 N N . TRP A 1 222 ? -3.729 -18.571 1.669 1.00 92.69 222 TRP A N 1
ATOM 1704 C CA . TRP A 1 222 ? -4.047 -17.147 1.802 1.00 92.69 222 TRP A CA 1
ATOM 1705 C C . TRP A 1 222 ? -2.830 -16.367 2.276 1.00 92.69 222 TRP A C 1
ATOM 1707 O O . TRP A 1 222 ? -2.037 -16.879 3.065 1.00 92.69 222 TRP A O 1
ATOM 1717 N N . LEU A 1 223 ? -2.668 -15.131 1.792 1.00 94.25 223 LEU A N 1
ATOM 1718 C CA . LEU A 1 223 ? -1.576 -14.262 2.226 1.00 94.25 223 LEU A CA 1
ATOM 1719 C C . LEU A 1 223 ? -1.708 -14.032 3.731 1.00 94.25 223 LEU A C 1
ATOM 1721 O O . LEU A 1 223 ? -2.701 -13.471 4.162 1.00 94.25 223 LEU A O 1
ATOM 1725 N N . ALA A 1 224 ? -0.728 -14.462 4.515 1.00 93.81 224 ALA A N 1
ATOM 1726 C CA . ALA A 1 224 ? -0.754 -14.405 5.973 1.00 93.81 224 ALA A CA 1
ATOM 1727 C C . ALA A 1 224 ? 0.141 -13.293 6.525 1.00 93.81 224 ALA A C 1
ATOM 1729 O O . ALA A 1 224 ? -0.171 -12.709 7.559 1.00 93.81 224 ALA A O 1
ATOM 1730 N N . ALA A 1 225 ? 1.247 -12.987 5.846 1.00 94.00 225 ALA A N 1
ATOM 1731 C CA . ALA A 1 225 ? 2.149 -11.907 6.230 1.00 94.00 225 ALA A CA 1
ATOM 1732 C C . ALA A 1 225 ? 2.923 -11.364 5.026 1.00 94.00 225 ALA A C 1
ATOM 1734 O O . ALA A 1 225 ? 3.134 -12.081 4.043 1.00 94.00 225 ALA A O 1
ATOM 1735 N N . SER A 1 226 ? 3.371 -10.115 5.124 1.00 92.06 226 SER A N 1
ATOM 1736 C CA . SER A 1 226 ? 4.272 -9.500 4.146 1.00 92.06 226 SER A CA 1
ATOM 1737 C C . SER A 1 226 ? 5.224 -8.509 4.811 1.00 92.06 226 SER A C 1
ATOM 1739 O O . SER A 1 226 ? 4.804 -7.792 5.710 1.00 92.06 226 SER A O 1
ATOM 1741 N N . GLY A 1 227 ? 6.468 -8.415 4.351 1.00 88.69 227 GLY A N 1
ATOM 1742 C CA . GLY A 1 227 ? 7.432 -7.439 4.870 1.00 88.69 227 GLY A CA 1
ATOM 1743 C C . GLY A 1 227 ? 8.881 -7.894 4.728 1.00 88.69 227 GLY A C 1
ATOM 1744 O O . GLY A 1 227 ? 9.146 -9.020 4.304 1.00 88.69 227 GLY A O 1
ATOM 1745 N N . ALA A 1 228 ? 9.822 -7.014 5.069 1.00 86.00 228 ALA A N 1
ATOM 1746 C CA . ALA A 1 228 ? 11.253 -7.333 5.077 1.00 86.00 228 ALA A CA 1
ATOM 1747 C C . ALA A 1 228 ? 11.603 -8.341 6.183 1.00 86.00 228 ALA A C 1
ATOM 1749 O O . ALA A 1 228 ? 12.356 -9.284 5.983 1.00 86.00 228 ALA A O 1
ATOM 1750 N N . ASP A 1 229 ? 10.975 -8.196 7.338 1.00 81.81 229 ASP A N 1
ATOM 1751 C CA . ASP A 1 229 ? 11.112 -9.070 8.496 1.00 81.81 229 ASP A CA 1
ATOM 1752 C C . ASP A 1 229 ? 10.576 -10.493 8.249 1.00 81.81 229 ASP A C 1
ATOM 1754 O O . ASP A 1 229 ? 11.068 -11.461 8.834 1.00 81.81 229 ASP A O 1
ATOM 1758 N N . VAL A 1 230 ? 9.614 -10.643 7.329 1.00 87.31 230 VAL A N 1
ATOM 1759 C CA . VAL A 1 230 ? 9.157 -11.956 6.850 1.00 87.31 230 VAL A CA 1
ATOM 1760 C C . VAL A 1 230 ? 10.285 -12.708 6.142 1.00 87.31 230 VAL A C 1
ATOM 1762 O O . VAL A 1 230 ? 10.367 -13.934 6.243 1.00 87.31 230 VAL A O 1
ATOM 1765 N N . CYS A 1 231 ? 11.194 -11.994 5.475 1.00 86.81 231 CYS A N 1
ATOM 1766 C CA . CYS A 1 231 ? 12.370 -12.591 4.845 1.00 86.81 231 CYS A CA 1
ATOM 1767 C C . CYS A 1 231 ? 13.352 -13.169 5.861 1.00 86.81 231 CYS A C 1
ATOM 1769 O O . CYS A 1 231 ? 13.978 -14.192 5.591 1.00 86.81 231 CYS A O 1
ATOM 1771 N N . ASP A 1 232 ? 13.424 -12.572 7.052 1.00 83.44 232 ASP A N 1
ATOM 1772 C CA . ASP A 1 232 ? 14.237 -13.057 8.172 1.00 83.44 232 ASP A CA 1
ATOM 1773 C C . ASP A 1 232 ? 13.604 -14.277 8.872 1.00 83.44 232 ASP A C 1
ATOM 1775 O O . ASP A 1 232 ? 14.036 -14.698 9.946 1.00 83.44 232 ASP A O 1
ATOM 1779 N N . GLY A 1 233 ? 12.543 -14.846 8.289 1.00 80.00 233 GLY A N 1
ATOM 1780 C CA . GLY A 1 233 ? 11.821 -16.001 8.812 1.00 80.00 233 GLY A CA 1
ATOM 1781 C C . GLY A 1 233 ? 10.811 -15.664 9.908 1.00 80.00 233 GLY A C 1
ATOM 1782 O O . GLY A 1 233 ? 10.170 -16.583 10.432 1.00 80.00 233 GLY A O 1
ATOM 1783 N N . ARG A 1 234 ? 10.620 -14.380 10.247 1.00 79.19 234 ARG A N 1
ATOM 1784 C CA . ARG A 1 234 ? 9.569 -13.967 11.186 1.00 79.19 234 ARG A CA 1
ATOM 1785 C C . ARG A 1 234 ? 8.199 -14.161 10.543 1.00 79.19 234 ARG A C 1
ATOM 1787 O O . ARG A 1 234 ? 7.999 -13.946 9.352 1.00 79.19 234 ARG A O 1
ATOM 1794 N N . ALA A 1 235 ? 7.235 -14.626 11.326 1.00 72.12 235 ALA A N 1
ATOM 1795 C CA . ALA A 1 235 ? 5.888 -14.893 10.840 1.00 72.12 235 ALA A CA 1
ATOM 1796 C C . ALA A 1 235 ? 4.859 -14.789 11.963 1.00 72.12 235 ALA A C 1
ATOM 1798 O O . ALA A 1 235 ? 5.205 -14.803 13.147 1.00 72.12 235 ALA A O 1
ATOM 1799 N N . GLY A 1 236 ? 3.582 -14.711 11.582 1.00 78.75 236 GLY A N 1
ATOM 1800 C CA . GLY A 1 236 ? 2.491 -14.547 12.537 1.00 78.75 236 GLY A CA 1
ATOM 1801 C C . GLY A 1 236 ? 2.701 -13.279 13.359 1.00 78.75 236 GLY A C 1
ATOM 1802 O O . GLY A 1 236 ? 2.942 -12.216 12.801 1.00 78.75 236 GLY A O 1
ATOM 1803 N N . ASP A 1 237 ? 2.677 -13.387 14.683 1.00 77.00 237 ASP A N 1
ATOM 1804 C CA . ASP A 1 237 ? 2.762 -12.220 15.570 1.00 77.00 237 ASP A CA 1
ATOM 1805 C C . ASP A 1 237 ? 4.116 -11.507 15.587 1.00 77.00 237 ASP A C 1
ATOM 1807 O O . ASP A 1 237 ? 4.208 -10.380 16.067 1.00 77.00 237 ASP A O 1
ATOM 1811 N N . GLN A 1 238 ? 5.152 -12.133 15.033 1.00 75.75 238 GLN A N 1
ATOM 1812 C CA . GLN A 1 238 ? 6.465 -11.512 14.876 1.00 75.75 238 GLN A CA 1
ATOM 1813 C C . GLN A 1 238 ? 6.601 -10.726 13.572 1.00 75.75 238 GLN A C 1
ATOM 1815 O O . GLN A 1 238 ? 7.615 -10.056 13.404 1.00 75.75 238 GLN A O 1
ATOM 1820 N N . ALA A 1 239 ? 5.620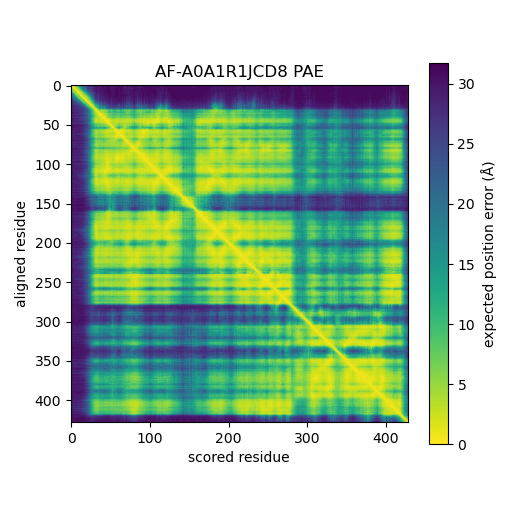 -10.834 12.666 1.00 78.75 239 ALA A N 1
ATOM 1821 C CA . ALA A 1 239 ? 5.644 -10.110 11.408 1.00 78.75 239 ALA A CA 1
ATOM 1822 C C . ALA A 1 239 ? 5.126 -8.662 11.558 1.00 78.75 239 ALA A C 1
ATOM 1824 O O . ALA A 1 239 ? 4.166 -8.407 12.301 1.00 78.75 239 ALA A O 1
ATOM 1825 N N . GLY A 1 240 ? 5.739 -7.736 10.819 1.00 77.88 240 GLY A N 1
ATOM 1826 C CA . GLY A 1 240 ? 5.429 -6.309 10.755 1.00 77.88 240 GLY A CA 1
ATOM 1827 C C . GLY A 1 240 ? 4.107 -6.023 10.053 1.00 77.88 240 GLY A C 1
ATOM 1828 O O . GLY A 1 240 ? 3.418 -5.075 10.414 1.00 77.88 240 GLY A O 1
ATOM 1829 N N . LEU A 1 241 ? 3.679 -6.879 9.120 1.00 89.50 241 LEU A N 1
ATOM 1830 C CA . LEU A 1 241 ? 2.336 -6.835 8.544 1.00 89.50 241 LEU A CA 1
ATOM 1831 C C . LEU A 1 241 ? 1.744 -8.242 8.436 1.00 89.50 241 LEU A C 1
ATOM 1833 O O . LEU A 1 241 ? 2.333 -9.139 7.830 1.00 89.50 241 LEU A O 1
ATOM 1837 N N . VAL A 1 242 ? 0.560 -8.420 9.018 1.00 93.88 242 VAL A N 1
ATOM 1838 C CA . VAL A 1 242 ? -0.157 -9.695 9.121 1.00 93.88 242 VAL A CA 1
ATOM 1839 C C . VAL A 1 242 ? -1.584 -9.531 8.631 1.00 93.88 242 VAL A C 1
ATOM 1841 O O . VAL A 1 242 ? -2.253 -8.549 8.952 1.00 93.88 242 VAL A O 1
ATOM 1844 N N . TYR A 1 243 ? -2.074 -10.539 7.922 1.00 94.75 243 TYR A N 1
ATOM 1845 C CA . TYR A 1 243 ? -3.449 -10.627 7.452 1.00 94.75 243 TYR A CA 1
ATOM 1846 C C . TYR A 1 243 ? -4.098 -11.849 8.101 1.00 94.75 243 TYR A C 1
ATOM 1848 O O . TYR A 1 243 ? -3.595 -12.967 7.988 1.00 94.75 243 TYR A O 1
ATOM 1856 N N . VAL A 1 244 ? -5.199 -11.631 8.816 1.00 95.12 244 VAL A N 1
ATOM 1857 C CA . VAL A 1 244 ? -5.919 -12.684 9.536 1.00 95.12 244 VAL A CA 1
ATOM 1858 C C . VAL A 1 244 ? -7.216 -12.978 8.804 1.00 95.12 244 VAL A C 1
ATOM 1860 O O . VAL A 1 244 ? -8.053 -12.086 8.646 1.00 95.12 244 VAL A O 1
ATOM 1863 N N . HIS A 1 245 ? -7.396 -14.233 8.401 1.00 95.25 245 HIS A N 1
ATOM 1864 C CA . HIS A 1 245 ? -8.604 -14.725 7.742 1.00 95.25 245 HIS A CA 1
ATOM 1865 C C . HIS A 1 245 ? -9.360 -15.715 8.627 1.00 95.25 245 HIS A C 1
ATOM 1867 O O . HIS A 1 245 ? -8.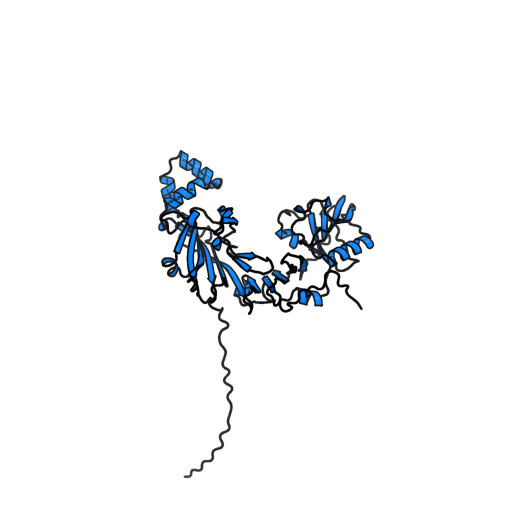751 -16.402 9.452 1.00 95.25 245 HIS A O 1
ATOM 1873 N N . ASP A 1 246 ? -10.676 -15.808 8.438 1.00 93.00 246 ASP A N 1
ATOM 1874 C CA . ASP A 1 246 ? -11.470 -16.919 8.976 1.00 93.00 246 ASP A CA 1
ATOM 1875 C C . ASP A 1 246 ? -11.270 -18.211 8.160 1.00 93.00 246 ASP A C 1
ATOM 1877 O O . ASP A 1 246 ? -10.474 -18.261 7.224 1.00 93.00 246 ASP A O 1
ATOM 1881 N N . ALA A 1 247 ? -11.973 -19.282 8.538 1.00 90.94 247 ALA A N 1
ATOM 1882 C CA . ALA A 1 247 ? -11.869 -20.594 7.897 1.00 90.94 247 ALA A CA 1
ATOM 1883 C C . ALA A 1 247 ? -12.360 -20.629 6.435 1.00 90.94 247 ALA A C 1
ATOM 1885 O O . ALA A 1 247 ? -12.004 -21.553 5.709 1.00 90.94 247 ALA A O 1
ATOM 1886 N N . ASP A 1 248 ? -13.116 -19.624 5.989 1.00 91.00 248 ASP A N 1
ATOM 1887 C CA . ASP A 1 248 ? -13.581 -19.491 4.601 1.00 91.00 248 ASP A CA 1
ATOM 1888 C C . ASP A 1 248 ? -12.650 -18.577 3.772 1.00 91.00 248 ASP A C 1
ATOM 1890 O O . ASP A 1 248 ? -12.828 -18.355 2.565 1.00 91.00 248 ASP A O 1
ATOM 1894 N N . GLY A 1 249 ? -11.606 -18.041 4.408 1.00 91.00 249 GLY A N 1
ATOM 1895 C CA . GLY A 1 249 ? -10.629 -17.159 3.789 1.00 91.00 249 GLY A CA 1
ATOM 1896 C C . GLY A 1 249 ? -11.111 -15.725 3.666 1.00 91.00 249 GLY A C 1
ATOM 1897 O O . GLY A 1 249 ? -10.575 -14.984 2.833 1.00 91.00 249 GLY A O 1
ATOM 1898 N N . ARG A 1 250 ? -12.123 -15.335 4.448 1.00 93.00 250 ARG A N 1
ATOM 1899 C CA . ARG A 1 250 ? -12.557 -13.946 4.541 1.00 93.00 250 ARG A CA 1
ATOM 1900 C C . ARG A 1 250 ? -11.616 -13.188 5.464 1.00 93.00 250 ARG A C 1
ATOM 1902 O O . ARG A 1 250 ? -11.313 -13.635 6.566 1.00 93.00 250 ARG A O 1
ATOM 1909 N N . LEU A 1 251 ? -11.154 -12.030 5.009 1.00 93.88 251 LEU A N 1
ATOM 1910 C CA . LEU A 1 251 ? -10.292 -11.144 5.775 1.00 93.88 251 LEU A CA 1
ATOM 1911 C C . LEU A 1 251 ? -11.062 -10.611 6.985 1.00 93.88 251 LEU A C 1
ATOM 1913 O O . LEU A 1 251 ? -12.117 -10.001 6.839 1.00 93.88 251 LEU A O 1
ATOM 1917 N N . LEU A 1 252 ? -10.520 -10.851 8.173 1.00 93.31 252 LEU A N 1
ATOM 1918 C CA . LEU A 1 252 ? -11.049 -10.351 9.437 1.00 93.31 252 LEU A CA 1
ATOM 1919 C C . LEU A 1 252 ? -10.300 -9.107 9.882 1.00 93.31 252 LEU A C 1
ATOM 1921 O O . LEU A 1 252 ? -10.910 -8.152 10.361 1.00 93.31 252 LEU A O 1
ATOM 1925 N N . ARG A 1 253 ? -8.964 -9.152 9.796 1.00 92.88 253 ARG A N 1
ATOM 1926 C CA . ARG A 1 253 ? -8.084 -8.125 10.353 1.00 92.88 253 ARG A CA 1
ATOM 1927 C C . ARG A 1 253 ? -6.789 -7.995 9.569 1.00 92.88 253 ARG A C 1
ATOM 1929 O O . ARG A 1 253 ? -6.247 -8.987 9.087 1.00 92.88 253 ARG A O 1
ATOM 1936 N N . VAL A 1 254 ? -6.261 -6.779 9.541 1.00 92.00 254 VAL A N 1
ATOM 1937 C CA . VAL A 1 254 ? -4.875 -6.486 9.177 1.00 92.00 254 VAL A CA 1
ATOM 1938 C C . VAL A 1 254 ? -4.176 -5.917 10.399 1.00 92.00 254 VAL A C 1
ATOM 1940 O O . VAL A 1 254 ? -4.652 -4.942 10.980 1.00 92.00 254 VAL A O 1
ATOM 1943 N N . ILE A 1 255 ? -3.064 -6.534 10.789 1.00 90.81 255 ILE A N 1
ATOM 1944 C CA . ILE A 1 255 ? -2.263 -6.137 11.946 1.00 90.81 255 ILE A CA 1
ATOM 1945 C C . ILE A 1 255 ? -0.932 -5.599 11.432 1.00 90.81 255 ILE A C 1
ATOM 1947 O O . ILE A 1 255 ? -0.203 -6.324 10.759 1.00 90.81 255 ILE A O 1
ATOM 1951 N N . ARG A 1 256 ? -0.614 -4.343 11.746 1.00 87.19 256 ARG A N 1
ATOM 1952 C CA . ARG A 1 256 ? 0.682 -3.718 11.462 1.00 87.19 256 ARG A CA 1
ATOM 1953 C C . ARG A 1 256 ? 1.453 -3.502 12.761 1.00 87.19 256 ARG A C 1
ATOM 1955 O O . ARG A 1 256 ? 0.844 -3.123 13.760 1.00 87.19 256 ARG A O 1
ATOM 1962 N N . ARG A 1 257 ? 2.762 -3.739 12.753 1.00 82.25 257 ARG A N 1
ATOM 1963 C CA . ARG A 1 257 ? 3.659 -3.527 13.891 1.00 82.25 257 ARG A CA 1
ATOM 1964 C C . ARG A 1 257 ? 4.882 -2.740 13.442 1.00 82.25 257 ARG A C 1
ATOM 1966 O O . ARG A 1 257 ? 5.679 -3.264 12.674 1.00 82.25 257 ARG A O 1
ATOM 1973 N N . ASP A 1 258 ? 5.030 -1.537 13.984 1.00 73.19 258 ASP A N 1
ATOM 1974 C CA . ASP A 1 258 ? 6.117 -0.607 13.672 1.00 73.19 258 ASP A CA 1
ATOM 1975 C C . ASP A 1 258 ? 6.695 -0.086 14.999 1.00 73.19 258 ASP A C 1
ATOM 1977 O O . ASP A 1 258 ? 5.964 0.514 15.783 1.00 73.19 258 ASP A O 1
ATOM 1981 N N . ASP A 1 259 ? 7.973 -0.342 15.298 1.00 67.88 259 ASP A N 1
ATOM 1982 C CA . ASP A 1 259 ? 8.700 0.235 16.448 1.00 67.88 259 ASP A CA 1
ATOM 1983 C C . ASP A 1 259 ? 7.954 0.212 17.805 1.00 67.88 259 ASP A C 1
ATOM 1985 O O . ASP A 1 259 ? 7.960 1.172 18.575 1.00 67.88 259 ASP A O 1
ATOM 1989 N N . GLY A 1 260 ? 7.286 -0.905 18.118 1.00 65.19 260 GLY A N 1
ATOM 1990 C CA . GLY A 1 260 ? 6.517 -1.084 19.359 1.00 65.19 260 GLY A CA 1
ATOM 1991 C C . GLY A 1 260 ? 5.087 -0.524 19.316 1.00 65.19 260 GLY A C 1
ATOM 1992 O O . GLY A 1 260 ? 4.283 -0.802 20.208 1.00 65.19 260 GLY A O 1
ATOM 1993 N N . ALA A 1 261 ? 4.714 0.205 18.267 1.00 73.38 261 ALA A N 1
ATOM 1994 C CA . ALA A 1 261 ? 3.321 0.474 17.952 1.00 73.38 261 ALA A CA 1
ATOM 1995 C C . ALA A 1 261 ? 2.700 -0.736 17.243 1.00 73.38 261 ALA A C 1
ATOM 1997 O O . ALA A 1 261 ? 3.317 -1.386 16.400 1.00 73.38 261 ALA A O 1
ATOM 1998 N N . VAL A 1 262 ? 1.453 -1.041 17.585 1.00 79.75 262 VAL A N 1
ATOM 1999 C CA . VAL A 1 262 ? 0.670 -2.101 16.958 1.00 79.75 262 VAL A CA 1
ATOM 2000 C C . VAL A 1 262 ? -0.677 -1.531 16.547 1.00 79.75 262 VAL A C 1
ATOM 2002 O O . VAL A 1 262 ? -1.391 -0.937 17.352 1.00 79.75 262 VAL A O 1
ATOM 2005 N N . ARG A 1 263 ? -1.042 -1.740 15.289 1.00 81.31 263 ARG A N 1
ATOM 2006 C CA . ARG A 1 263 ? -2.284 -1.273 14.684 1.00 81.31 263 ARG A CA 1
ATOM 2007 C C . ARG A 1 263 ? -3.087 -2.451 14.175 1.00 81.31 263 ARG A C 1
ATOM 2009 O O . ARG A 1 263 ? -2.537 -3.316 13.507 1.00 81.31 263 ARG A O 1
ATOM 2016 N N . VAL A 1 264 ? -4.389 -2.455 14.430 1.00 86.69 264 VAL A N 1
ATOM 2017 C CA . VAL A 1 264 ? -5.317 -3.488 13.966 1.00 86.69 264 VAL A CA 1
ATOM 2018 C C . VAL A 1 264 ? -6.484 -2.828 13.243 1.00 86.69 264 VAL A C 1
ATOM 2020 O O . VAL A 1 264 ? -7.277 -2.124 13.859 1.00 86.69 264 VAL A O 1
ATOM 2023 N N . GLN A 1 265 ? -6.609 -3.073 11.942 1.00 85.88 265 GLN A N 1
ATOM 2024 C CA . GLN A 1 265 ? -7.773 -2.684 11.144 1.00 85.88 265 GLN A CA 1
ATOM 2025 C C . GLN A 1 265 ? -8.668 -3.909 10.959 1.00 85.88 265 GLN A C 1
ATOM 2027 O O . GLN A 1 265 ? -8.213 -4.924 10.438 1.00 85.88 265 GLN A O 1
ATOM 2032 N N . THR A 1 266 ? -9.928 -3.827 11.379 1.00 88.06 266 THR A N 1
ATOM 2033 C CA . THR A 1 266 ? -10.917 -4.908 11.206 1.00 88.06 266 THR A CA 1
ATOM 2034 C C . THR A 1 266 ? -11.673 -4.778 9.886 1.00 88.06 266 THR A C 1
ATOM 2036 O O . THR A 1 266 ? -11.676 -3.703 9.283 1.00 88.06 266 THR A O 1
ATOM 2039 N N . PHE A 1 267 ? -12.309 -5.864 9.442 1.00 85.62 267 PHE A N 1
ATOM 2040 C CA . PHE A 1 267 ? -13.079 -5.938 8.202 1.00 85.62 267 PHE A CA 1
ATOM 2041 C C . PHE A 1 267 ? -14.425 -6.635 8.428 1.00 85.62 267 PHE A C 1
ATOM 2043 O O . PHE A 1 267 ? -14.527 -7.606 9.184 1.00 85.62 267 PHE A O 1
ATOM 2050 N N . ASP A 1 268 ? -15.471 -6.122 7.783 1.00 82.00 268 ASP A N 1
ATOM 2051 C CA . ASP A 1 268 ? -16.825 -6.664 7.897 1.00 82.00 268 ASP A CA 1
ATOM 2052 C C . ASP A 1 268 ? -17.040 -7.933 7.038 1.00 82.00 268 ASP A C 1
ATOM 2054 O O . ASP A 1 268 ? -16.133 -8.472 6.400 1.00 82.00 268 ASP A O 1
ATOM 2058 N N . ALA A 1 269 ? -18.270 -8.457 7.023 1.00 83.44 269 ALA A N 1
ATOM 2059 C CA . ALA A 1 269 ? -18.624 -9.635 6.224 1.00 83.44 269 ALA A CA 1
ATOM 2060 C C . ALA A 1 269 ? -18.505 -9.417 4.701 1.00 83.44 269 ALA A C 1
ATOM 2062 O O . ALA A 1 269 ? -18.415 -10.384 3.950 1.00 83.44 269 ALA A O 1
ATOM 2063 N N . ARG A 1 270 ? -18.516 -8.160 4.246 1.00 81.81 270 ARG A N 1
ATOM 2064 C CA . ARG A 1 270 ? -18.420 -7.755 2.839 1.00 81.81 270 ARG A CA 1
ATOM 2065 C C . ARG A 1 270 ? -17.000 -7.324 2.456 1.00 81.81 270 ARG A C 1
ATOM 2067 O O . ARG A 1 270 ? -16.792 -6.926 1.315 1.00 81.81 270 ARG A O 1
ATOM 2074 N N . GLY A 1 271 ? -16.041 -7.395 3.382 1.00 77.50 271 GLY A N 1
ATOM 2075 C CA . GLY A 1 271 ? -14.665 -6.969 3.153 1.00 77.50 271 GLY A CA 1
ATOM 2076 C C . GLY A 1 271 ? -14.445 -5.463 3.241 1.00 77.50 271 GLY A C 1
ATOM 2077 O O . GLY A 1 271 ? -13.415 -4.978 2.783 1.00 77.50 271 GLY A O 1
ATOM 2078 N N . LYS A 1 272 ? -15.385 -4.703 3.809 1.00 79.25 272 LYS A N 1
ATOM 2079 C CA . LYS A 1 272 ? -15.186 -3.272 4.039 1.00 79.25 272 LYS A CA 1
ATOM 2080 C C . LYS A 1 272 ? -14.359 -3.037 5.305 1.00 79.25 272 LYS A C 1
ATOM 2082 O O . LYS A 1 272 ? -14.592 -3.732 6.299 1.00 79.25 272 LYS A O 1
ATOM 2087 N N . PRO A 1 273 ? -13.434 -2.059 5.305 1.00 75.94 273 PRO A N 1
ATOM 2088 C CA . PRO A 1 273 ? -12.736 -1.646 6.517 1.00 75.94 273 PRO A CA 1
ATOM 2089 C C . PRO A 1 273 ? -13.730 -1.191 7.595 1.00 75.94 273 PRO A C 1
ATOM 2091 O O . PRO A 1 273 ? -14.580 -0.342 7.337 1.00 75.94 273 PRO A O 1
ATOM 2094 N N . GLY A 1 274 ? -13.617 -1.766 8.791 1.00 74.75 274 GLY A N 1
ATOM 2095 C CA . GLY A 1 274 ? -14.392 -1.421 9.981 1.00 74.75 274 GLY A CA 1
ATOM 2096 C C . GLY A 1 274 ? -13.575 -0.639 11.015 1.00 74.75 274 GLY A C 1
ATOM 2097 O O . GLY A 1 274 ? -12.877 0.323 10.695 1.00 74.75 274 GLY A O 1
ATOM 2098 N N . ALA A 1 275 ? -13.641 -1.068 12.277 1.00 76.81 275 ALA A N 1
ATOM 2099 C CA . ALA A 1 275 ? -12.952 -0.436 13.401 1.00 76.81 275 ALA A CA 1
ATOM 2100 C C . ALA A 1 275 ? -11.419 -0.495 13.281 1.00 76.81 275 ALA A C 1
ATOM 2102 O O . ALA A 1 275 ? -10.858 -1.526 12.888 1.00 76.81 275 ALA A O 1
ATOM 2103 N N . LEU A 1 276 ? -10.772 0.598 13.694 1.00 76.25 276 LEU A N 1
ATOM 2104 C CA . LEU A 1 276 ? -9.323 0.738 13.823 1.00 76.25 276 LEU A CA 1
ATOM 2105 C C . LEU A 1 276 ? -8.936 0.759 15.307 1.00 76.25 276 LEU A C 1
ATOM 2107 O O . LEU A 1 276 ? -9.441 1.586 16.069 1.00 76.25 276 LEU A O 1
ATOM 2111 N N . TYR A 1 277 ? -8.020 -0.122 15.701 1.00 77.75 277 TYR A N 1
ATOM 2112 C CA . TYR A 1 277 ? -7.464 -0.191 17.048 1.00 77.75 277 TYR A CA 1
ATOM 2113 C C . TYR A 1 277 ? -5.955 0.025 17.029 1.00 77.75 277 TYR A C 1
ATOM 2115 O O . TYR A 1 277 ? -5.263 -0.369 16.089 1.00 77.75 277 TYR A O 1
ATOM 2123 N N . LEU A 1 278 ? -5.445 0.644 18.086 1.00 73.62 278 LEU A N 1
ATOM 2124 C CA . LEU A 1 278 ? -4.055 1.056 18.204 1.00 73.62 278 LEU A CA 1
ATOM 2125 C C . LEU A 1 278 ? -3.575 0.744 19.621 1.00 73.62 278 LEU A C 1
ATOM 2127 O O . LEU A 1 278 ? -4.210 1.163 20.587 1.00 73.62 278 LEU A O 1
ATOM 2131 N N . ALA A 1 279 ? -2.442 0.059 19.744 1.00 68.44 279 ALA A N 1
ATOM 2132 C CA . ALA A 1 279 ? -1.629 0.104 20.947 1.00 68.44 279 ALA A CA 1
ATOM 2133 C C . ALA A 1 279 ? -0.320 0.793 20.624 1.00 68.44 279 ALA A C 1
ATOM 2135 O O . ALA A 1 279 ? 0.520 0.292 19.883 1.00 68.44 279 ALA A O 1
ATOM 2136 N N . THR A 1 280 ? -0.129 1.944 21.237 1.00 57.41 280 THR A N 1
ATOM 2137 C CA . THR A 1 280 ? 1.168 2.589 21.316 1.00 57.41 280 THR A CA 1
ATOM 2138 C C . THR A 1 280 ? 1.879 2.031 22.541 1.00 57.41 280 THR A C 1
ATOM 2140 O O . THR A 1 280 ? 1.633 2.501 23.655 1.00 57.41 280 THR A O 1
ATOM 2143 N N . SER A 1 281 ? 2.753 1.031 22.378 1.00 43.22 281 SER A N 1
ATOM 2144 C CA . SER A 1 281 ? 3.757 0.785 23.414 1.00 43.22 281 SER A CA 1
ATOM 2145 C C . SER A 1 281 ? 4.711 1.980 23.350 1.00 43.22 281 SER A C 1
ATOM 2147 O O . SER A 1 281 ? 5.492 2.113 22.414 1.00 43.22 281 SER A O 1
ATOM 2149 N N . GLY A 1 282 ? 4.544 2.932 24.265 1.00 41.69 282 GLY A N 1
ATOM 2150 C CA . GLY A 1 282 ? 5.334 4.159 24.264 1.00 41.69 282 GLY A CA 1
ATOM 2151 C C . GLY A 1 282 ? 4.715 5.314 23.487 1.00 41.69 282 GLY A C 1
ATOM 2152 O O . GLY A 1 282 ? 5.412 5.968 22.714 1.00 41.69 282 GLY A O 1
ATOM 2153 N N . GLN A 1 283 ? 3.459 5.681 23.780 1.00 43.84 283 GLN A N 1
ATOM 2154 C CA . GLN A 1 283 ? 3.167 7.115 23.726 1.00 43.84 283 GLN A CA 1
ATOM 2155 C C . GLN A 1 283 ? 4.284 7.801 24.532 1.00 43.84 283 GLN A C 1
ATOM 2157 O O . GLN A 1 283 ? 4.380 7.622 25.749 1.00 43.84 283 GLN A O 1
ATOM 2162 N N . LYS A 1 284 ? 5.135 8.596 23.862 1.00 40.69 284 LYS A N 1
ATOM 2163 C CA . LYS A 1 284 ? 5.649 9.806 24.505 1.00 40.69 284 LYS A CA 1
ATOM 2164 C C . LYS A 1 284 ? 4.391 10.428 25.074 1.00 40.69 284 LYS A C 1
ATOM 2166 O O . LYS A 1 284 ? 3.489 10.703 24.282 1.00 40.69 284 LYS A O 1
ATOM 2171 N N . ALA A 1 285 ? 4.286 10.483 26.405 1.00 45.44 285 ALA A N 1
ATOM 2172 C CA . ALA A 1 285 ? 3.133 11.061 27.078 1.00 45.44 285 ALA A CA 1
ATOM 2173 C C . ALA A 1 285 ? 2.708 12.264 26.249 1.00 45.44 285 ALA A C 1
ATOM 2175 O O . ALA A 1 285 ? 3.588 13.078 25.931 1.00 45.44 285 ALA A O 1
ATOM 2176 N N . LEU A 1 286 ? 1.439 12.293 25.802 1.00 51.56 286 LEU A N 1
ATOM 2177 C CA . LEU A 1 286 ? 0.949 13.439 25.046 1.00 51.56 286 LEU A CA 1
ATOM 2178 C C . LEU A 1 286 ? 1.484 14.660 25.777 1.00 51.56 286 LEU A C 1
ATOM 2180 O O . LEU A 1 286 ? 1.349 14.703 27.012 1.00 51.56 286 LEU A O 1
ATOM 2184 N N . PRO A 1 287 ? 2.210 15.548 25.076 1.00 51.53 287 PRO A N 1
ATOM 2185 C CA . PRO A 1 287 ? 2.847 16.659 25.746 1.00 51.53 287 PRO A CA 1
ATOM 2186 C C . PRO A 1 287 ? 1.788 17.310 26.625 1.00 51.53 287 PRO A C 1
ATOM 2188 O O . PRO A 1 287 ? 0.607 17.336 26.262 1.00 51.53 287 PRO A O 1
ATOM 2191 N N . HIS A 1 288 ? 2.186 17.792 27.806 1.00 58.25 288 HIS A N 1
ATOM 2192 C CA . HIS A 1 288 ? 1.249 18.400 28.757 1.00 58.25 288 HIS A CA 1
ATOM 2193 C C . HIS A 1 288 ? 0.349 19.464 28.113 1.00 58.25 288 HIS A C 1
ATOM 2195 O O . HIS A 1 288 ? -0.651 19.849 28.708 1.00 58.25 288 HIS A O 1
ATOM 2201 N N . ARG A 1 289 ? 0.718 19.924 26.915 1.00 65.62 289 ARG A N 1
ATOM 2202 C CA . ARG A 1 289 ? -0.034 20.752 25.999 1.00 65.62 289 ARG A CA 1
ATOM 2203 C C . ARG A 1 289 ? 0.099 20.226 24.567 1.00 65.62 289 ARG A C 1
ATOM 2205 O O . ARG A 1 289 ? 1.207 19.886 24.161 1.00 65.62 289 ARG A O 1
ATOM 2212 N N . LEU A 1 290 ? -1.004 20.157 23.823 1.00 69.88 290 LEU A N 1
ATOM 2213 C CA . LEU A 1 290 ? -0.987 19.726 22.425 1.00 69.88 290 LEU A CA 1
ATOM 2214 C C . LEU A 1 290 ? -0.385 20.808 21.523 1.00 69.88 290 LEU A C 1
ATOM 2216 O O . LEU A 1 290 ? -0.930 21.921 21.509 1.00 69.88 290 LEU A O 1
ATOM 2220 N N . PRO A 1 291 ? 0.665 20.471 20.748 1.00 59.16 291 PRO A N 1
ATOM 2221 C CA . PRO A 1 291 ? 1.300 21.418 19.861 1.00 59.16 291 PRO A CA 1
ATOM 2222 C C . PRO A 1 291 ? 0.422 21.750 18.651 1.00 59.16 291 PRO A C 1
ATOM 2224 O O . PRO A 1 291 ? -0.414 20.946 18.219 1.00 59.16 291 PRO A O 1
ATOM 2227 N N . GLU A 1 292 ? 0.658 22.911 18.049 1.00 62.91 292 GLU A N 1
ATOM 2228 C CA . GLU A 1 292 ? 0.289 23.129 16.648 1.00 62.91 292 GLU A CA 1
ATOM 2229 C C . GLU A 1 292 ? 1.123 22.197 15.749 1.00 62.91 292 GLU A C 1
ATOM 2231 O O . GLU A 1 292 ? 2.356 22.227 15.786 1.00 62.91 292 GLU A O 1
ATOM 2236 N N . ILE A 1 293 ? 0.470 21.354 14.942 1.00 63.66 293 ILE A N 1
ATOM 2237 C CA . ILE A 1 293 ? 1.164 20.434 14.039 1.00 63.66 293 ILE A CA 1
ATOM 2238 C C . ILE A 1 293 ? 1.336 21.105 12.676 1.00 63.66 293 ILE A C 1
ATOM 2240 O O . ILE A 1 293 ? 0.369 21.348 11.947 1.00 63.66 293 ILE A O 1
ATOM 2244 N N . ARG A 1 294 ? 2.589 21.410 12.332 1.00 54.34 294 ARG A N 1
ATOM 2245 C CA . ARG A 1 294 ? 2.971 21.945 11.018 1.00 54.34 294 ARG A CA 1
ATOM 2246 C C . ARG A 1 294 ? 2.957 20.827 9.968 1.00 54.34 294 ARG A C 1
ATOM 2248 O O . ARG A 1 294 ? 3.190 19.673 10.305 1.00 54.34 294 ARG A O 1
ATOM 2255 N N . ASP A 1 295 ? 2.636 21.179 8.722 1.00 53.19 295 ASP A N 1
ATOM 2256 C CA . ASP A 1 295 ? 2.654 20.281 7.550 1.00 53.19 295 ASP A CA 1
ATOM 2257 C C . ASP A 1 295 ? 1.655 19.098 7.587 1.00 53.19 295 ASP A C 1
ATOM 2259 O O . ASP A 1 295 ? 1.899 18.023 7.053 1.00 53.19 295 ASP A O 1
ATOM 2263 N N . ALA A 1 296 ? 0.468 19.314 8.167 1.00 50.25 296 ALA A N 1
ATOM 2264 C CA . ALA A 1 296 ? -0.597 18.322 8.389 1.00 50.25 296 ALA A CA 1
ATOM 2265 C C . ALA A 1 296 ? -1.355 17.791 7.145 1.00 50.25 296 ALA A C 1
ATOM 2267 O O . ALA A 1 296 ? -2.502 17.358 7.268 1.00 50.25 296 ALA A O 1
ATOM 2268 N N . TYR A 1 297 ? -0.770 17.846 5.949 1.00 47.00 297 TYR A N 1
ATOM 2269 C CA . TYR A 1 297 ? -1.502 17.584 4.703 1.00 47.00 297 TYR A CA 1
ATOM 2270 C C . TYR A 1 297 ? -1.538 16.111 4.266 1.00 47.00 297 TYR A C 1
ATOM 2272 O O . TYR A 1 297 ? -2.346 15.784 3.396 1.00 47.00 297 TYR A O 1
ATOM 2280 N N . ASP A 1 298 ? -0.723 15.225 4.850 1.00 45.22 298 ASP A N 1
ATOM 2281 C CA . ASP A 1 298 ? -0.691 13.810 4.456 1.00 45.22 298 ASP A CA 1
ATOM 2282 C C . ASP A 1 298 ? -1.634 12.933 5.306 1.00 45.22 298 ASP A C 1
ATOM 2284 O O . ASP A 1 298 ? -1.703 13.038 6.533 1.00 45.22 298 ASP A O 1
ATOM 2288 N N . LEU A 1 299 ? -2.376 12.041 4.645 1.00 43.50 299 LEU A N 1
ATOM 2289 C CA . LEU A 1 299 ? -3.320 11.113 5.274 1.00 43.50 299 LEU A CA 1
ATOM 2290 C C . LEU A 1 299 ? -2.608 10.062 6.138 1.00 43.50 299 LEU A C 1
ATOM 2292 O O . LEU A 1 299 ? -3.186 9.614 7.130 1.00 43.50 299 LEU A O 1
ATOM 2296 N N . SER A 1 300 ? -1.358 9.707 5.812 1.00 41.56 300 SER A N 1
ATOM 2297 C CA . SER A 1 300 ? -0.537 8.786 6.616 1.00 41.56 300 SER A CA 1
ATOM 2298 C C . SER A 1 300 ? -0.200 9.340 8.004 1.00 41.56 300 SER A C 1
ATOM 2300 O O . SER A 1 300 ? 0.020 8.581 8.948 1.00 41.56 300 SER A O 1
ATOM 2302 N N . ASP A 1 301 ? -0.201 10.665 8.145 1.00 50.00 301 ASP A N 1
ATOM 2303 C CA . ASP A 1 301 ? 0.216 11.376 9.350 1.00 50.00 301 ASP A CA 1
ATOM 2304 C C . ASP A 1 301 ? -0.886 11.423 10.421 1.00 50.00 301 ASP A C 1
ATOM 2306 O O . ASP A 1 301 ? -0.612 11.489 11.620 1.00 50.00 301 ASP A O 1
ATOM 2310 N N . ARG A 1 302 ? -2.159 11.335 10.012 1.00 53.88 302 ARG A N 1
ATOM 2311 C CA . ARG A 1 302 ? -3.313 11.354 10.930 1.00 53.88 302 ARG A CA 1
ATOM 2312 C C . ARG A 1 302 ? -3.428 10.101 11.790 1.00 53.88 302 ARG A C 1
ATOM 2314 O O . ARG A 1 302 ? -3.906 10.173 12.917 1.00 53.88 302 ARG A O 1
ATOM 2321 N N . GLU A 1 303 ? -2.949 8.962 11.302 1.00 49.84 303 GLU A N 1
ATOM 2322 C CA . GLU A 1 303 ? -2.957 7.702 12.056 1.00 49.84 303 GLU A CA 1
ATOM 2323 C C . GLU A 1 303 ? -1.955 7.726 13.226 1.00 49.84 303 GLU A C 1
ATOM 2325 O O . GLU A 1 303 ? -2.169 7.067 14.245 1.00 49.84 303 GLU A O 1
ATOM 2330 N N . GLN A 1 304 ? -0.911 8.559 13.132 1.00 52.31 304 GLN A N 1
ATOM 2331 C CA . GLN A 1 304 ? 0.036 8.826 14.222 1.00 52.31 304 GLN A CA 1
ATOM 2332 C C . GLN A 1 304 ? -0.515 9.825 15.260 1.00 52.31 304 GLN A C 1
ATOM 2334 O O . GLN A 1 304 ? 0.029 9.962 16.356 1.00 52.31 304 GLN A O 1
ATOM 2339 N N . ARG A 1 305 ? -1.630 10.498 14.953 1.00 69.06 305 ARG A N 1
ATOM 2340 C CA . ARG A 1 305 ? -2.263 11.555 15.757 1.00 69.06 305 ARG A CA 1
ATOM 2341 C C . ARG A 1 305 ? -3.469 11.017 16.526 1.00 69.06 305 ARG A C 1
ATOM 2343 O O . ARG A 1 305 ? -4.599 11.467 16.347 1.00 69.06 305 ARG A O 1
ATOM 2350 N N . THR A 1 306 ? -3.231 10.031 17.390 1.00 72.94 306 THR A N 1
ATOM 2351 C CA . THR A 1 306 ? -4.295 9.365 18.158 1.00 72.94 306 THR A CA 1
ATOM 2352 C C . THR A 1 306 ? -4.284 9.744 19.641 1.00 72.94 306 THR A C 1
ATOM 2354 O O . THR A 1 306 ? -3.261 9.637 20.320 1.00 72.94 306 THR A O 1
ATOM 2357 N N . LEU A 1 307 ? -5.453 10.121 20.166 1.00 78.50 307 LEU A N 1
ATOM 2358 C CA . LEU A 1 307 ? -5.732 10.274 21.593 1.00 78.50 307 LEU A CA 1
ATOM 2359 C C . LEU A 1 307 ? -6.472 9.034 22.117 1.00 78.50 307 LEU A C 1
ATOM 2361 O O . LEU A 1 307 ? -7.584 8.733 21.678 1.00 78.50 307 LEU A O 1
ATOM 2365 N N . VAL A 1 308 ? -5.879 8.352 23.097 1.00 78.81 308 VAL A N 1
ATOM 2366 C CA . VAL A 1 308 ? -6.497 7.216 23.794 1.00 78.81 308 VAL A CA 1
ATOM 2367 C C . VAL A 1 308 ? -7.217 7.708 25.049 1.00 78.81 308 VAL A C 1
ATOM 2369 O O . VAL A 1 308 ? -6.673 8.491 25.824 1.00 78.81 308 VAL A O 1
ATOM 2372 N N . LEU A 1 309 ? -8.456 7.258 25.242 1.00 84.38 309 LEU A N 1
ATOM 2373 C CA . LEU A 1 309 ? -9.281 7.583 26.400 1.00 84.38 309 LEU A CA 1
ATOM 2374 C C . LEU A 1 309 ? -9.334 6.398 27.368 1.00 84.38 309 LEU A C 1
ATOM 2376 O O . LEU A 1 309 ? -10.035 5.419 27.106 1.00 84.38 309 LEU A O 1
ATOM 2380 N N . ASP A 1 310 ? -8.673 6.522 28.519 1.00 79.38 310 ASP A N 1
ATOM 2381 C CA . ASP A 1 310 ? -8.592 5.459 29.539 1.00 79.38 310 ASP A CA 1
ATOM 2382 C C . ASP A 1 310 ? -9.947 5.090 30.170 1.00 79.38 310 ASP A C 1
ATOM 2384 O O . ASP A 1 310 ? -10.104 4.037 30.783 1.00 79.38 310 ASP A O 1
ATOM 2388 N N . GLY A 1 311 ? -10.953 5.957 30.042 1.00 84.44 311 GLY A N 1
ATOM 2389 C CA . GLY A 1 311 ? -12.273 5.748 30.628 1.00 84.44 311 GLY A CA 1
ATOM 2390 C C . GLY A 1 311 ? -13.198 6.956 30.472 1.00 84.44 311 GLY A C 1
ATOM 2391 O O . GLY A 1 311 ? -12.784 7.995 29.955 1.00 84.44 311 GLY A O 1
ATOM 2392 N N . PRO A 1 312 ? -14.443 6.887 30.979 1.00 88.06 312 PRO A N 1
ATOM 2393 C CA . PRO A 1 312 ? -15.429 7.968 30.852 1.00 88.06 312 PRO A CA 1
ATOM 2394 C C . PRO A 1 312 ? -15.030 9.272 31.564 1.00 88.06 312 PRO A C 1
ATOM 2396 O O . PRO A 1 312 ? -15.581 10.328 31.260 1.00 88.06 312 PRO A O 1
ATOM 2399 N N . ASN A 1 313 ? -14.062 9.213 32.484 1.00 86.75 313 ASN A N 1
ATOM 2400 C CA . ASN A 1 313 ? -13.559 10.352 33.256 1.00 86.75 313 ASN A CA 1
ATOM 2401 C C . ASN A 1 313 ? -12.193 10.867 32.766 1.00 86.75 313 ASN A C 1
ATOM 2403 O O . ASN A 1 313 ? -11.500 11.551 33.517 1.00 86.75 313 ASN A O 1
ATOM 2407 N N . TRP A 1 314 ? -11.812 10.549 31.526 1.00 87.12 314 TRP A N 1
ATOM 2408 C CA . TRP A 1 314 ? -10.541 10.930 30.905 1.00 87.12 314 TRP A CA 1
ATOM 2409 C C . TRP A 1 314 ? -10.181 12.420 31.061 1.00 87.12 314 TRP A C 1
ATOM 2411 O O . TRP A 1 314 ? -11.039 13.305 31.192 1.00 87.12 314 TRP A O 1
ATOM 2421 N N . THR A 1 315 ? -8.882 12.708 31.042 1.00 85.44 315 THR A N 1
ATOM 2422 C CA . THR A 1 315 ? -8.345 14.069 31.162 1.00 85.44 315 THR A CA 1
ATOM 2423 C C . THR A 1 315 ? -8.115 14.659 29.780 1.00 85.44 315 THR A C 1
ATOM 2425 O O . THR A 1 315 ? -7.437 14.057 28.957 1.00 85.44 315 THR A O 1
ATOM 2428 N N . ILE A 1 316 ? -8.670 15.847 29.530 1.00 87.44 316 ILE A N 1
ATOM 2429 C CA . ILE A 1 316 ? -8.445 16.559 28.272 1.00 87.44 316 ILE A CA 1
ATOM 2430 C C . ILE A 1 316 ? -7.127 17.337 28.348 1.00 87.44 316 ILE A C 1
ATOM 2432 O O . ILE A 1 316 ? -6.965 18.135 29.279 1.00 87.44 316 ILE A O 1
ATOM 2436 N N . PRO A 1 317 ? -6.181 17.121 27.419 1.00 85.56 317 PRO A N 1
ATOM 2437 C CA . PRO A 1 317 ? -4.981 17.940 27.370 1.00 85.56 317 PRO A CA 1
ATOM 2438 C C . PRO A 1 317 ? -5.338 19.376 26.934 1.00 85.56 317 PRO A C 1
ATOM 2440 O O . PRO A 1 317 ? -6.229 19.564 26.099 1.00 85.56 317 PRO A O 1
ATOM 2443 N N . PRO A 1 318 ? -4.687 20.408 27.496 1.00 86.06 318 PRO A N 1
ATOM 2444 C CA . PRO A 1 318 ? -4.811 21.772 26.999 1.00 86.06 318 PRO A CA 1
ATOM 2445 C C . PRO A 1 318 ? -4.155 21.911 25.619 1.00 86.06 318 PRO A C 1
ATOM 2447 O O . PRO A 1 318 ? -3.283 21.127 25.246 1.00 86.06 318 PRO A O 1
ATOM 2450 N N . VAL A 1 319 ? -4.548 22.945 24.882 1.00 84.94 319 VAL A N 1
ATOM 2451 C CA . VAL A 1 319 ? -3.949 23.327 23.592 1.00 84.94 319 VAL A CA 1
ATOM 2452 C C . VAL A 1 319 ? -2.933 24.461 23.769 1.00 84.94 319 VAL A C 1
ATOM 2454 O O . VAL A 1 319 ? -2.898 25.115 24.819 1.00 84.94 319 VAL A O 1
ATOM 2457 N N . ASP A 1 320 ? -2.090 24.688 22.761 1.00 80.50 320 ASP A N 1
ATOM 2458 C CA . ASP A 1 320 ? -1.021 25.694 22.808 1.00 80.50 320 ASP A CA 1
ATOM 2459 C C . ASP A 1 320 ? -1.507 27.130 23.013 1.00 80.50 320 ASP A C 1
ATOM 2461 O O . ASP A 1 320 ? -0.912 27.880 23.795 1.00 80.50 320 ASP A O 1
ATOM 2465 N N . TYR A 1 321 ? -2.621 27.487 22.377 1.00 78.38 321 TYR A N 1
ATOM 2466 C CA . TYR A 1 321 ? -3.142 28.849 22.363 1.00 78.38 321 TYR A CA 1
ATOM 2467 C C . TYR A 1 321 ? -4.579 28.930 22.886 1.00 78.38 321 TYR A C 1
ATOM 2469 O O . TYR A 1 321 ? -5.345 27.962 22.881 1.00 78.38 321 TYR A O 1
ATOM 2477 N N . GLY A 1 322 ? -4.939 30.107 23.394 1.00 84.00 322 GLY A N 1
ATOM 2478 C CA . GLY A 1 322 ? -6.301 30.390 23.831 1.00 84.00 322 GLY A CA 1
ATOM 2479 C C . GLY A 1 322 ? -7.248 30.698 22.675 1.00 84.00 322 GLY A C 1
ATOM 2480 O O . GLY A 1 322 ? -6.815 30.966 21.558 1.00 84.00 322 GLY A O 1
ATOM 2481 N N . ASP A 1 323 ? -8.544 30.679 22.980 1.00 86.81 323 ASP A N 1
ATOM 2482 C CA . ASP A 1 323 ? -9.635 31.112 22.103 1.00 86.81 323 ASP A CA 1
ATOM 2483 C C . ASP A 1 323 ? -9.802 30.307 20.799 1.00 86.81 323 ASP A C 1
ATOM 2485 O O . ASP A 1 323 ? -10.504 30.738 19.883 1.00 86.81 323 ASP A O 1
ATOM 2489 N N . TYR A 1 324 ? -9.234 29.099 20.732 1.00 88.94 324 TYR A N 1
ATOM 2490 C CA . TYR A 1 324 ? -9.492 28.158 19.645 1.00 88.94 324 TYR A CA 1
ATOM 2491 C C . TYR A 1 324 ? -10.888 27.560 19.747 1.00 88.94 324 TYR A C 1
ATOM 2493 O O . TYR A 1 324 ? -11.264 27.002 20.782 1.00 88.94 324 TYR A O 1
ATOM 2501 N N . ASP A 1 325 ? -11.627 27.634 18.641 1.00 90.12 325 ASP A N 1
ATOM 2502 C CA . ASP A 1 325 ? -12.834 26.847 18.428 1.00 90.12 325 ASP A CA 1
ATOM 2503 C C . ASP A 1 325 ? -12.452 25.371 18.277 1.00 90.12 325 ASP A C 1
ATOM 2505 O O . ASP A 1 325 ? -11.705 24.994 17.373 1.00 90.12 325 ASP A O 1
ATOM 2509 N N . TRP A 1 326 ? -12.972 24.533 19.171 1.00 91.75 326 TRP A N 1
ATOM 2510 C CA . TRP A 1 326 ? -12.751 23.092 19.154 1.00 91.75 326 TRP A CA 1
ATOM 2511 C C . TRP A 1 326 ? -14.074 22.339 19.037 1.00 91.75 326 TRP A C 1
ATOM 2513 O O . TRP A 1 326 ? -15.122 22.782 19.519 1.00 91.75 326 TRP A O 1
ATOM 2523 N N . ARG A 1 327 ? -14.023 21.157 18.417 1.00 92.69 327 ARG A N 1
ATOM 2524 C CA . ARG A 1 327 ? -15.180 20.268 18.250 1.00 92.69 327 ARG A CA 1
ATOM 2525 C C . ARG A 1 327 ? -14.780 18.795 18.233 1.00 92.69 327 ARG A C 1
ATOM 2527 O O . ARG A 1 327 ? -13.803 18.419 17.594 1.00 92.69 327 ARG A O 1
ATOM 2534 N N . PHE A 1 328 ? -15.573 17.971 18.912 1.00 92.81 328 PHE A N 1
ATOM 2535 C CA . PHE A 1 328 ? -15.566 16.514 18.804 1.00 92.81 328 PHE A CA 1
ATOM 2536 C C . PHE A 1 328 ? -16.687 16.083 17.867 1.00 92.81 328 PHE A C 1
ATOM 2538 O O . PHE A 1 328 ? -17.855 16.406 18.102 1.00 92.81 328 PHE A O 1
ATOM 2545 N N . LEU A 1 329 ? -16.333 15.341 16.829 1.00 90.44 329 LEU A N 1
ATOM 2546 C CA . LEU A 1 329 ? -17.224 14.921 15.757 1.00 90.44 329 LEU A CA 1
ATOM 2547 C C . LEU A 1 329 ? -17.209 13.402 15.653 1.00 90.44 329 LEU A C 1
ATOM 2549 O O . LEU A 1 329 ? -16.157 12.785 15.788 1.00 90.44 329 LEU A O 1
ATOM 2553 N N . LEU A 1 330 ? -18.368 12.808 15.399 1.00 88.56 330 LEU A N 1
ATOM 2554 C CA . LEU A 1 330 ? -18.496 11.405 15.037 1.00 88.56 330 LEU A CA 1
ATOM 2555 C C . LEU A 1 330 ? -18.791 11.301 13.540 1.00 88.56 330 LEU A C 1
ATOM 2557 O O . LEU A 1 330 ? -19.768 11.874 13.055 1.00 88.56 330 LEU A O 1
ATOM 2561 N N . LEU A 1 331 ? -17.945 10.557 12.831 1.00 82.12 331 LEU A N 1
ATOM 2562 C CA . LEU A 1 331 ? -18.099 10.306 11.402 1.00 82.12 331 LEU A CA 1
ATOM 2563 C C . LEU A 1 331 ? -19.300 9.365 11.121 1.00 82.12 331 LEU A C 1
ATOM 2565 O O . LEU A 1 331 ? -19.525 8.416 11.885 1.00 82.12 331 LEU A O 1
ATOM 2569 N N . PRO A 1 332 ? -20.064 9.588 10.035 1.00 75.44 332 PRO A N 1
ATOM 2570 C CA . PRO A 1 332 ? -21.205 8.756 9.637 1.00 75.44 332 PRO A CA 1
ATOM 2571 C C . PRO A 1 332 ? -20.783 7.471 8.904 1.00 75.44 332 PRO A C 1
ATOM 2573 O O . PRO A 1 332 ? -19.702 7.389 8.332 1.00 75.44 332 PRO A O 1
ATOM 2576 N N . GLY A 1 333 ? -21.645 6.450 8.888 1.00 67.50 333 GLY A N 1
ATOM 2577 C CA . GLY A 1 333 ? -21.353 5.152 8.253 1.00 67.50 333 GLY A CA 1
ATOM 2578 C C . GLY A 1 333 ? -20.395 4.280 9.071 1.00 67.50 333 GLY A C 1
ATOM 2579 O O . GLY A 1 333 ? -20.228 4.530 10.263 1.00 67.50 333 GLY A O 1
ATOM 2580 N N . ASP A 1 334 ? -19.751 3.296 8.433 1.00 57.06 334 ASP A N 1
ATOM 2581 C CA . ASP A 1 334 ? -18.860 2.302 9.073 1.00 57.06 334 ASP A CA 1
ATOM 2582 C C . ASP A 1 334 ? -17.367 2.450 8.692 1.00 57.06 334 ASP A C 1
ATOM 2584 O O . ASP A 1 334 ? -16.516 1.819 9.310 1.00 57.06 334 ASP A O 1
ATOM 2588 N N . GLU A 1 335 ? -17.030 3.332 7.744 1.00 52.53 335 GLU A N 1
ATOM 2589 C CA . GLU A 1 335 ? -15.667 3.510 7.207 1.00 52.53 335 GLU A CA 1
ATOM 2590 C C . GLU A 1 335 ? -14.752 4.309 8.156 1.00 52.53 335 GLU A C 1
ATOM 2592 O O . GLU A 1 335 ? -15.157 5.349 8.672 1.00 52.53 335 GLU A O 1
ATOM 2597 N N . SER A 1 336 ? -13.518 3.847 8.400 1.00 53.19 336 SER A N 1
ATOM 2598 C CA . SER A 1 336 ? -12.560 4.489 9.320 1.00 53.19 336 SER A CA 1
ATOM 2599 C C . SER A 1 336 ? -12.172 5.922 8.909 1.00 53.19 336 SER A C 1
ATOM 2601 O O . SER A 1 336 ? -12.370 6.345 7.773 1.00 53.19 336 SER A O 1
ATOM 2603 N N . ALA A 1 337 ? -11.633 6.702 9.857 1.00 50.25 337 ALA A N 1
ATOM 2604 C CA . ALA A 1 337 ? -11.355 8.142 9.752 1.00 50.25 337 ALA A CA 1
ATOM 2605 C C . ALA A 1 337 ? -10.278 8.597 8.733 1.00 50.25 337 ALA A C 1
ATOM 2607 O O . ALA A 1 337 ? -9.683 9.661 8.894 1.00 50.25 337 ALA A O 1
ATOM 2608 N N . GLY A 1 338 ? -10.064 7.859 7.644 1.00 44.03 338 GLY A N 1
ATOM 2609 C CA . GLY A 1 338 ? -9.127 8.210 6.572 1.00 44.03 338 GLY A CA 1
ATOM 2610 C C . GLY A 1 338 ? -9.523 9.422 5.715 1.00 44.03 338 GLY A C 1
ATOM 2611 O O . GLY A 1 338 ? -8.818 9.739 4.764 1.00 44.03 338 GLY A O 1
ATOM 2612 N N . GLY A 1 339 ? -10.616 10.132 6.015 1.00 48.53 339 GLY A N 1
ATOM 2613 C CA . GLY A 1 339 ? -10.982 11.323 5.251 1.00 48.53 339 GLY A CA 1
ATOM 2614 C C . GLY A 1 339 ? -12.103 12.151 5.861 1.00 48.53 339 GLY A C 1
ATOM 2615 O O . GLY A 1 339 ? -13.232 12.070 5.399 1.00 48.53 339 GLY A O 1
ATOM 2616 N N . ILE A 1 340 ? -11.802 13.037 6.821 1.00 46.19 340 ILE A N 1
ATOM 2617 C CA . ILE A 1 340 ? -12.760 14.094 7.214 1.00 46.19 340 ILE A CA 1
ATOM 2618 C C . ILE A 1 340 ? -13.110 15.008 6.025 1.00 46.19 340 ILE A C 1
ATOM 2620 O O . ILE A 1 340 ? -14.203 15.550 5.967 1.00 46.19 340 ILE A O 1
ATOM 2624 N N . ILE A 1 341 ? -12.204 15.110 5.041 1.00 45.88 341 ILE A N 1
ATOM 2625 C CA . ILE A 1 341 ? -12.387 15.869 3.792 1.00 45.88 341 ILE A CA 1
ATOM 2626 C C . ILE A 1 341 ? -13.475 15.236 2.901 1.00 45.88 341 ILE A C 1
ATOM 2628 O O . ILE A 1 341 ? -14.045 15.919 2.057 1.00 45.88 341 ILE A O 1
ATOM 2632 N N . ALA A 1 342 ? -13.785 13.947 3.088 1.00 48.19 342 ALA A N 1
ATOM 2633 C CA . ALA A 1 342 ? -14.806 13.251 2.308 1.00 48.19 342 ALA A CA 1
ATOM 2634 C C . ALA A 1 342 ? -16.231 13.454 2.846 1.00 48.19 342 ALA A C 1
ATOM 2636 O O . ALA A 1 342 ? -17.184 13.148 2.134 1.00 48.19 342 ALA A O 1
ATOM 2637 N N . PHE A 1 343 ? -16.384 13.967 4.070 1.00 54.16 343 PHE A N 1
ATOM 2638 C CA . PHE A 1 343 ? -17.687 14.166 4.697 1.00 54.16 343 PHE A CA 1
ATOM 2639 C C . PHE A 1 343 ? -18.038 15.642 4.730 1.00 54.16 343 PHE A C 1
ATOM 2641 O O . PHE A 1 343 ? -17.220 16.491 5.094 1.00 54.16 343 PHE A O 1
ATOM 2648 N N . ARG A 1 344 ? -19.280 15.957 4.373 1.00 59.72 344 ARG A N 1
ATOM 2649 C CA . ARG A 1 344 ? -19.775 17.322 4.531 1.00 59.72 344 ARG A CA 1
ATOM 2650 C C . ARG A 1 344 ? -20.038 17.593 6.012 1.00 59.72 344 ARG A C 1
ATOM 2652 O O . ARG A 1 344 ? -20.434 16.690 6.747 1.00 59.72 344 ARG A O 1
ATOM 2659 N N . ASP A 1 345 ? -19.858 18.838 6.458 1.00 65.81 345 ASP A N 1
ATOM 2660 C CA . ASP A 1 345 ? -20.080 19.213 7.867 1.00 65.81 345 ASP A CA 1
ATOM 2661 C C . ASP A 1 345 ? -21.498 18.846 8.367 1.00 65.81 345 ASP A C 1
ATOM 2663 O O . ASP A 1 345 ? -21.668 18.575 9.554 1.00 65.81 345 ASP A O 1
ATOM 2667 N N . ASP A 1 346 ? -22.506 18.798 7.483 1.00 70.88 346 ASP A N 1
ATOM 2668 C CA . ASP A 1 346 ? -23.891 18.421 7.804 1.00 70.88 346 ASP A CA 1
ATOM 2669 C C . ASP A 1 346 ? -24.117 16.912 8.002 1.00 70.88 346 ASP A C 1
ATOM 2671 O O . ASP A 1 346 ? -25.143 16.509 8.549 1.00 70.88 346 ASP A O 1
ATOM 2675 N N . GLU A 1 347 ? -23.153 16.074 7.625 1.00 75.44 347 GLU A N 1
ATOM 2676 C CA . GLU A 1 347 ? -23.206 14.618 7.803 1.00 75.44 347 GLU A CA 1
ATOM 2677 C C . GLU A 1 347 ? -22.542 14.165 9.117 1.00 75.44 347 GLU A C 1
ATOM 2679 O O . GLU A 1 347 ? -22.680 13.012 9.536 1.00 75.44 347 GLU A O 1
ATOM 2684 N N . LEU A 1 348 ? -21.819 15.068 9.786 1.00 83.94 348 LEU A N 1
ATOM 2685 C CA . LEU A 1 348 ? -21.056 14.786 10.997 1.00 83.94 348 LEU A CA 1
ATOM 2686 C C . LEU A 1 348 ? -21.914 14.984 12.249 1.00 83.94 348 LEU A C 1
ATOM 2688 O O . LEU A 1 348 ? -22.499 16.043 12.476 1.00 83.94 348 LEU A O 1
ATOM 2692 N N . GLN A 1 349 ? -21.931 13.988 13.136 1.00 90.50 349 GLN A N 1
ATOM 2693 C CA . GLN A 1 349 ? -22.619 14.135 14.414 1.00 90.50 349 GLN A CA 1
ATOM 2694 C C . GLN A 1 349 ? -21.729 14.885 15.412 1.00 90.50 349 GLN A C 1
ATOM 2696 O O . GLN A 1 349 ? -20.674 14.398 15.824 1.00 90.50 349 GLN A O 1
ATOM 2701 N N . LEU A 1 350 ? -22.185 16.052 15.869 1.00 92.38 350 LEU A N 1
ATOM 2702 C CA . LEU A 1 350 ? -21.496 16.813 16.906 1.00 92.38 350 LEU A CA 1
ATOM 2703 C C . LEU A 1 350 ? -21.652 16.152 18.283 1.00 92.38 350 LEU A C 1
ATOM 2705 O O . LEU A 1 350 ? -22.757 16.035 18.817 1.00 92.38 350 LEU A O 1
ATOM 2709 N N . LEU A 1 351 ? -20.533 15.763 18.896 1.00 94.94 351 LEU A N 1
ATOM 2710 C CA . LEU A 1 351 ? -20.513 15.191 20.245 1.00 94.94 351 LEU A CA 1
ATOM 2711 C C . LEU A 1 351 ? -20.346 16.275 21.316 1.00 94.94 351 LEU A C 1
ATOM 2713 O O . LEU A 1 351 ? -21.035 16.240 22.342 1.00 94.94 351 LEU A O 1
ATOM 2717 N N . ALA A 1 352 ? -19.450 17.236 21.071 1.00 95.75 352 ALA A N 1
ATOM 2718 C CA . ALA A 1 352 ? -19.197 18.402 21.916 1.00 95.75 352 ALA A CA 1
ATOM 2719 C C . ALA A 1 352 ? -18.473 19.504 21.124 1.00 95.75 352 ALA A C 1
ATOM 2721 O O . ALA A 1 352 ? -17.707 19.199 20.216 1.00 95.75 352 ALA A O 1
ATOM 2722 N N . ALA A 1 353 ? -18.663 20.768 21.500 1.00 94.69 353 ALA A N 1
ATOM 2723 C CA . ALA A 1 353 ? -17.912 21.908 20.971 1.00 94.69 353 ALA A CA 1
ATOM 2724 C C . ALA A 1 353 ? -17.739 22.993 22.037 1.00 94.69 353 ALA A C 1
ATOM 2726 O O . ALA A 1 353 ? -18.475 23.018 23.030 1.00 94.69 353 ALA A O 1
ATOM 2727 N N . GLY A 1 354 ? -16.798 23.903 21.801 1.00 93.38 354 GLY A N 1
ATOM 2728 C CA . GLY A 1 354 ? -16.605 25.099 22.609 1.00 93.38 354 GLY A CA 1
ATOM 2729 C C . GLY A 1 354 ? -15.377 25.895 22.182 1.00 93.38 354 GLY A C 1
ATOM 2730 O O . GLY A 1 354 ? -14.804 25.650 21.126 1.00 93.38 354 GLY A O 1
ATOM 2731 N N . LYS A 1 355 ? -14.971 26.833 23.042 1.00 93.31 355 LYS A N 1
ATOM 2732 C CA . LYS A 1 355 ? -13.735 27.610 22.892 1.00 93.31 355 LYS A CA 1
ATOM 2733 C C . LYS A 1 355 ? -12.739 27.264 23.986 1.00 93.31 355 LYS A C 1
ATOM 2735 O O . LYS A 1 355 ? -13.143 27.010 25.127 1.00 93.31 355 LYS A O 1
ATOM 2740 N N . SER A 1 356 ? -11.454 27.194 23.654 1.00 91.00 356 SER A N 1
ATOM 2741 C CA . SER A 1 356 ? -10.404 27.071 24.665 1.00 91.00 356 SER A CA 1
ATOM 2742 C C . SER A 1 356 ? -10.313 28.376 25.466 1.00 91.00 356 SER A C 1
ATOM 2744 O O . SER A 1 356 ? -10.532 29.466 24.945 1.00 91.00 356 SER A O 1
ATOM 2746 N N . GLY A 1 357 ? -10.038 28.283 26.768 1.00 89.69 357 GLY A N 1
ATOM 2747 C CA . GLY A 1 357 ? -9.801 29.468 27.596 1.00 89.69 357 GLY A CA 1
ATOM 2748 C C . GLY A 1 357 ? -8.484 30.156 27.228 1.00 89.69 357 GLY A C 1
ATOM 2749 O O . GLY A 1 357 ? -7.656 29.581 26.534 1.00 89.69 357 GLY A O 1
ATOM 2750 N N . ARG A 1 358 ? -8.228 31.354 27.770 1.00 86.00 358 ARG A N 1
ATOM 2751 C CA . ARG A 1 358 ? -7.020 32.163 27.473 1.00 86.00 358 ARG A CA 1
ATOM 2752 C C . ARG A 1 358 ? -5.669 31.452 27.658 1.00 86.00 358 ARG A C 1
ATOM 2754 O O . ARG A 1 358 ? -4.668 31.891 27.112 1.00 86.00 358 ARG A O 1
ATOM 2761 N N . ASN A 1 359 ? -5.621 30.374 28.436 1.00 85.56 359 ASN A N 1
ATOM 2762 C CA . ASN A 1 359 ? -4.436 29.540 28.647 1.00 85.56 359 ASN A CA 1
ATOM 2763 C C . ASN A 1 359 ? -4.466 28.220 27.848 1.00 85.56 359 ASN A C 1
ATOM 2765 O O . ASN A 1 359 ? -3.728 27.294 28.182 1.00 85.56 359 ASN A O 1
ATOM 2769 N N . GLY A 1 360 ? -5.346 28.098 26.856 1.00 86.44 360 GLY A N 1
ATOM 2770 C CA . GLY A 1 360 ? -5.570 26.874 26.089 1.00 86.44 360 GLY A CA 1
ATOM 2771 C C . GLY A 1 360 ? -6.332 25.781 26.846 1.00 86.44 360 GLY A C 1
ATOM 2772 O O . GLY A 1 360 ? -6.449 24.659 26.360 1.00 86.44 360 GLY A O 1
ATOM 2773 N N . ALA A 1 361 ? -6.863 26.068 28.041 1.00 90.56 361 ALA A N 1
ATOM 2774 C CA . ALA A 1 361 ? -7.610 25.078 28.809 1.00 90.56 361 ALA A CA 1
ATOM 2775 C C . ALA A 1 361 ? -8.963 24.777 28.156 1.00 90.56 361 ALA A C 1
ATOM 2777 O O . ALA A 1 361 ? -9.749 25.687 27.886 1.00 90.56 361 ALA A O 1
ATOM 2778 N N . ILE A 1 362 ? -9.267 23.493 27.982 1.00 90.69 362 ILE A N 1
ATOM 2779 C CA . ILE A 1 362 ? -10.564 23.038 27.486 1.00 90.69 362 ILE A CA 1
ATOM 2780 C C . ILE A 1 362 ? -11.368 22.452 28.639 1.00 90.69 362 ILE A C 1
ATOM 2782 O O . ILE A 1 362 ? -10.856 21.702 29.470 1.00 90.69 362 ILE A O 1
ATOM 2786 N N . ARG A 1 363 ? -12.649 22.817 28.704 1.00 91.00 363 ARG A N 1
ATOM 2787 C CA . ARG A 1 363 ? -13.574 22.351 29.736 1.00 91.00 363 ARG A CA 1
ATOM 2788 C C . ARG A 1 363 ? -14.680 21.526 29.099 1.00 91.00 363 ARG A C 1
ATOM 2790 O O . ARG A 1 363 ? -15.471 22.045 28.320 1.00 91.00 363 ARG A O 1
ATOM 2797 N N . LEU A 1 364 ? -14.738 20.256 29.483 1.00 92.69 364 LEU A N 1
ATOM 2798 C CA . LEU A 1 364 ? -15.827 19.340 29.164 1.00 92.69 364 LEU A CA 1
ATOM 2799 C C . LEU A 1 364 ? -16.575 18.987 30.448 1.00 92.69 364 LEU A C 1
ATOM 2801 O O . LEU A 1 364 ? -15.949 18.698 31.472 1.00 92.69 364 LEU A O 1
ATOM 2805 N N . SER A 1 365 ? -17.905 18.971 30.392 1.00 94.31 365 SER A N 1
ATOM 2806 C CA . SER A 1 365 ? -18.720 18.405 31.466 1.00 94.31 365 SER A CA 1
ATOM 2807 C C . SER A 1 365 ? -18.516 16.889 31.559 1.00 94.31 365 SER A C 1
ATOM 2809 O O . SER A 1 365 ? -18.128 16.237 30.586 1.00 94.31 365 SER A O 1
ATOM 2811 N N . ALA A 1 366 ? -18.825 16.298 32.716 1.00 93.69 366 ALA A N 1
ATOM 2812 C CA . ALA A 1 366 ? -18.763 14.844 32.889 1.00 93.69 366 ALA A CA 1
ATOM 2813 C C . ALA A 1 366 ? -19.638 14.100 31.858 1.00 93.69 366 ALA A C 1
ATOM 2815 O O . ALA A 1 366 ? -19.227 13.080 31.310 1.00 93.69 366 ALA A O 1
ATOM 2816 N N . ALA A 1 367 ? -20.809 14.653 31.525 1.00 94.06 367 ALA A N 1
ATOM 2817 C CA . ALA A 1 367 ? -21.695 14.095 30.507 1.00 94.06 367 ALA A CA 1
ATOM 2818 C C . ALA A 1 367 ? -21.080 14.146 29.096 1.00 94.06 367 ALA A C 1
ATOM 2820 O O . ALA A 1 367 ? -21.226 13.193 28.334 1.00 94.06 367 ALA A O 1
ATOM 2821 N N . GLN A 1 368 ? -20.365 15.224 28.750 1.00 95.44 368 GLN A N 1
ATOM 2822 C CA . GLN A 1 368 ? -19.658 15.325 27.467 1.00 95.44 368 GLN A CA 1
ATOM 2823 C C . GLN A 1 368 ? -18.501 14.330 27.388 1.00 95.44 368 GLN A C 1
ATOM 2825 O O . GLN A 1 368 ? -18.394 13.609 26.399 1.00 95.44 368 GLN A O 1
ATOM 2830 N N . LYS A 1 369 ? -17.673 14.237 28.439 1.00 94.38 369 LYS A N 1
ATOM 2831 C CA . LYS A 1 369 ? -16.568 13.268 28.493 1.00 94.38 369 LYS A CA 1
ATOM 2832 C C . LYS A 1 369 ? -17.062 11.837 28.315 1.00 94.38 369 LYS A C 1
ATOM 2834 O O . LYS A 1 369 ? -16.513 11.110 27.488 1.00 94.38 369 LYS A O 1
ATOM 2839 N N . ARG A 1 370 ? -18.129 11.473 29.032 1.00 94.06 370 ARG A N 1
ATOM 2840 C CA . ARG A 1 370 ? -18.759 10.156 28.934 1.00 94.06 370 ARG A CA 1
ATOM 2841 C C . ARG A 1 370 ? -19.300 9.883 27.533 1.00 94.06 370 ARG A C 1
ATOM 2843 O O . ARG A 1 370 ? -18.999 8.833 26.987 1.00 94.06 370 ARG A O 1
ATOM 2850 N N . ARG A 1 371 ? -20.020 10.834 26.930 1.00 95.25 371 ARG A N 1
ATOM 2851 C CA . ARG A 1 371 ? -20.551 10.699 25.564 1.00 95.25 371 ARG A CA 1
ATOM 2852 C C . ARG A 1 371 ? -19.448 10.478 24.528 1.00 95.25 371 ARG A C 1
ATOM 2854 O O . ARG A 1 371 ? -19.594 9.627 23.660 1.00 95.25 371 ARG A O 1
ATOM 2861 N N . ILE A 1 372 ? -18.358 11.242 24.615 1.00 93.62 372 ILE A N 1
ATOM 2862 C CA . ILE A 1 372 ? -17.206 11.106 23.711 1.00 93.62 372 ILE A CA 1
ATOM 2863 C C . ILE A 1 372 ? -16.551 9.734 23.894 1.00 93.62 372 ILE A C 1
ATOM 2865 O O . ILE A 1 372 ? -16.272 9.059 22.909 1.00 93.62 372 ILE A O 1
ATOM 2869 N N . TRP A 1 373 ? -16.356 9.301 25.143 1.00 91.81 373 TRP A N 1
ATOM 2870 C CA . TRP A 1 373 ? -15.790 7.987 25.446 1.00 91.81 373 TRP A CA 1
ATOM 2871 C C . TRP A 1 373 ? -16.681 6.836 24.957 1.00 91.81 373 TRP A C 1
ATOM 2873 O O . TRP A 1 373 ? -16.179 5.918 24.318 1.00 91.81 373 TRP A O 1
ATOM 2883 N N . GLU A 1 374 ? -17.996 6.898 25.188 1.00 91.94 374 GLU A N 1
ATOM 2884 C CA . GLU A 1 374 ? -18.957 5.900 24.694 1.00 91.94 374 GLU A CA 1
ATOM 2885 C C . GLU A 1 374 ? -18.947 5.845 23.161 1.00 91.94 374 GLU A C 1
ATOM 2887 O O . GLU A 1 374 ? -18.835 4.761 22.597 1.00 91.94 374 GLU A O 1
ATOM 2892 N N . ALA A 1 375 ? -18.942 6.995 22.477 1.00 91.06 375 ALA A N 1
ATOM 2893 C CA . ALA A 1 375 ? -18.836 7.042 21.019 1.00 91.06 375 ALA A CA 1
ATOM 2894 C C . ALA A 1 375 ? -17.512 6.446 20.505 1.00 91.06 375 ALA A C 1
ATOM 2896 O O . ALA A 1 375 ? -17.524 5.670 19.553 1.00 91.06 375 ALA A O 1
ATOM 2897 N N . ALA A 1 376 ? -16.383 6.759 21.149 1.00 86.25 376 ALA A N 1
ATOM 2898 C CA . ALA A 1 376 ? -15.069 6.233 20.778 1.00 86.25 376 ALA A CA 1
ATOM 2899 C C . ALA A 1 376 ? -14.927 4.727 21.066 1.00 86.25 376 ALA A C 1
ATOM 2901 O O . ALA A 1 376 ? -14.184 4.034 20.375 1.00 86.25 376 ALA A O 1
ATOM 2902 N N . ARG A 1 377 ? -15.643 4.210 22.071 1.00 85.25 377 ARG A N 1
ATOM 2903 C CA . ARG A 1 377 ? -15.707 2.780 22.399 1.00 85.25 377 ARG A CA 1
ATOM 2904 C C . ARG A 1 377 ? -16.609 2.015 21.437 1.00 85.25 377 ARG A C 1
ATOM 2906 O O . ARG A 1 377 ? -16.256 0.929 20.988 1.00 85.25 377 ARG A O 1
ATOM 2913 N N . ASP A 1 378 ? -17.783 2.566 21.152 1.00 84.12 378 ASP A N 1
ATOM 2914 C CA . ASP A 1 378 ? -18.802 1.907 20.338 1.00 84.12 378 ASP A CA 1
ATOM 2915 C C . ASP A 1 378 ? -18.480 2.021 18.840 1.00 84.12 378 ASP A C 1
ATOM 2917 O O . ASP A 1 378 ? -18.914 1.184 18.053 1.00 84.12 378 ASP A O 1
ATOM 2921 N N . ARG A 1 379 ? -17.691 3.028 18.440 1.00 80.69 379 ARG A N 1
ATOM 2922 C CA . ARG A 1 379 ? -17.200 3.224 17.069 1.00 80.69 379 ARG A CA 1
ATOM 2923 C C . ARG A 1 379 ? -15.707 3.611 17.058 1.00 80.69 379 ARG A C 1
ATOM 2925 O O . ARG A 1 379 ? -15.373 4.777 16.826 1.00 80.69 379 ARG A O 1
ATOM 2932 N N . PRO A 1 380 ? -14.790 2.656 17.306 1.00 77.94 380 PRO A N 1
ATOM 2933 C CA . PRO A 1 380 ? -13.354 2.931 17.371 1.00 77.94 380 PRO A CA 1
ATOM 2934 C C . PRO A 1 380 ? -12.797 3.509 16.068 1.00 77.94 380 PRO A C 1
ATOM 2936 O O . PRO A 1 380 ? -13.079 3.010 14.978 1.00 77.94 380 PRO A O 1
ATOM 2939 N N . GLY A 1 381 ? -12.008 4.579 16.191 1.00 75.62 381 GLY A N 1
ATOM 2940 C CA . GLY A 1 381 ? -11.398 5.278 15.058 1.00 75.62 381 GLY A CA 1
ATOM 2941 C C . GLY A 1 381 ? -12.356 6.191 14.289 1.00 75.62 381 GLY A C 1
ATOM 2942 O O . GLY A 1 381 ? -12.047 6.568 13.164 1.00 75.62 381 GLY A O 1
ATOM 2943 N N . ARG A 1 382 ? -13.531 6.516 14.853 1.00 80.56 382 ARG A N 1
ATOM 2944 C CA . ARG A 1 382 ? -14.581 7.325 14.193 1.00 80.56 382 ARG A CA 1
ATOM 2945 C C . ARG A 1 382 ? -14.854 8.663 14.859 1.00 80.56 382 ARG A C 1
ATOM 2947 O O . ARG A 1 382 ? -15.594 9.476 14.307 1.00 80.56 382 ARG A O 1
ATOM 2954 N N . VAL A 1 383 ? -14.286 8.879 16.039 1.00 86.00 383 VAL A N 1
ATOM 2955 C CA . VAL A 1 383 ? -14.375 10.155 16.737 1.00 86.00 383 VAL A CA 1
ATOM 2956 C C . VAL A 1 383 ? -13.157 10.985 16.364 1.00 86.00 383 VAL A C 1
ATOM 2958 O O . VAL A 1 383 ? -12.029 10.552 16.573 1.00 86.00 383 VAL A O 1
ATOM 2961 N N . ILE A 1 384 ? -13.392 12.175 15.824 1.00 85.94 384 ILE A N 1
ATOM 2962 C CA . ILE A 1 384 ? -12.353 13.157 15.526 1.00 85.94 384 ILE A CA 1
ATOM 2963 C C . ILE A 1 384 ? -12.454 14.304 16.512 1.00 85.94 384 ILE A C 1
ATOM 2965 O O . ILE A 1 384 ? -13.545 14.807 16.791 1.00 85.94 384 ILE A O 1
ATOM 2969 N N . TRP A 1 385 ? -11.308 14.751 17.006 1.00 89.12 385 TRP A N 1
ATOM 2970 C CA . TRP A 1 385 ? -11.193 15.997 17.735 1.00 89.12 385 TRP A CA 1
ATOM 2971 C C . TRP A 1 385 ? -10.467 17.031 16.887 1.00 89.12 385 TRP A C 1
ATOM 2973 O O . TRP A 1 385 ? -9.251 16.978 16.742 1.00 89.12 385 TRP A O 1
ATOM 2983 N N . ASN A 1 386 ? -11.221 18.004 16.383 1.00 88.12 386 ASN A N 1
ATOM 2984 C CA . ASN A 1 386 ? -10.657 19.229 15.836 1.00 88.12 386 ASN A CA 1
ATOM 2985 C C . ASN A 1 386 ? -10.355 20.156 17.014 1.00 88.12 386 ASN A C 1
ATOM 2987 O O . ASN A 1 386 ? -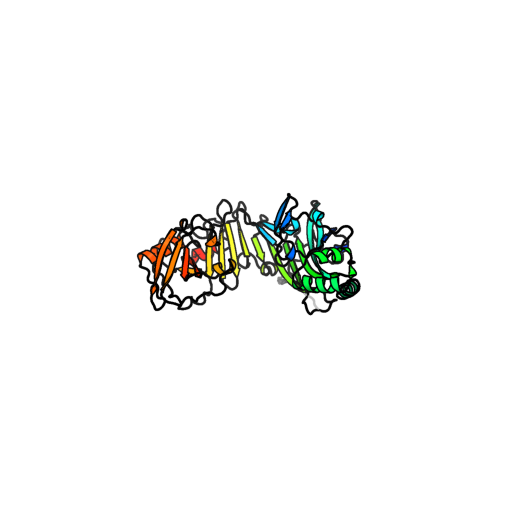11.283 20.719 17.604 1.00 88.12 386 ASN A O 1
ATOM 2991 N N . TYR A 1 387 ? -9.090 20.249 17.411 1.00 86.06 387 TYR A N 1
ATOM 2992 C CA . TYR A 1 387 ? -8.688 20.979 18.619 1.00 86.06 387 TYR A CA 1
ATOM 2993 C C . TYR A 1 387 ? -8.222 22.410 18.342 1.00 86.06 387 TYR A C 1
ATOM 2995 O O . TYR A 1 387 ? -8.200 23.232 19.259 1.00 86.06 387 TYR A O 1
ATOM 3003 N N . ALA A 1 388 ? -7.883 22.701 17.086 1.00 80.81 388 ALA A N 1
ATOM 3004 C CA . ALA A 1 388 ? -7.547 24.019 16.569 1.00 80.81 388 ALA A CA 1
ATOM 3005 C C . ALA A 1 388 ? -7.823 24.067 15.049 1.00 80.81 388 ALA A C 1
ATOM 3007 O O . ALA A 1 388 ? -8.021 23.015 14.429 1.00 80.81 388 ALA A O 1
ATOM 3008 N N . PRO A 1 389 ? -7.846 25.255 14.416 1.00 77.88 389 PRO A N 1
ATOM 3009 C CA . PRO A 1 389 ? -8.018 25.369 12.969 1.00 77.88 389 PRO A CA 1
ATOM 3010 C C . PRO A 1 389 ? -6.972 24.552 12.194 1.00 77.88 389 PRO A C 1
ATOM 3012 O O . PRO A 1 389 ? -5.774 24.755 12.361 1.00 77.88 389 PRO A O 1
ATOM 3015 N N . GLY A 1 390 ? -7.430 23.619 11.354 1.00 74.06 390 GLY A N 1
ATOM 3016 C CA . GLY A 1 390 ? -6.558 22.739 10.563 1.00 74.06 390 GLY A CA 1
ATOM 3017 C C . GLY A 1 390 ? -5.867 21.622 11.354 1.00 74.06 390 GLY A C 1
ATOM 3018 O O . GLY A 1 390 ? -5.022 20.934 10.792 1.00 74.06 390 GLY A O 1
ATOM 3019 N N . GLN A 1 391 ? -6.216 21.434 12.631 1.00 79.25 391 GLN A N 1
ATOM 3020 C CA . GLN A 1 391 ? -5.575 20.471 13.525 1.00 79.25 391 GLN A CA 1
ATOM 3021 C C . GLN A 1 391 ? -6.577 19.436 14.035 1.00 79.25 391 GLN A C 1
ATOM 3023 O O . GLN A 1 391 ? -7.581 19.796 14.661 1.00 79.25 391 GLN A O 1
ATOM 3028 N N . ASP A 1 392 ? -6.287 18.155 13.808 1.00 79.44 392 ASP A N 1
ATOM 3029 C CA . ASP A 1 392 ? -7.151 17.049 14.197 1.00 79.44 392 ASP A CA 1
ATOM 3030 C C . ASP A 1 392 ? -6.412 15.868 14.838 1.00 79.44 392 ASP A C 1
ATOM 3032 O O . ASP A 1 392 ? -5.251 15.585 14.546 1.00 79.44 392 ASP A O 1
ATOM 3036 N N . LEU A 1 393 ? -7.120 15.184 15.742 1.00 80.12 393 LEU A N 1
ATOM 3037 C CA . LEU A 1 393 ? -6.725 13.902 16.323 1.00 80.12 393 LEU A CA 1
ATOM 3038 C C . LEU A 1 393 ? -7.838 12.869 16.124 1.00 80.12 393 LEU A C 1
ATOM 3040 O O . LEU A 1 393 ? -9.023 13.191 16.265 1.00 80.12 393 LEU A O 1
ATOM 3044 N N . VAL A 1 394 ? -7.462 11.610 15.905 1.00 79.69 394 VAL A N 1
ATOM 3045 C CA . VAL A 1 394 ? -8.376 10.468 16.039 1.00 79.69 394 VAL A CA 1
ATOM 3046 C C . VAL A 1 394 ? -8.497 10.111 17.519 1.00 79.69 394 VAL A C 1
ATOM 3048 O O . VAL A 1 394 ? -7.504 10.024 18.235 1.00 79.69 394 VAL A O 1
ATOM 3051 N N . VAL A 1 395 ? -9.716 9.902 18.005 1.00 82.56 395 VAL A N 1
ATOM 3052 C CA . VAL A 1 395 ? -9.996 9.584 19.408 1.00 82.56 395 VAL A CA 1
ATOM 3053 C C . VAL A 1 395 ? -10.496 8.147 19.514 1.00 82.56 395 VAL A C 1
ATOM 3055 O O . VAL A 1 395 ? -11.465 7.761 18.856 1.00 82.56 395 VAL A O 1
ATOM 3058 N N . VAL A 1 396 ? -9.850 7.353 20.366 1.00 80.12 396 VAL A N 1
ATOM 3059 C CA . VAL A 1 396 ? -10.181 5.938 20.598 1.00 80.12 396 VAL A CA 1
ATOM 3060 C C . VAL A 1 396 ? -10.340 5.659 22.089 1.00 80.12 396 VAL A C 1
ATOM 3062 O O . VAL A 1 396 ? -9.674 6.276 22.917 1.00 80.12 396 VAL A O 1
ATOM 3065 N N . ALA A 1 397 ? -11.224 4.734 22.457 1.00 83.56 397 ALA A N 1
ATOM 3066 C CA . ALA A 1 397 ? -11.325 4.275 23.840 1.00 83.56 397 ALA A CA 1
ATOM 3067 C C . ALA A 1 397 ? -10.308 3.161 24.121 1.00 83.56 397 ALA A C 1
ATOM 3069 O O . ALA A 1 397 ? -10.088 2.292 23.275 1.00 83.56 397 ALA A O 1
ATOM 3070 N N . ALA A 1 398 ? -9.727 3.166 25.321 1.00 80.31 398 ALA A N 1
ATOM 3071 C CA . ALA A 1 398 ? -8.894 2.071 25.793 1.00 80.31 398 ALA A CA 1
ATOM 3072 C C . ALA A 1 398 ? -9.698 0.760 25.878 1.00 80.31 398 ALA A C 1
ATOM 3074 O O . ALA A 1 398 ? -10.894 0.749 26.186 1.00 80.31 398 ALA A O 1
ATOM 3075 N N . MET A 1 399 ? -9.016 -0.353 25.619 1.00 80.19 399 MET A N 1
ATOM 3076 C CA . MET A 1 399 ? -9.561 -1.709 25.634 1.00 80.19 399 MET A CA 1
ATOM 3077 C C . MET A 1 399 ? -8.869 -2.528 26.735 1.00 80.19 399 MET A C 1
ATOM 3079 O O . MET A 1 399 ? -7.685 -2.307 26.974 1.00 80.19 399 MET A O 1
ATOM 3083 N N . PRO A 1 400 ? -9.548 -3.498 27.381 1.00 82.94 400 PRO A N 1
ATOM 3084 C CA . PRO A 1 400 ? -8.885 -4.390 28.330 1.00 82.94 400 PRO A CA 1
ATOM 3085 C C . PRO A 1 400 ? -7.735 -5.180 27.685 1.00 82.94 400 PRO A C 1
ATOM 3087 O O . PRO A 1 400 ? -7.912 -5.755 26.610 1.00 82.94 400 PRO A O 1
ATOM 3090 N N . ASP A 1 401 ? -6.603 -5.310 28.381 1.00 81.12 401 ASP A N 1
ATOM 3091 C CA . ASP A 1 401 ? -5.379 -5.963 27.877 1.00 81.12 401 ASP A CA 1
ATOM 3092 C C . ASP A 1 401 ? -5.590 -7.382 27.334 1.00 81.12 401 ASP A C 1
ATOM 3094 O O . ASP A 1 401 ? -4.908 -7.824 26.409 1.00 81.12 401 ASP A O 1
ATOM 3098 N N . VAL A 1 402 ? -6.516 -8.141 27.926 1.00 85.12 402 VAL A N 1
ATOM 3099 C CA . VAL A 1 402 ? -6.848 -9.497 27.461 1.00 85.12 402 VAL A CA 1
ATOM 3100 C C . VAL A 1 402 ? -7.481 -9.453 26.071 1.00 85.12 402 VAL A C 1
ATOM 3102 O O . VAL A 1 402 ? -7.062 -10.210 25.198 1.00 85.12 402 VAL A O 1
ATOM 3105 N N . VAL A 1 403 ? -8.433 -8.541 25.856 1.00 87.94 403 VAL A N 1
ATOM 3106 C CA . VAL A 1 403 ? -9.101 -8.359 24.560 1.00 87.94 403 VAL A CA 1
ATOM 3107 C C . VAL A 1 403 ? -8.114 -7.781 23.550 1.00 87.94 403 VAL A C 1
ATOM 3109 O O . VAL A 1 403 ? -8.061 -8.234 22.412 1.00 87.94 403 VAL A O 1
ATOM 3112 N N . TRP A 1 404 ? -7.253 -6.853 23.976 1.00 86.31 404 TRP A N 1
ATOM 3113 C CA . TRP A 1 404 ? -6.209 -6.310 23.112 1.00 86.31 404 TRP A CA 1
ATOM 3114 C C . TRP A 1 404 ? -5.253 -7.398 22.607 1.00 86.31 404 TRP A C 1
ATOM 3116 O O . TRP A 1 404 ? -4.997 -7.482 21.408 1.00 86.31 404 TRP A O 1
ATOM 3126 N N . ARG A 1 405 ? -4.765 -8.280 23.490 1.00 87.81 405 ARG A N 1
ATOM 3127 C CA . ARG A 1 405 ? -3.877 -9.389 23.095 1.00 87.81 405 ARG A CA 1
ATOM 3128 C C . ARG A 1 405 ? -4.529 -10.352 22.103 1.00 87.81 405 ARG A C 1
ATOM 3130 O O . ARG A 1 405 ? -3.832 -10.866 21.235 1.00 87.81 405 ARG A O 1
ATOM 3137 N N . GLN A 1 406 ? -5.835 -10.590 22.218 1.00 90.56 406 GLN A N 1
ATOM 3138 C CA . GLN A 1 406 ? -6.591 -11.393 21.250 1.00 90.56 406 GLN A CA 1
ATOM 3139 C C . GLN A 1 406 ? -6.735 -10.658 19.911 1.00 90.56 406 GLN A C 1
ATOM 3141 O O . GLN A 1 406 ? -6.421 -11.216 18.863 1.00 90.56 406 GLN A O 1
ATOM 3146 N N . CYS A 1 407 ? -7.128 -9.384 19.951 1.00 89.88 407 CYS A N 1
ATOM 3147 C CA . CYS A 1 407 ? -7.310 -8.527 18.779 1.00 89.88 407 CYS A CA 1
ATOM 3148 C C . CYS A 1 407 ? -6.027 -8.365 17.952 1.00 89.88 407 CYS A C 1
ATOM 3150 O O . CYS A 1 407 ? -6.043 -8.474 16.726 1.00 89.88 407 CYS A O 1
ATOM 3152 N N . ALA A 1 408 ? -4.915 -8.109 18.642 1.00 88.62 408 ALA A N 1
ATOM 3153 C CA . ALA A 1 408 ? -3.596 -7.885 18.069 1.00 88.62 408 ALA A CA 1
ATOM 3154 C C . ALA A 1 408 ? -2.807 -9.179 17.831 1.00 88.62 408 ALA A C 1
ATOM 3156 O O . ALA A 1 408 ? -1.646 -9.104 17.433 1.00 88.62 408 ALA A O 1
ATOM 3157 N N . GLY A 1 409 ? -3.409 -10.342 18.089 1.00 90.19 409 GLY A N 1
ATOM 3158 C CA . GLY A 1 409 ? -2.837 -11.654 17.817 1.00 90.19 409 GLY A CA 1
ATOM 3159 C C . GLY A 1 409 ? -3.349 -12.245 16.501 1.00 90.19 409 GLY A C 1
ATOM 3160 O O . GLY A 1 409 ? -4.504 -12.069 16.115 1.00 90.19 409 GLY A O 1
ATOM 3161 N N . ALA A 1 410 ? -2.492 -12.997 15.819 1.00 91.00 410 ALA A N 1
ATOM 3162 C CA . ALA A 1 410 ? -2.797 -13.673 14.559 1.00 91.00 410 ALA A CA 1
ATOM 3163 C C . ALA A 1 410 ? -3.427 -15.064 14.752 1.00 91.00 410 ALA A C 1
ATOM 3165 O O . ALA A 1 410 ? -3.947 -15.653 13.804 1.00 91.00 410 ALA A O 1
ATOM 3166 N N . SER A 1 411 ? -3.333 -15.612 15.967 1.00 89.06 411 SER A N 1
ATOM 3167 C CA . SER A 1 411 ? -3.757 -16.985 16.277 1.00 89.06 411 SER A CA 1
ATOM 3168 C C . SER A 1 411 ? -5.269 -17.117 16.443 1.00 89.06 411 SER A C 1
ATOM 3170 O O . SER A 1 411 ? -5.842 -18.141 16.074 1.00 89.06 411 SER A O 1
ATOM 3172 N N . ASP A 1 412 ? -5.921 -16.091 16.989 1.00 90.56 412 ASP A N 1
ATOM 3173 C CA . ASP A 1 412 ? -7.375 -16.055 17.071 1.00 90.56 412 ASP A CA 1
ATOM 3174 C C . ASP A 1 412 ? -7.930 -15.716 15.683 1.00 90.56 412 ASP A C 1
ATOM 3176 O O . ASP A 1 412 ? -7.599 -14.678 15.118 1.00 90.56 412 ASP A O 1
ATOM 3180 N N . ARG A 1 413 ? -8.754 -16.597 15.111 1.00 91.44 413 ARG A N 1
ATOM 3181 C CA . ARG A 1 413 ? -9.388 -16.418 13.792 1.00 91.44 413 ARG A CA 1
ATOM 3182 C C . ARG A 1 413 ? -10.901 -16.226 13.901 1.00 91.44 413 ARG A C 1
ATOM 3184 O O . ARG A 1 413 ? -11.636 -16.488 12.953 1.00 91.44 413 ARG A O 1
ATOM 3191 N N . THR A 1 414 ? -11.381 -15.783 15.061 1.00 90.38 414 THR A N 1
ATOM 3192 C CA . THR A 1 414 ? -12.786 -15.425 15.263 1.00 90.38 414 THR A CA 1
ATOM 3193 C C . THR A 1 414 ? -13.053 -13.974 14.837 1.00 90.38 414 THR A C 1
ATOM 3195 O O . THR A 1 414 ? -12.185 -13.102 15.007 1.00 90.38 414 THR A O 1
ATOM 3198 N N . PRO A 1 415 ? -14.240 -13.667 14.278 1.00 86.19 415 PRO A N 1
ATOM 3199 C CA . PRO A 1 415 ? -14.602 -12.300 13.899 1.00 86.19 415 PRO A CA 1
ATOM 3200 C C . PRO A 1 415 ? -14.649 -11.313 15.075 1.00 86.19 415 PRO A C 1
ATOM 3202 O O . PRO A 1 415 ? -14.469 -10.117 14.867 1.00 86.19 415 PRO A O 1
ATOM 3205 N N . ASP A 1 416 ? -14.873 -11.792 16.299 1.00 86.81 416 ASP A N 1
ATOM 3206 C CA . ASP A 1 416 ? -15.067 -10.986 17.504 1.00 86.81 416 ASP A CA 1
ATOM 3207 C C . ASP A 1 416 ? -13.842 -10.918 18.432 1.00 86.81 416 ASP A C 1
ATOM 3209 O O . ASP A 1 416 ? -13.966 -10.438 19.557 1.00 86.81 416 ASP A O 1
ATOM 3213 N N . ALA A 1 417 ? -12.644 -11.294 17.964 1.00 88.75 417 ALA A N 1
ATOM 3214 C CA . ALA A 1 417 ? -11.420 -11.247 18.782 1.00 88.75 417 ALA A CA 1
ATOM 3215 C C . ALA A 1 417 ? -11.047 -9.840 19.302 1.00 88.75 417 ALA A C 1
ATOM 3217 O O . ALA A 1 417 ? -10.315 -9.714 20.278 1.00 88.75 417 ALA A O 1
ATOM 3218 N N . CYS A 1 418 ? -11.553 -8.769 18.677 1.00 85.31 418 CYS A N 1
ATOM 3219 C CA . CYS A 1 418 ? -11.406 -7.390 19.168 1.00 85.31 418 CYS A CA 1
ATOM 3220 C C . CYS A 1 418 ? -12.519 -6.957 20.137 1.00 85.31 418 CYS A C 1
ATOM 3222 O O . CYS A 1 418 ? -12.659 -5.775 20.451 1.00 85.31 418 CYS A O 1
ATOM 3224 N N . GLY A 1 419 ? -13.320 -7.913 20.609 1.00 77.12 419 GLY A N 1
ATOM 3225 C CA . GLY A 1 419 ? -14.565 -7.663 21.312 1.00 77.12 419 GLY A CA 1
ATOM 3226 C C . GLY A 1 419 ? -15.675 -7.219 20.359 1.00 77.12 419 GLY A C 1
ATOM 3227 O O . GLY A 1 419 ? -15.446 -6.780 19.231 1.00 77.12 419 GLY A O 1
ATOM 3228 N N . LYS A 1 420 ? -16.925 -7.311 20.818 1.00 64.75 420 LYS A N 1
ATOM 3229 C CA . LYS A 1 420 ? -18.038 -6.669 20.110 1.00 64.75 420 LYS A CA 1
ATOM 3230 C C . LYS A 1 420 ? -17.941 -5.167 20.356 1.00 64.75 420 LYS A C 1
ATOM 3232 O O . LYS A 1 420 ? -17.801 -4.755 21.508 1.00 64.75 420 LYS A O 1
ATOM 3237 N N . ALA A 1 421 ? -18.063 -4.350 19.314 1.00 50.81 421 ALA A N 1
ATOM 3238 C CA . ALA A 1 421 ? -18.343 -2.928 19.488 1.00 50.81 421 ALA A CA 1
ATOM 3239 C C . ALA A 1 421 ? -19.557 -2.782 20.432 1.00 50.81 421 ALA A C 1
ATOM 3241 O O . ALA A 1 421 ? -20.616 -3.357 20.176 1.00 50.81 421 ALA A O 1
ATOM 3242 N N . GLY A 1 422 ? -19.370 -2.126 21.581 1.00 41.94 422 GLY A N 1
ATOM 3243 C CA . GLY A 1 422 ? -20.390 -2.026 22.634 1.00 41.94 422 GLY A CA 1
ATOM 3244 C C . GLY A 1 422 ? -20.441 -3.168 23.667 1.00 41.94 422 GLY A C 1
ATOM 3245 O O . GLY A 1 422 ? -21.351 -3.185 24.499 1.00 41.94 422 GLY A O 1
ATOM 3246 N N . ALA A 1 423 ? -19.487 -4.107 23.693 1.00 30.86 423 ALA A N 1
ATOM 3247 C CA . ALA A 1 423 ? -19.359 -5.047 24.807 1.00 30.86 423 ALA A CA 1
ATOM 3248 C C . ALA A 1 423 ? -18.901 -4.286 26.057 1.00 30.86 423 ALA A C 1
ATOM 3250 O O . ALA A 1 423 ? -17.733 -3.933 26.214 1.00 30.86 423 ALA A O 1
ATOM 3251 N N . ALA A 1 424 ? -19.851 -4.005 26.948 1.00 32.62 424 ALA A N 1
ATOM 3252 C CA . ALA A 1 424 ? -19.556 -3.533 28.287 1.00 32.62 424 ALA A CA 1
ATOM 3253 C C . ALA A 1 424 ? -18.486 -4.435 28.916 1.00 32.62 424 ALA A C 1
ATOM 3255 O O . ALA A 1 424 ? -18.638 -5.660 28.916 1.00 32.62 424 ALA A O 1
ATOM 3256 N N . ALA A 1 425 ? -17.456 -3.827 29.507 1.00 33.03 425 ALA A N 1
ATOM 3257 C CA . ALA A 1 425 ? -16.778 -4.455 30.625 1.00 33.03 425 ALA A CA 1
ATOM 3258 C C . ALA A 1 425 ? -17.873 -4.772 31.652 1.00 33.03 425 ALA A C 1
ATOM 3260 O O . ALA A 1 425 ? -18.385 -3.891 32.342 1.00 33.03 425 ALA A O 1
ATOM 3261 N N . ARG A 1 426 ? -18.345 -6.019 31.662 1.00 27.64 426 ARG A N 1
ATOM 3262 C CA . ARG A 1 426 ? -19.106 -6.539 32.787 1.00 27.64 426 ARG A CA 1
ATOM 3263 C C . ARG A 1 426 ? -18.053 -6.863 33.839 1.00 27.64 426 ARG A C 1
ATOM 3265 O O . ARG A 1 426 ? -17.350 -7.858 33.727 1.00 27.64 426 ARG A O 1
ATOM 3272 N N . ASN A 1 427 ? -17.929 -5.898 34.742 1.00 29.03 427 ASN A N 1
ATOM 3273 C CA . ASN A 1 427 ? -17.167 -5.833 35.987 1.00 29.03 427 ASN A CA 1
ATOM 3274 C C . ASN A 1 427 ? -17.094 -7.154 36.784 1.00 29.03 427 ASN A C 1
ATOM 3276 O O . ASN A 1 427 ? -17.918 -8.053 36.581 1.00 29.03 427 ASN A O 1
ATOM 3280 N N . PRO A 1 428 ? -16.120 -7.265 37.707 1.00 30.19 428 PRO A N 1
ATOM 3281 C CA . PRO A 1 428 ? -16.185 -6.528 38.985 1.00 30.19 428 PRO A CA 1
ATOM 3282 C C . PRO A 1 428 ? -15.378 -5.232 39.040 1.00 30.19 428 PRO A C 1
ATOM 3284 O O . PRO A 1 428 ? -14.190 -5.266 38.657 1.00 30.19 428 PRO A O 1
#

Secondary structure (DSSP, 8-state):
------------------------------SS---SHHHHTTSEEEEESS-GGG--EEEBTTS-EEE---TT--EEEE-SSS-EEEEGGGSB-TTTTB-TT-SS-SEEEEEE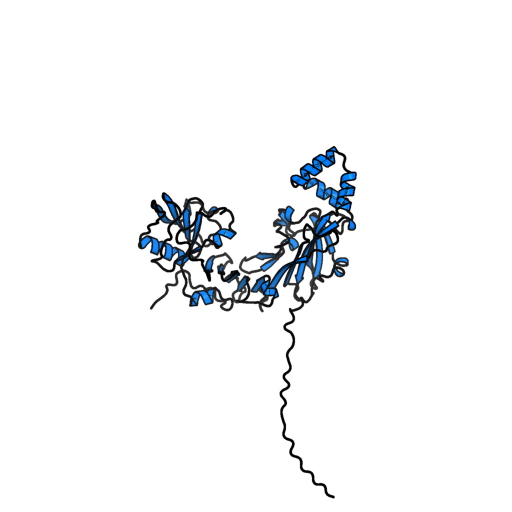E-TTS-EEEEEEEEEEEPHHHHHHHHTTS-HHHHHHHHHHHHTT-TTTHHHHHHH--GGGEEEEEEEEEEE-TTS-EEEEEEEE--TTS-TTPPPEEEEEEEEEE-TTS-EEEEEHHHHTT--GGGSSEEEEE-TT--EEEEEEEETTEEEEEEE-TTS-EEEEEEEETT-----SSBPP-TTTT-HHHHTT-EEEE-STTPPPPPBSSSS-EEEEEE-SSS--SS-GGGS-GGGSEEEEEEE--TTS-----HHHHHHHHHHHHHSTT-EEEEEETTEEEEEEE---HHHHHHHT-SS---TTTT--TT------